Protein AF-0000000083946631 (afdb_homodimer)

Solvent-accessible surface area (backbone atoms only — not comparable to full-atom values): 31390 Å² total; per-residue (Å²): 134,79,77,70,83,70,77,76,68,61,69,58,82,63,66,44,40,55,42,69,50,75,39,78,57,66,77,50,50,40,78,45,69,37,89,35,31,34,39,34,38,30,69,30,27,36,37,35,40,52,47,92,87,45,79,44,77,44,41,53,52,20,34,38,38,36,48,55,34,79,42,36,36,25,55,33,39,38,96,89,43,44,19,30,34,43,39,40,35,36,47,42,66,45,48,40,52,14,52,44,46,42,31,73,75,64,64,46,85,83,69,78,71,78,68,87,66,60,63,82,80,51,56,56,46,71,44,73,56,46,74,63,58,48,40,49,56,55,26,44,53,67,47,47,88,43,63,55,53,46,75,31,60,70,54,40,23,43,54,47,26,50,51,51,49,52,33,56,75,68,62,40,57,60,60,43,46,55,57,52,43,30,41,52,43,67,76,46,45,52,64,57,53,51,63,71,40,57,84,49,96,64,52,72,63,53,48,15,52,74,59,73,35,52,64,67,57,33,53,52,49,41,32,72,72,69,69,42,54,70,64,60,47,39,50,51,52,30,45,42,49,34,51,49,46,41,69,44,45,86,68,52,68,63,54,42,30,49,75,44,70,32,92,42,56,70,57,40,43,51,54,39,22,70,75,69,73,42,39,61,67,58,51,31,54,57,68,76,95,134,79,77,70,84,67,78,76,68,62,68,56,81,63,68,44,41,56,43,70,50,74,40,79,57,65,77,50,48,39,76,46,71,36,89,36,31,35,38,34,38,29,69,30,26,34,37,35,40,53,47,91,89,43,77,44,78,43,42,52,52,20,32,37,38,36,48,56,34,80,44,36,37,25,55,33,39,37,97,90,41,45,18,29,32,43,39,41,36,36,45,42,66,45,49,40,53,14,50,43,47,42,32,75,73,63,64,46,84,80,69,77,71,80,67,86,64,60,64,83,80,50,56,57,48,72,44,73,56,46,75,64,59,49,42,51,56,56,26,44,53,65,46,47,88,41,65,58,53,47,75,30,59,70,55,39,23,42,54,47,26,50,52,51,50,51,33,56,76,68,60,40,56,60,59,44,44,54,58,52,43,30,41,52,43,66,78,44,45,52,63,56,53,52,64,72,40,57,84,50,97,62,52,73,64,54,49,14,53,72,58,73,36,50,63,66,58,33,52,53,49,39,32,71,73,69,69,42,53,70,66,61,48,39,50,51,52,30,45,42,52,36,50,48,47,41,69,41,44,86,67,53,68,62,56,42,30,48,74,43,69,33,94,41,56,68,59,40,44,51,53,39,20,69,74,69,73,42,39,60,66,57,51,32,55,55,68,76,96

Organism: NCBI:txid28139

Sequence (578 aa):
MSELPKMIENDTGQSASLWQYVTHADHGAEWVELSDNLIGLVENGAKTIQYAHARYTVRSGEVFFLAPGKHYIENIPAADGPYKETCLAFDNRMMADALSTLVSLYGMEIRHPQGGRPDPTLAHVSTRVWPETQLFFDSLAPYLNTDYLSLHPQLMRLKLAEFAYMVIVHKEYGLQHKLLQCIDRLSDPFESIIRNSVFENLTIEELALKTNKSLTSFKNDFQRVFGDTPHRWIVKQRLLHARLLVVSTNKAISQIGYECRFDNISHFIKLFKREFGKTPLSLRQEQRRMSELPKMIENDTGQSASLWQYVTHADHGAEWVELSDNLIGLVENGAKTIQYAHARYTVRSGEVFFLAPGKHYIENIPAADGPYKETCLAFDNRMMADALSTLVSLYGMEIRHPQGGRPDPTLAHVSTRVWPETQLFFDSLAPYLNTDYLSLHPQLMRLKLAEFAYMVIVHKEYGLQHKLLQCIDRLSDPFESIIRNSVFENLTIEELALKTNKSLTSFKNDFQRVFGDTPHRWIVKQRLLHARLLVVSTNKAISQIGYECRFDNISHFIKLFKREFGKTPLSLRQEQRR

pLDDT: mean 82.72, std 16.24, range [18.27, 97.75]

Radius of gyration: 31.7 Å; Cα contacts (8 Å, |Δi|>4): 927; chains: 2; bounding box: 42×98×80 Å

Secondary structure (DSSP, 8-state):
---------------SEEEEEEESS----EEEEESSEEEEEEEESEEEEEETTEEEEEETTEEEEE-SEEEEEEEE-BTTB-EEEEEEEE-HHHHHHHHHIIIIIT-------SS----TT-SEEEEE--HHHHHHHHHHGGGTTSSHHHH-HHHHHHHHHHHHHHHHHHT-HHHHHHHHHHHHHHH-THHHHHHTTTTS---HHHHHHHTT--HHHHHHHHHHHHSS-HHHHHHHHHHHHHHHHHHH----HHHHHHHTT-S-HHHHHHHHHHHHSS-HHHHHHHHH-/---------------SEEEEEEESS----EEEEESSEEEEEEEESEEEEEETTEEEEEETTEEEEE-SEEEEEEEE-BTTB-EEEEEEEE-HHHHHHHHHIIIIIT-------SS----TT-SEEEEE--HHHHHHHHHHGGGTTSSHHHH-HHHHHHHHHHHHHHHHHHT-HHHHHHHHHHHHHHH-THHHHHHHTTTS---HHHHHHHTT--HHHHHHHHHHHHSS-HHHHHHHHHHHHHHHHHHH----HHHHHHHTT-S-HHHHHHHHHHHHSS-HHHHHHHHH-

Foldseek 3Di:
DPDDPDDCCCCVCQAKFKAKDKDFDWLFKDKDFFPFKKKKAWQFFWKWWDDLPDIDIDHHQKIKIAGGFMIIMIGGGDPVGITMMIMITHALVLLVLLVCCCCVVVVDDQDQDPDDPPPPPDRMDMDGHDPQVVVLVVVCVVPNPDCVCSVPSVVSSPSSNSVLVVCVVVVVNVVSNNSVVSVVCVVQVLVVLLRVCLQPPDDLCRSCVVSPHHSVVNQVVCCVPVVDGSVVVSLSVLLSQLLSCLQGHPDDSVVSCVSSPNPDSVVSQVVNCVNPVHGSVVSNVVNVD/DPPDPDDCCCCVPQAKFKAKDKDFDWLFKDKDFFPFKKKKAWQFFWKWKDDLPDIDIDHHQKIKIAGGFMIIMIGGGDPVGITMMIMITHALVLLVLLVCCCCVVVVDDQDQDPPDPPPPPGRMDMDGHDPQVVVLVVVCVVPNPDCVCSVPSVVSSPSSNSVLVVCVVVVVNVVSNNSVVSVVCVVQVLVVLLRVCLQPPDDLCRSCVVRPHHSVVNQVVCCVPVVDGSVVVSLSVLLSQLLSCLQGHPDDSVVSCVSSPNPDSVVSQVVNCVSPVHGSVVSNVVNVD

InterPro domains:
  IPR009057 Homedomain-like superfamily [SSF46689] (238-287)
  IPR018060 AraC-like, DNA binding HTH domain [PF12833] (207-285)
  IPR018060 AraC-like, DNA binding HTH domain [PS01124] (188-286)
  IPR018060 AraC-like, DNA binding HTH domain [SM00342] (201-284)
  IPR018062 HTH domain AraC-type, conserved site [PS00041] (238-280)
  IPR037923 Transcription regulator HTH-like [SSF51215] (34-114)
  IPR054015 ExsA-like, N-terminal regulatory domain [PF22200] (38-163)

Nearest PDB structures (foldseek):
  3oio-assembly1_A  TM=8.243E-01 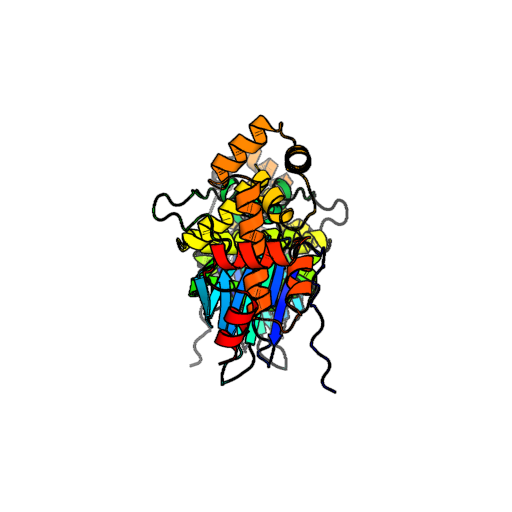 e=5.357E-06  Chromobacterium violaceum
  3lsg-assembly1_A  TM=8.780E-01  e=1.114E-05  Fusobacterium nucleatum subsp. nucleatum
  1xja-assembly3_E-2  TM=6.148E-01  e=9.891E-07  Escherichia coli
  2arc-assembly1_A  TM=6.309E-01  e=1.944E-06  Escherichia coli
  1y3t-assembly1_B  TM=4.806E-01  e=8.044E-04  Bacillus subtilis

Structure (mmCIF, N/CA/C/O backbone):
data_AF-0000000083946631-model_v1
#
loop_
_entity.id
_entity.type
_entity.pdbx_description
1 polymer 'L-rhamnose operon regulatory protein rhaS'
#
loop_
_atom_site.group_PDB
_atom_site.id
_atom_site.type_symbol
_atom_site.label_atom_id
_atom_site.label_alt_id
_atom_site.label_comp_id
_atom_site.label_asym_id
_atom_site.label_entity_id
_atom_site.label_seq_id
_atom_site.pdbx_PDB_ins_code
_atom_site.Cartn_x
_atom_site.Cartn_y
_atom_site.Cartn_z
_atom_site.occupancy
_atom_site.B_iso_or_equiv
_atom_site.auth_seq_id
_atom_site.auth_comp_id
_atom_site.auth_asym_id
_atom_site.auth_atom_id
_atom_site.pdbx_PDB_model_num
ATOM 1 N N . MET A 1 1 ? 12.812 -16.047 -42.156 1 18.58 1 MET A N 1
ATOM 2 C CA . MET A 1 1 ? 13.406 -16.906 -41.156 1 18.58 1 MET A CA 1
ATOM 3 C C . MET A 1 1 ? 12.961 -16.484 -39.75 1 18.58 1 MET A C 1
ATOM 5 O O . MET A 1 1 ? 13.523 -15.547 -39.156 1 18.58 1 MET A O 1
ATOM 9 N N . SER A 1 2 ? 11.797 -16.375 -39.438 1 19.36 2 SER A N 1
ATOM 10 C CA . SER A 1 2 ? 10.984 -15.711 -38.406 1 19.36 2 SER A CA 1
ATOM 11 C C . SER A 1 2 ? 11.242 -16.297 -37.031 1 19.36 2 SER A C 1
ATOM 13 O O . SER A 1 2 ? 11.156 -17.516 -36.844 1 19.36 2 SER A O 1
ATOM 15 N N . GLU A 1 3 ? 12.242 -15.758 -36.281 1 22.83 3 GLU A N 1
ATOM 16 C CA . GLU A 1 3 ? 12.891 -16.312 -35.094 1 22.83 3 GLU A CA 1
ATOM 17 C C . GLU A 1 3 ? 11.859 -16.781 -34.062 1 22.83 3 GLU A C 1
ATOM 19 O O . GLU A 1 3 ? 10.789 -16.172 -33.938 1 22.83 3 GLU A O 1
ATOM 24 N N . LEU A 1 4 ? 11.75 -17.953 -33.781 1 22.27 4 LEU A N 1
ATOM 25 C CA . LEU A 1 4 ? 10.945 -18.75 -32.875 1 22.27 4 LEU A CA 1
ATOM 26 C C . LEU A 1 4 ? 10.797 -18.047 -31.516 1 22.27 4 LEU A C 1
ATOM 28 O O . LEU A 1 4 ? 11.781 -17.531 -30.969 1 22.27 4 LEU A O 1
ATOM 32 N N . PRO A 1 5 ? 9.719 -17.531 -31.172 1 26.56 5 PRO A N 1
ATOM 33 C CA . PRO A 1 5 ? 9.688 -16.766 -29.922 1 26.56 5 PRO A CA 1
ATOM 34 C C . PRO A 1 5 ? 10.281 -17.531 -28.75 1 26.56 5 PRO A C 1
ATOM 36 O O . PRO A 1 5 ? 10.109 -18.75 -28.641 1 26.56 5 PRO A O 1
ATOM 39 N N . LYS A 1 6 ? 11.461 -17.328 -28.25 1 28.53 6 LYS A N 1
ATOM 40 C CA . LYS A 1 6 ? 12.336 -17.844 -27.188 1 28.53 6 LYS A CA 1
ATOM 41 C C . LYS A 1 6 ? 11.523 -18.266 -25.969 1 28.53 6 LYS A C 1
ATOM 43 O O . LYS A 1 6 ? 10.461 -17.703 -25.703 1 28.53 6 LYS A O 1
ATOM 48 N N . MET A 1 7 ? 11.742 -19.469 -25.516 1 25.48 7 MET A N 1
ATOM 49 C CA . MET A 1 7 ? 11.43 -20.031 -24.203 1 25.48 7 MET A CA 1
ATOM 50 C C . MET A 1 7 ? 11.414 -18.938 -23.141 1 25.48 7 MET A C 1
ATOM 52 O O . MET A 1 7 ? 12.406 -18.234 -22.953 1 25.48 7 MET A O 1
ATOM 56 N N . ILE A 1 8 ? 10.492 -18.188 -23.078 1 31.05 8 ILE A N 1
ATOM 57 C CA . ILE A 1 8 ? 10.57 -17.375 -21.859 1 31.05 8 ILE A CA 1
ATOM 58 C C . ILE A 1 8 ? 10.969 -18.234 -20.672 1 31.05 8 ILE A C 1
ATOM 60 O O . ILE A 1 8 ? 10.172 -19.047 -20.188 1 31.05 8 ILE A O 1
ATOM 64 N N . GLU A 1 9 ? 11.992 -19.047 -20.797 1 30.22 9 GLU A N 1
ATOM 65 C CA . GLU A 1 9 ? 12.633 -19.5 -19.578 1 30.22 9 GLU A CA 1
ATOM 66 C C . GLU A 1 9 ? 12.57 -18.438 -18.484 1 30.22 9 GLU A C 1
ATOM 68 O O . GLU A 1 9 ? 13.391 -17.516 -18.469 1 30.22 9 GLU A O 1
ATOM 73 N N . ASN A 1 10 ? 11.539 -17.922 -18.266 1 31.44 10 ASN A N 1
ATOM 74 C CA . ASN A 1 10 ? 11.508 -17.156 -17.016 1 31.44 10 ASN A CA 1
ATOM 75 C C . ASN A 1 10 ? 12.062 -17.953 -15.852 1 31.44 10 ASN A C 1
ATOM 77 O O . ASN A 1 10 ? 11.32 -18.672 -15.18 1 31.44 10 ASN A O 1
ATOM 81 N N . ASP A 1 11 ? 12.93 -18.875 -16.016 1 32.03 11 ASP A N 1
ATOM 82 C CA . ASP A 1 11 ? 13.797 -19.297 -14.922 1 32.03 11 ASP A CA 1
ATOM 83 C C . ASP A 1 11 ? 14.039 -18.156 -13.93 1 32.03 11 ASP A C 1
ATOM 85 O O . ASP A 1 11 ? 15.125 -18.031 -13.359 1 32.03 11 ASP A O 1
ATOM 89 N N . THR A 1 12 ? 13.43 -17.109 -14.195 1 33.5 12 THR A N 1
ATOM 90 C CA . THR A 1 12 ? 13.812 -16.062 -13.25 1 33.5 12 THR A CA 1
ATOM 91 C C . THR A 1 12 ? 13.672 -16.562 -11.812 1 33.5 12 THR A C 1
ATOM 93 O O . THR A 1 12 ? 12.562 -16.844 -11.352 1 33.5 12 THR A O 1
ATOM 96 N N . GLY A 1 13 ? 14.281 -17.484 -11.422 1 37.41 13 GLY A N 1
ATOM 97 C CA . GLY A 1 13 ? 14.586 -17.484 -10 1 37.41 13 GLY A CA 1
ATOM 98 C C . GLY A 1 13 ? 14.102 -16.234 -9.289 1 37.41 13 GLY A C 1
ATOM 99 O O . GLY A 1 13 ? 14.633 -15.859 -8.242 1 37.41 13 GLY A O 1
ATOM 100 N N . GLN A 1 14 ? 13.672 -15.398 -10.133 1 43.03 14 GLN A N 1
ATOM 101 C CA . GLN A 1 14 ? 13.461 -14.055 -9.609 1 43.03 14 GLN A CA 1
ATOM 102 C C . GLN A 1 14 ? 12.289 -14.016 -8.641 1 43.03 14 GLN A C 1
ATOM 104 O O . GLN A 1 14 ? 11.203 -14.508 -8.945 1 43.03 14 GLN A O 1
ATOM 109 N N . SER A 1 15 ? 12.438 -13.836 -7.391 1 61 15 SER A N 1
ATOM 110 C CA . SER A 1 15 ? 11.75 -13.359 -6.191 1 61 15 SER A CA 1
ATOM 111 C C . SER A 1 15 ? 10.594 -12.43 -6.547 1 61 15 SER A C 1
ATOM 113 O O . SER A 1 15 ? 10.281 -12.242 -7.723 1 61 15 SER A O 1
ATOM 115 N N . ALA A 1 16 ? 9.945 -11.836 -5.938 1 76.44 16 ALA A N 1
ATOM 116 C CA . ALA A 1 16 ? 8.867 -10.852 -5.996 1 76.44 16 ALA A CA 1
ATOM 117 C C . ALA A 1 16 ? 9.086 -9.867 -7.145 1 76.44 16 ALA A C 1
ATOM 119 O O . ALA A 1 16 ? 10.156 -9.281 -7.273 1 76.44 16 ALA A O 1
ATOM 120 N N . SER A 1 17 ? 8.109 -10 -8.289 1 89.38 17 SER A N 1
ATOM 121 C CA . SER A 1 17 ? 8.273 -9.117 -9.438 1 89.38 17 SER A CA 1
ATOM 122 C C . SER A 1 17 ? 6.926 -8.641 -9.961 1 89.38 17 SER A C 1
ATOM 124 O O . SER A 1 17 ? 5.898 -9.281 -9.734 1 89.38 17 SER A O 1
ATOM 126 N N . LEU A 1 18 ? 6.953 -7.473 -10.617 1 94 18 LEU A N 1
ATOM 127 C CA . LEU A 1 18 ? 5.828 -6.863 -11.32 1 94 18 LEU A CA 1
ATOM 128 C C . LEU A 1 18 ? 6.172 -6.621 -12.781 1 94 18 LEU A C 1
ATOM 130 O O . LEU A 1 18 ? 7.227 -6.066 -13.094 1 94 18 LEU A O 1
ATOM 134 N N . TRP A 1 19 ? 5.273 -7.148 -13.742 1 92.94 19 TRP A N 1
ATOM 135 C CA . TRP A 1 19 ? 5.539 -6.895 -15.156 1 92.94 19 TRP A CA 1
ATOM 136 C C . TRP A 1 19 ? 4.238 -6.879 -15.953 1 92.94 19 TRP A C 1
ATOM 138 O O . TRP A 1 19 ? 3.189 -7.289 -15.453 1 92.94 19 TRP A O 1
ATOM 148 N N . GLN A 1 20 ? 4.324 -6.301 -17.062 1 94.31 20 GLN A N 1
ATOM 149 C CA . GLN A 1 20 ? 3.258 -6.359 -18.047 1 94.31 20 GLN A CA 1
ATOM 150 C C . GLN A 1 20 ? 3.658 -7.227 -19.234 1 94.31 20 GLN A C 1
ATOM 152 O O . GLN A 1 20 ? 4.766 -7.094 -19.766 1 94.31 20 GLN A O 1
ATOM 157 N N . TYR A 1 21 ? 2.834 -8.164 -19.578 1 93.81 21 TYR A N 1
ATOM 158 C CA . TYR A 1 21 ? 3.076 -9.047 -20.703 1 93.81 21 TYR A CA 1
ATOM 159 C C . TYR A 1 21 ? 2.17 -8.695 -21.875 1 93.81 21 TYR A C 1
ATOM 161 O O . TYR A 1 21 ? 0.956 -8.555 -21.719 1 93.81 21 TYR A O 1
ATOM 169 N N . VAL A 1 22 ? 2.75 -8.477 -23.047 1 94.62 22 VAL A N 1
ATOM 170 C CA . VAL A 1 22 ? 2.004 -8.125 -24.25 1 94.62 22 VAL A CA 1
ATOM 171 C C . VAL A 1 22 ? 2.455 -9 -25.406 1 94.62 22 VAL A C 1
ATOM 173 O O . VAL A 1 22 ? 3.654 -9.18 -25.641 1 94.62 22 VAL A O 1
ATOM 176 N N . THR A 1 23 ? 1.494 -9.578 -26.109 1 94.06 23 THR A N 1
ATOM 177 C CA . THR A 1 23 ? 1.826 -10.328 -27.312 1 94.06 23 THR A CA 1
ATOM 178 C C . THR A 1 23 ? 0.794 -10.078 -28.406 1 94.06 23 THR A C 1
ATOM 180 O O . THR A 1 23 ? -0.399 -9.945 -28.125 1 94.06 23 THR A O 1
ATOM 183 N N . HIS A 1 24 ? 1.207 -9.953 -29.609 1 93.81 24 HIS A N 1
ATOM 184 C CA . HIS A 1 24 ? 0.339 -9.688 -30.75 1 93.81 24 HIS A CA 1
ATOM 185 C C . HIS A 1 24 ? -0.057 -10.977 -31.453 1 93.81 24 HIS A C 1
ATOM 187 O O . HIS A 1 24 ? -0.933 -10.977 -32.312 1 93.81 24 HIS A O 1
ATOM 193 N N . ALA A 1 25 ? 0.538 -12.094 -31.031 1 90.12 25 ALA A N 1
ATOM 194 C CA . ALA A 1 25 ? 0.309 -13.367 -31.719 1 90.12 25 ALA A CA 1
ATOM 195 C C . ALA A 1 25 ? -0.149 -14.445 -30.734 1 90.12 25 ALA A C 1
ATOM 197 O O . ALA A 1 25 ? 0.197 -14.398 -29.547 1 90.12 25 ALA A O 1
ATOM 198 N N . ASP A 1 26 ? -0.97 -15.32 -31.281 1 88.44 26 ASP A N 1
ATOM 199 C CA . ASP A 1 26 ? -1.312 -16.531 -30.562 1 88.44 26 ASP A CA 1
ATOM 200 C C . ASP A 1 26 ? -0.241 -17.609 -30.75 1 88.44 26 ASP A C 1
ATOM 202 O O . ASP A 1 26 ? -0.109 -18.188 -31.828 1 88.44 26 ASP A O 1
ATOM 206 N N . HIS A 1 27 ? 0.494 -17.844 -29.766 1 81.5 27 HIS A N 1
ATOM 207 C CA . HIS A 1 27 ? 1.586 -18.812 -29.859 1 81.5 27 HIS A CA 1
ATOM 208 C C . HIS A 1 27 ? 1.121 -20.219 -29.469 1 81.5 27 HIS A C 1
ATOM 210 O O . HIS A 1 27 ? 1.938 -21.125 -29.328 1 81.5 27 HIS A O 1
ATOM 216 N N . GLY A 1 28 ? -0.162 -20.344 -29.266 1 80.19 28 GLY A N 1
ATOM 217 C CA . GLY A 1 28 ? -0.696 -21.625 -28.828 1 80.19 28 GLY A CA 1
ATOM 218 C C . GLY A 1 28 ? -0.427 -21.906 -27.375 1 80.19 28 GLY A C 1
ATOM 219 O O . GLY A 1 28 ? 0.123 -21.078 -26.656 1 80.19 28 GLY A O 1
ATOM 220 N N . ALA A 1 29 ? -0.861 -23.109 -26.922 1 78.38 29 ALA A N 1
ATOM 221 C CA . ALA A 1 29 ? -0.682 -23.5 -25.516 1 78.38 29 ALA A CA 1
ATOM 222 C C . ALA A 1 29 ? 0.785 -23.797 -25.219 1 78.38 29 ALA A C 1
ATOM 224 O O . ALA A 1 29 ? 1.477 -24.438 -26.016 1 78.38 29 ALA A O 1
ATOM 225 N N . GLU A 1 30 ? 1.218 -23.109 -24.172 1 74.69 30 GLU A N 1
ATOM 226 C CA . GLU A 1 30 ? 2.572 -23.328 -23.688 1 74.69 30 GLU A CA 1
ATOM 227 C C . GLU A 1 30 ? 2.568 -23.688 -22.203 1 74.69 30 GLU A C 1
ATOM 229 O O . GLU A 1 30 ? 1.631 -23.344 -21.484 1 74.69 30 GLU A O 1
ATOM 234 N N . TRP A 1 31 ? 3.592 -24.438 -21.812 1 73.81 31 TRP A N 1
ATOM 235 C CA . TRP A 1 31 ? 3.689 -24.719 -20.375 1 73.81 31 TRP A CA 1
ATOM 236 C C . TRP A 1 31 ? 4.645 -23.75 -19.703 1 73.81 31 TRP A C 1
ATOM 238 O O . TRP A 1 31 ? 5.637 -23.312 -20.297 1 73.81 31 TRP A O 1
ATOM 248 N N . VAL A 1 32 ? 4.27 -23.359 -18.531 1 76.5 32 VAL A N 1
ATOM 249 C CA . VAL A 1 32 ? 5.117 -22.516 -17.688 1 76.5 32 VAL A CA 1
ATOM 250 C C . VAL A 1 32 ? 5.23 -23.109 -16.297 1 76.5 32 VAL A C 1
ATOM 252 O O . VAL A 1 32 ? 4.258 -23.656 -15.766 1 76.5 32 VAL A O 1
ATOM 255 N N . GLU A 1 33 ? 6.402 -23.156 -15.812 1 78.75 33 GLU A N 1
ATOM 256 C CA . GLU A 1 33 ? 6.617 -23.547 -14.422 1 78.75 33 GLU A CA 1
ATOM 257 C C . GLU A 1 33 ? 6.828 -22.328 -13.531 1 78.75 33 GLU A C 1
ATOM 259 O O . GLU A 1 33 ? 7.812 -21.609 -13.688 1 78.75 33 GLU A O 1
ATOM 264 N N . LEU A 1 34 ? 5.898 -22.188 -12.625 1 84.31 34 LEU A N 1
ATOM 265 C CA . LEU A 1 34 ? 5.984 -21.062 -11.703 1 84.31 34 LEU A CA 1
ATOM 266 C C . LEU A 1 34 ? 6.609 -21.484 -10.383 1 84.31 34 LEU A C 1
ATOM 268 O O . LEU A 1 34 ? 6.207 -22.5 -9.797 1 84.31 34 LEU A O 1
ATOM 272 N N . SER A 1 35 ? 7.613 -20.797 -9.938 1 81.81 35 SER A N 1
ATOM 273 C CA . SER A 1 35 ? 8.203 -21.031 -8.625 1 81.81 35 SER A CA 1
ATOM 274 C C . SER A 1 35 ? 7.449 -20.266 -7.543 1 81.81 35 SER A C 1
ATOM 276 O O . SER A 1 35 ? 7.516 -20.625 -6.363 1 81.81 35 SER A O 1
ATOM 278 N N . ASP A 1 36 ? 6.766 -19.25 -7.934 1 90.5 36 ASP A N 1
ATOM 279 C CA . ASP A 1 36 ? 6.047 -18.359 -7.031 1 90.5 36 ASP A CA 1
ATOM 280 C C . ASP A 1 36 ? 4.566 -18.281 -7.395 1 90.5 36 ASP A C 1
ATOM 282 O O . ASP A 1 36 ? 4.145 -18.844 -8.414 1 90.5 36 ASP A O 1
ATOM 286 N N . ASN A 1 37 ? 3.793 -17.688 -6.516 1 92.69 37 ASN A N 1
ATOM 287 C CA . ASN A 1 37 ? 2.402 -17.375 -6.824 1 92.69 37 ASN A CA 1
ATOM 288 C C . ASN A 1 37 ? 2.297 -16.219 -7.816 1 92.69 37 ASN A C 1
ATOM 290 O O . ASN A 1 37 ? 3.199 -15.383 -7.898 1 92.69 37 ASN A O 1
ATOM 294 N N . LEU A 1 38 ? 1.249 -16.266 -8.562 1 94.88 38 LEU A N 1
ATOM 295 C CA . LEU A 1 38 ? 1.035 -15.219 -9.555 1 94.88 38 LEU A CA 1
ATOM 296 C C . LEU A 1 38 ? -0.389 -14.68 -9.477 1 94.88 38 LEU A C 1
ATOM 298 O O . LEU A 1 38 ? -1.351 -15.453 -9.484 1 94.88 38 LEU A O 1
ATOM 302 N N . ILE A 1 39 ? -0.525 -13.391 -9.297 1 96.5 39 ILE A N 1
ATOM 303 C CA . ILE A 1 39 ? -1.799 -12.711 -9.508 1 96.5 39 ILE A CA 1
ATOM 304 C C . ILE A 1 39 ? -1.714 -11.828 -10.75 1 96.5 39 ILE A C 1
ATOM 306 O O . ILE A 1 39 ? -0.672 -11.227 -11.023 1 96.5 39 ILE A O 1
ATOM 310 N N . GLY A 1 40 ? -2.789 -11.797 -11.484 1 96.56 40 GLY A N 1
ATOM 311 C CA . GLY A 1 40 ? -2.74 -10.992 -12.695 1 96.56 40 GLY A CA 1
ATOM 312 C C . GLY A 1 40 ? -4.105 -10.492 -13.133 1 96.56 40 GLY A C 1
ATOM 313 O O . GLY A 1 40 ? -5.133 -10.945 -12.625 1 96.56 40 GLY A O 1
ATOM 314 N N . LEU A 1 41 ? -4.125 -9.508 -13.93 1 97.5 41 LEU A N 1
ATOM 315 C CA . LEU A 1 41 ? -5.301 -8.969 -14.602 1 97.5 41 LEU A CA 1
ATOM 316 C C . LEU A 1 41 ? -5.152 -9.055 -16.109 1 97.5 41 LEU A C 1
ATOM 318 O O . LEU A 1 41 ? -4.188 -8.539 -16.688 1 97.5 41 LEU A O 1
ATOM 322 N N . VAL A 1 42 ? -6.07 -9.734 -16.734 1 97.75 42 VAL A N 1
ATOM 323 C CA . VAL A 1 42 ? -6.121 -9.727 -18.188 1 97.75 42 VAL A CA 1
ATOM 324 C C . VAL A 1 42 ? -6.781 -8.438 -18.672 1 97.75 42 VAL A C 1
ATOM 326 O O . VAL A 1 42 ? -7.977 -8.227 -18.453 1 97.75 42 VAL A O 1
ATOM 329 N N . GLU A 1 43 ? -6.023 -7.629 -19.297 1 96.44 43 GLU A N 1
ATOM 330 C CA . GLU A 1 43 ? -6.508 -6.324 -19.734 1 96.44 43 GLU A CA 1
ATOM 331 C C . GLU A 1 43 ? -7.129 -6.402 -21.125 1 96.44 43 GLU A C 1
ATOM 333 O O . GLU A 1 43 ? -8.047 -5.637 -21.453 1 96.44 43 GLU A O 1
ATOM 338 N N . ASN A 1 44 ? -6.594 -7.219 -21.953 1 97.12 44 ASN A N 1
ATOM 339 C CA . ASN A 1 44 ? -7.094 -7.449 -23.312 1 97.12 44 ASN A CA 1
ATOM 340 C C . ASN A 1 44 ? -6.84 -8.883 -23.766 1 97.12 44 ASN A C 1
ATOM 342 O O . ASN A 1 44 ? -5.816 -9.477 -23.422 1 97.12 44 ASN A O 1
ATOM 346 N N . GLY A 1 45 ? -7.828 -9.453 -24.531 1 97.25 45 GLY A N 1
ATOM 347 C CA . GLY A 1 45 ? -7.691 -10.828 -24.984 1 97.25 45 GLY A CA 1
ATOM 348 C C . GLY A 1 45 ? -8.18 -11.844 -23.969 1 97.25 45 GLY A C 1
ATOM 349 O O . GLY A 1 45 ? -9.086 -11.555 -23.188 1 97.25 45 GLY A O 1
ATOM 350 N N . ALA A 1 46 ? -7.672 -13.07 -24.188 1 97.31 46 ALA A N 1
ATOM 351 C CA . ALA A 1 46 ? -8.086 -14.148 -23.297 1 97.31 46 ALA A CA 1
ATOM 352 C C . ALA A 1 46 ? -6.922 -15.078 -22.984 1 97.31 46 ALA A C 1
ATOM 354 O O . ALA A 1 46 ? -6.043 -15.289 -23.828 1 97.31 46 ALA A O 1
ATOM 355 N N . LYS A 1 47 ? -6.906 -15.492 -21.75 1 95.38 47 LYS A N 1
ATOM 356 C CA . LYS A 1 47 ? -5.949 -16.484 -21.281 1 95.38 47 LYS A CA 1
ATOM 357 C C . LYS A 1 47 ? -6.629 -17.812 -21 1 95.38 47 LYS A C 1
ATOM 359 O O . LYS A 1 47 ? -7.648 -17.875 -20.312 1 95.38 47 LYS A O 1
ATOM 364 N N . THR A 1 48 ? -6.16 -18.906 -21.562 1 91.88 48 THR A N 1
ATOM 365 C CA . THR A 1 48 ? -6.707 -20.219 -21.234 1 91.88 48 THR A CA 1
ATOM 366 C C . THR A 1 48 ? -5.715 -21.016 -20.391 1 91.88 48 THR A C 1
ATOM 368 O O . THR A 1 48 ? -4.508 -20.969 -20.641 1 91.88 48 THR A O 1
ATOM 371 N N . ILE A 1 49 ? -6.227 -21.609 -19.422 1 87.62 49 ILE A N 1
ATOM 372 C CA . ILE A 1 49 ? -5.461 -22.484 -18.531 1 87.62 49 ILE A CA 1
ATOM 373 C C . ILE A 1 49 ? -5.996 -23.906 -18.625 1 87.62 49 ILE A C 1
ATOM 375 O O . ILE A 1 49 ? -7.168 -24.156 -18.344 1 87.62 49 ILE A O 1
ATOM 379 N N . GLN A 1 50 ? -5.184 -24.766 -19 1 79.31 50 GLN A N 1
ATOM 380 C CA . GLN A 1 50 ? -5.598 -26.141 -19.219 1 79.31 50 GLN A CA 1
ATOM 381 C C . GLN A 1 50 ? -5.078 -27.047 -18.094 1 79.31 50 GLN A C 1
ATOM 383 O O . GLN A 1 50 ? -3.902 -26.984 -17.75 1 79.31 50 GLN A O 1
ATOM 388 N N . TYR A 1 51 ? -6.09 -27.625 -17.406 1 67.81 51 TYR A N 1
ATOM 389 C CA . TYR A 1 51 ? -5.754 -28.672 -16.438 1 67.81 51 TYR A CA 1
ATOM 390 C C . TYR A 1 51 ? -6.316 -30.016 -16.875 1 67.81 51 TYR A C 1
ATOM 392 O O . TYR A 1 51 ? -7.52 -30.156 -17.094 1 67.81 51 TYR A O 1
ATOM 400 N N . ALA A 1 52 ? -5.492 -31.094 -16.875 1 60.94 52 ALA A N 1
ATOM 401 C CA . ALA A 1 52 ? -5.758 -32.469 -17.266 1 60.94 52 ALA A CA 1
ATOM 402 C C . ALA A 1 52 ? -7.062 -32.594 -18.031 1 60.94 52 ALA A C 1
ATOM 404 O O . ALA A 1 52 ? -7.074 -33.031 -19.188 1 60.94 52 ALA A O 1
ATOM 405 N N . HIS A 1 53 ? -8.219 -32.25 -17.422 1 61.59 53 HIS A N 1
ATOM 406 C CA . HIS A 1 53 ? -9.453 -32.531 -18.156 1 61.59 53 HIS A CA 1
ATOM 407 C C . HIS A 1 53 ? -10.305 -31.281 -18.312 1 61.59 53 HIS A C 1
ATOM 409 O O . HIS A 1 53 ? -11.477 -31.375 -18.703 1 61.59 53 HIS A O 1
ATOM 415 N N . ALA A 1 54 ? -9.75 -30.219 -17.984 1 71.19 54 ALA A N 1
ATOM 416 C CA . ALA A 1 54 ? -10.602 -29.031 -18.031 1 71.19 54 ALA A CA 1
ATOM 417 C C . ALA A 1 54 ? -9.82 -27.812 -18.531 1 71.19 54 ALA A C 1
ATOM 419 O O . ALA A 1 54 ? -8.602 -27.734 -18.328 1 71.19 54 ALA A O 1
ATOM 420 N N . ARG A 1 55 ? -10.586 -27.062 -19.344 1 81.69 55 ARG A N 1
ATOM 421 C CA . ARG A 1 55 ? -10.039 -25.812 -19.844 1 81.69 55 ARG A CA 1
ATOM 422 C C . ARG A 1 55 ? -10.773 -24.609 -19.234 1 81.69 55 ARG A C 1
ATOM 424 O O . ARG A 1 55 ? -12.008 -24.562 -19.266 1 81.69 55 ARG A O 1
ATOM 431 N N . TYR A 1 56 ? -9.992 -23.781 -18.656 1 87.62 56 TYR A N 1
ATOM 432 C CA . TYR A 1 56 ? -10.547 -22.578 -18.062 1 87.62 56 TYR A CA 1
ATOM 433 C C . TYR A 1 56 ? -10.109 -21.328 -18.812 1 87.62 56 TYR A C 1
ATOM 435 O O . TYR A 1 56 ? -8.945 -21.219 -19.219 1 87.62 56 TYR A O 1
ATOM 443 N N . THR A 1 57 ? -11.047 -20.484 -19.047 1 93.62 57 THR A N 1
ATOM 444 C CA . THR A 1 57 ? -10.727 -19.266 -19.781 1 93.62 57 THR A CA 1
ATOM 445 C C . THR A 1 57 ? -10.836 -18.047 -18.859 1 93.62 57 THR A C 1
ATOM 447 O O . THR A 1 57 ? -11.844 -17.875 -18.172 1 93.62 57 THR A O 1
ATOM 450 N N . VAL A 1 58 ? -9.781 -17.25 -18.844 1 95.62 58 VAL A N 1
ATOM 451 C CA . VAL A 1 58 ? -9.766 -15.953 -18.188 1 95.62 58 VAL A CA 1
ATOM 452 C C . VAL A 1 58 ? -9.898 -14.844 -19.219 1 95.62 58 VAL A C 1
ATOM 454 O O . VAL A 1 58 ? -9.023 -14.68 -20.078 1 95.62 58 VAL A O 1
ATOM 457 N N . ARG A 1 59 ? -10.922 -14.07 -19.125 1 96 59 ARG A N 1
ATOM 458 C CA . ARG A 1 59 ? -11.219 -13.078 -20.156 1 96 59 ARG A CA 1
ATOM 459 C C . ARG A 1 59 ? -10.773 -11.688 -19.703 1 96 59 ARG A C 1
ATOM 461 O O . ARG A 1 59 ? -10.383 -11.492 -18.562 1 96 59 ARG A O 1
ATOM 468 N N . SER A 1 60 ? -10.859 -10.766 -20.734 1 96.31 60 SER A N 1
ATOM 469 C CA . SER A 1 60 ? -10.555 -9.367 -20.422 1 96.31 60 SER A CA 1
ATOM 470 C C . SER A 1 60 ? -11.398 -8.859 -19.266 1 96.31 60 SER A C 1
ATOM 472 O O . SER A 1 60 ? -12.609 -9.086 -19.219 1 96.31 60 SER A O 1
ATOM 474 N N . GLY A 1 61 ? -10.695 -8.234 -18.328 1 95.56 61 GLY A N 1
ATOM 475 C CA . GLY A 1 61 ? -11.391 -7.715 -17.172 1 95.56 61 GLY A CA 1
ATOM 476 C C . GLY A 1 61 ? -11.484 -8.711 -16.031 1 95.56 61 GLY A C 1
ATOM 477 O O . GLY A 1 61 ? -12.242 -8.516 -15.078 1 95.56 61 GLY A O 1
ATOM 478 N N . GLU A 1 62 ? -10.781 -9.812 -16.141 1 96.25 62 GLU A N 1
ATOM 479 C CA . GLU A 1 62 ? -10.781 -10.781 -15.055 1 96.25 62 GLU A CA 1
ATOM 480 C C . GLU A 1 62 ? -9.422 -10.836 -14.359 1 96.25 62 GLU A C 1
ATOM 482 O O . GLU A 1 62 ? -8.383 -10.695 -15.008 1 96.25 62 GLU A O 1
ATOM 487 N N . VAL A 1 63 ? -9.508 -11 -13.047 1 96.5 63 VAL A N 1
ATOM 488 C CA . VAL A 1 63 ? -8.328 -11.219 -12.219 1 96.5 63 VAL A CA 1
ATOM 489 C C . VAL A 1 63 ? -8.109 -12.719 -12.016 1 96.5 63 VAL A C 1
ATOM 491 O O . VAL A 1 63 ? -9.062 -13.477 -11.844 1 96.5 63 VAL A O 1
ATOM 494 N N . PHE A 1 64 ? -6.844 -13.125 -12.086 1 95.69 64 PHE A N 1
ATOM 495 C CA . PHE A 1 64 ? -6.574 -14.547 -11.898 1 95.69 64 PHE A CA 1
ATOM 496 C C . PHE A 1 64 ? -5.445 -14.758 -10.898 1 95.69 64 PHE A C 1
ATOM 498 O O . PHE A 1 64 ? -4.676 -13.836 -10.617 1 95.69 64 PHE A O 1
ATOM 505 N N . PHE A 1 65 ? -5.43 -15.898 -10.297 1 95.62 65 PHE A N 1
ATOM 506 C CA . PHE A 1 65 ? -4.391 -16.391 -9.398 1 95.62 65 PHE A CA 1
ATOM 507 C C . PHE A 1 65 ? -3.869 -17.75 -9.867 1 95.62 65 PHE A C 1
ATOM 509 O O . PHE A 1 65 ? -4.648 -18.625 -10.234 1 95.62 65 PHE A O 1
ATOM 516 N N . LEU A 1 66 ? -2.584 -17.891 -9.914 1 92.94 66 LEU A N 1
ATOM 517 C CA . LEU A 1 66 ? -1.927 -19.156 -10.18 1 92.94 66 LEU A CA 1
ATOM 518 C C . LEU A 1 66 ? -0.969 -19.531 -9.047 1 92.94 66 LEU A C 1
ATOM 520 O O . LEU A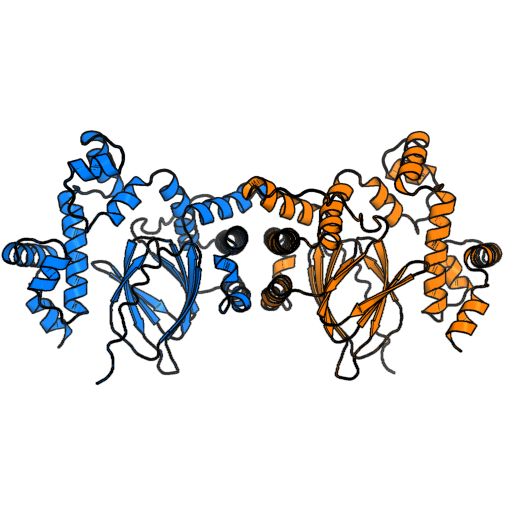 1 66 ? -0.101 -18.734 -8.688 1 92.94 66 LEU A O 1
ATOM 524 N N . ALA A 1 67 ? -1.115 -20.688 -8.523 1 89 67 ALA A N 1
ATOM 525 C CA . ALA A 1 67 ? -0.192 -21.188 -7.512 1 89 67 ALA A CA 1
ATOM 526 C C . ALA A 1 67 ? 1.106 -21.688 -8.148 1 89 67 ALA A C 1
ATOM 528 O O . ALA A 1 67 ? 1.182 -21.859 -9.367 1 89 67 ALA A O 1
ATOM 529 N N . PRO A 1 68 ? 2.156 -21.797 -7.309 1 84.5 68 PRO A N 1
ATOM 530 C CA . PRO A 1 68 ? 3.377 -22.391 -7.859 1 84.5 68 PRO A CA 1
ATOM 531 C C . PRO A 1 68 ? 3.139 -23.781 -8.461 1 84.5 68 PRO A C 1
ATOM 533 O O . PRO A 1 68 ? 2.307 -24.531 -7.965 1 84.5 68 PRO A O 1
ATOM 536 N N . GLY A 1 69 ? 3.893 -24.031 -9.531 1 78.5 69 GLY A N 1
ATOM 537 C CA . GLY A 1 69 ? 3.75 -25.312 -10.211 1 78.5 69 GLY A CA 1
ATOM 538 C C . GLY A 1 69 ? 3.711 -25.188 -11.727 1 78.5 69 GLY A C 1
ATOM 539 O O . GLY A 1 69 ? 4.02 -24.125 -12.266 1 78.5 69 GLY A O 1
ATOM 540 N N . LYS A 1 70 ? 3.396 -26.219 -12.352 1 75.69 70 LYS A N 1
ATOM 541 C CA . LYS A 1 70 ? 3.338 -26.25 -13.812 1 75.69 70 LYS A CA 1
ATOM 542 C C . LYS A 1 70 ? 1.936 -25.906 -14.312 1 75.69 70 LYS A C 1
ATOM 544 O O . LYS A 1 70 ? 0.944 -26.422 -13.797 1 75.69 70 LYS A O 1
ATOM 549 N N . HIS A 1 71 ? 1.879 -24.969 -15.203 1 82 71 HIS A N 1
ATOM 550 C CA . HIS A 1 71 ? 0.624 -24.531 -15.812 1 82 71 HIS A CA 1
ATOM 551 C C . HIS A 1 71 ? 0.709 -24.562 -17.328 1 82 71 HIS A C 1
ATOM 553 O O . HIS A 1 71 ? 1.751 -24.234 -17.906 1 82 71 HIS A O 1
ATOM 559 N N . TYR A 1 72 ? -0.33 -25 -17.906 1 79.94 72 TYR A N 1
ATOM 560 C CA . TYR A 1 72 ? -0.457 -24.938 -19.359 1 79.94 72 TYR A CA 1
ATOM 561 C C . TYR A 1 72 ? -1.343 -23.781 -19.781 1 79.94 72 TYR A C 1
ATOM 563 O O . TYR A 1 72 ? -2.549 -23.781 -19.516 1 79.94 72 TYR A O 1
ATOM 571 N N . ILE A 1 73 ? -0.69 -22.875 -20.438 1 87.25 73 ILE A N 1
ATOM 572 C CA . ILE A 1 73 ? -1.347 -21.594 -20.641 1 87.25 73 ILE A CA 1
ATOM 573 C C . ILE A 1 73 ? -1.319 -21.234 -22.125 1 87.25 73 ILE A C 1
ATOM 575 O O . ILE A 1 73 ? -0.352 -21.531 -22.828 1 87.25 73 ILE A O 1
ATOM 579 N N . GLU A 1 74 ? -2.402 -20.688 -22.578 1 88.88 74 GLU A N 1
ATOM 580 C CA . GLU A 1 74 ? -2.506 -20.062 -23.906 1 88.88 74 GLU A CA 1
ATOM 581 C C . GLU A 1 74 ? -2.998 -18.625 -23.797 1 88.88 74 GLU A C 1
ATOM 583 O O . GLU A 1 74 ? -4.02 -18.359 -23.156 1 88.88 74 GLU A O 1
ATOM 588 N N . ASN A 1 75 ? -2.207 -17.688 -24.344 1 92.75 75 ASN A N 1
ATOM 589 C CA . ASN A 1 75 ? -2.596 -16.281 -24.391 1 92.75 75 ASN A CA 1
ATOM 590 C C . ASN A 1 75 ? -3.094 -15.906 -25.781 1 92.75 75 ASN A C 1
ATOM 592 O O . ASN A 1 75 ? -2.342 -15.961 -26.766 1 92.75 75 ASN A O 1
ATOM 596 N N . ILE A 1 76 ? -4.312 -15.469 -25.875 1 94.56 76 ILE A N 1
ATOM 597 C CA . ILE A 1 76 ? -4.988 -15.258 -27.156 1 94.56 76 ILE A CA 1
ATOM 598 C C . ILE A 1 76 ? -5.305 -13.773 -27.344 1 94.56 76 ILE A C 1
ATOM 600 O O . ILE A 1 76 ? -6.145 -13.227 -26.625 1 94.56 76 ILE A O 1
ATOM 604 N N . PRO A 1 77 ? -4.688 -13.086 -28.312 1 96 77 PRO A N 1
ATOM 605 C CA . PRO A 1 77 ? -5.039 -11.688 -28.594 1 96 77 PRO A CA 1
ATOM 606 C C . PRO A 1 77 ? -6.488 -11.523 -29.031 1 96 77 PRO A C 1
ATOM 608 O O . PRO A 1 77 ? -7.098 -12.477 -29.531 1 96 77 PRO A O 1
ATOM 611 N N . ALA A 1 78 ? -7 -10.383 -28.797 1 95.5 78 ALA A N 1
ATOM 612 C CA . ALA A 1 78 ? -8.344 -10.055 -29.266 1 95.5 78 ALA A CA 1
ATOM 613 C C . ALA A 1 78 ? -8.312 -9.531 -30.688 1 95.5 78 ALA A C 1
ATOM 615 O O . ALA A 1 78 ? -7.238 -9.273 -31.234 1 95.5 78 ALA A O 1
ATOM 616 N N . ALA A 1 79 ? -9.492 -9.492 -31.234 1 92.94 79 ALA A N 1
ATOM 617 C CA . ALA A 1 79 ? -9.609 -8.969 -32.594 1 92.94 79 ALA A CA 1
ATOM 618 C C . ALA A 1 79 ? -9.172 -7.508 -32.656 1 92.94 79 ALA A C 1
ATOM 620 O O . ALA A 1 79 ? -8.633 -7.059 -33.688 1 92.94 79 ALA A O 1
ATOM 621 N N . ASP A 1 80 ? -9.25 -6.84 -31.562 1 92.94 80 ASP A N 1
ATOM 622 C CA . ASP A 1 80 ? -9.047 -5.395 -31.562 1 92.94 80 ASP A CA 1
ATOM 623 C C . ASP A 1 80 ? -7.66 -5.039 -31.031 1 92.94 80 ASP A C 1
ATOM 625 O O . ASP A 1 80 ? -7.348 -3.861 -30.828 1 92.94 80 ASP A O 1
ATOM 629 N N . GLY A 1 81 ? -6.844 -6.012 -30.75 1 94.69 81 GLY A N 1
ATOM 630 C CA . GLY A 1 81 ? -5.531 -5.664 -30.234 1 94.69 81 GLY A CA 1
ATOM 631 C C . GLY A 1 81 ? -4.793 -6.844 -29.641 1 94.69 81 GLY A C 1
ATOM 632 O O . GLY A 1 81 ? -5.297 -7.969 -29.656 1 94.69 81 GLY A O 1
ATOM 633 N N . PRO A 1 82 ? -3.596 -6.57 -29.141 1 96.69 82 PRO A N 1
ATOM 634 C CA . PRO A 1 82 ? -2.762 -7.637 -28.578 1 96.69 82 PRO A CA 1
ATOM 635 C C . PRO A 1 82 ? -3.285 -8.156 -27.25 1 96.69 82 PRO A C 1
ATOM 637 O O . PRO A 1 82 ? -4.094 -7.484 -26.594 1 96.69 82 PRO A O 1
ATOM 640 N N . TYR A 1 83 ? -2.91 -9.375 -26.906 1 96.25 83 TYR A N 1
ATOM 641 C CA . TYR A 1 83 ? -3.092 -9.852 -25.547 1 96.25 83 TYR A CA 1
ATOM 642 C C . TYR A 1 83 ? -2.258 -9.023 -24.562 1 96.25 83 TYR A C 1
ATOM 644 O O . TYR A 1 83 ? -1.092 -8.727 -24.844 1 96.25 83 TYR A O 1
ATOM 652 N N . LYS A 1 84 ? -2.869 -8.578 -23.531 1 97.19 84 LYS A N 1
ATOM 653 C CA . LYS A 1 84 ? -2.191 -7.762 -22.531 1 97.19 84 LYS A CA 1
ATOM 654 C C . LYS A 1 84 ? -2.602 -8.156 -21.125 1 97.19 84 LYS A C 1
ATOM 656 O O . LYS A 1 84 ? -3.793 -8.289 -20.828 1 97.19 84 LYS A O 1
ATOM 661 N N . GLU A 1 85 ? -1.62 -8.422 -20.297 1 96.44 85 GLU A N 1
ATOM 662 C CA . GLU A 1 85 ? -1.906 -8.703 -18.891 1 96.44 85 GLU A CA 1
ATOM 663 C C . GLU A 1 85 ? -0.898 -8.016 -17.984 1 96.44 85 GLU A C 1
ATOM 665 O O . GLU A 1 85 ? 0.222 -7.711 -18.391 1 96.44 85 GLU A O 1
ATOM 670 N N . THR A 1 86 ? -1.258 -7.605 -16.828 1 96.38 86 THR A N 1
ATOM 671 C CA . THR A 1 86 ? -0.378 -7.176 -15.75 1 96.38 86 THR A CA 1
ATOM 672 C C . THR A 1 86 ? -0.248 -8.266 -14.695 1 96.38 86 THR A C 1
ATOM 674 O O . THR A 1 86 ? -1.251 -8.82 -14.242 1 96.38 86 THR A O 1
ATOM 677 N N . CYS A 1 87 ? 0.976 -8.625 -14.312 1 95.56 87 CYS A N 1
ATOM 678 C CA . CYS A 1 87 ? 1.221 -9.75 -13.414 1 95.56 87 CYS A CA 1
ATOM 679 C C . CYS A 1 87 ? 2.041 -9.312 -12.211 1 95.56 87 CYS A C 1
ATOM 681 O O . CYS A 1 87 ? 2.949 -8.484 -12.336 1 95.56 87 CYS A O 1
ATOM 683 N N . LEU A 1 88 ? 1.725 -9.805 -11.125 1 95.44 88 LEU A N 1
ATOM 684 C CA . LEU A 1 88 ? 2.463 -9.656 -9.875 1 95.44 88 LEU A CA 1
ATOM 685 C C . LEU A 1 88 ? 2.83 -11.016 -9.297 1 95.44 88 LEU A C 1
ATOM 687 O O . LEU A 1 88 ? 1.949 -11.789 -8.906 1 95.44 88 LEU A O 1
ATOM 691 N N . ALA A 1 89 ? 4.105 -11.344 -9.234 1 95 89 ALA A N 1
ATOM 692 C CA . ALA A 1 89 ? 4.594 -12.602 -8.672 1 95 89 ALA A CA 1
ATOM 693 C C . ALA A 1 89 ? 5.125 -12.406 -7.258 1 95 89 ALA A C 1
ATOM 695 O O . ALA A 1 89 ? 5.766 -11.391 -6.961 1 95 89 ALA A O 1
ATOM 696 N N . PHE A 1 90 ? 4.895 -13.336 -6.355 1 93.81 90 PHE A N 1
ATOM 697 C CA . PHE A 1 90 ? 5.316 -13.242 -4.965 1 93.81 90 PHE A CA 1
ATOM 698 C C . PHE A 1 90 ? 5.449 -14.633 -4.344 1 93.81 90 PHE A C 1
ATOM 700 O O . PHE A 1 90 ? 4.824 -15.586 -4.805 1 93.81 90 PHE A O 1
ATOM 707 N N . ASP A 1 91 ? 6.211 -14.766 -3.33 1 89.75 91 ASP A N 1
ATOM 708 C CA . ASP A 1 91 ? 6.352 -16.062 -2.666 1 89.75 91 ASP A CA 1
ATOM 709 C C . ASP A 1 91 ? 5.355 -16.203 -1.518 1 89.75 91 ASP A C 1
ATOM 711 O O . ASP A 1 91 ? 4.629 -15.258 -1.198 1 89.75 91 ASP A O 1
ATOM 715 N N . ASN A 1 92 ? 5.289 -17.375 -0.974 1 87.19 92 ASN A N 1
ATOM 716 C CA . ASN A 1 92 ? 4.324 -17.672 0.079 1 87.19 92 ASN A CA 1
ATOM 717 C C . ASN A 1 92 ? 4.582 -16.844 1.332 1 87.19 92 ASN A C 1
ATOM 719 O O . ASN A 1 92 ? 3.643 -16.438 2.018 1 87.19 92 ASN A O 1
ATOM 723 N N . ARG A 1 93 ? 5.824 -16.625 1.638 1 83.06 93 ARG A N 1
ATOM 724 C CA . ARG A 1 93 ? 6.176 -15.867 2.834 1 83.06 93 ARG A CA 1
ATOM 725 C C . ARG A 1 93 ? 5.691 -14.43 2.734 1 83.06 93 ARG A C 1
ATOM 727 O O . ARG A 1 93 ? 5.199 -13.859 3.715 1 83.06 93 ARG A O 1
ATOM 734 N N . MET A 1 94 ? 5.82 -13.844 1.607 1 89.81 94 MET A N 1
ATOM 735 C CA . MET A 1 94 ? 5.371 -12.469 1.398 1 89.81 94 MET A CA 1
ATOM 736 C C . MET A 1 94 ? 3.875 -12.344 1.662 1 89.81 94 MET A C 1
ATOM 738 O O . MET A 1 94 ? 3.434 -11.383 2.301 1 89.81 94 MET A O 1
ATOM 742 N N . MET A 1 95 ? 3.137 -13.289 1.152 1 91.44 95 MET A N 1
ATOM 743 C CA . MET A 1 95 ? 1.693 -13.242 1.372 1 91.44 95 MET A CA 1
ATOM 744 C C . MET A 1 95 ? 1.36 -13.484 2.842 1 91.44 95 MET A C 1
ATOM 746 O O . MET A 1 95 ? 0.462 -12.844 3.391 1 91.44 95 MET A O 1
ATOM 750 N N . ALA A 1 96 ? 2.057 -14.398 3.42 1 82.56 96 ALA A N 1
ATOM 751 C CA . ALA A 1 96 ? 1.854 -14.641 4.848 1 82.56 96 ALA A CA 1
ATOM 752 C C . ALA A 1 96 ? 2.082 -13.359 5.652 1 82.56 96 ALA A C 1
ATOM 754 O O . ALA A 1 96 ? 1.303 -13.047 6.555 1 82.56 96 ALA A O 1
ATOM 755 N N . ASP A 1 97 ? 3.129 -12.648 5.355 1 81.69 97 ASP A N 1
ATOM 756 C CA . ASP A 1 97 ? 3.436 -11.391 6.023 1 81.69 97 ASP A CA 1
ATOM 757 C C . ASP A 1 97 ? 2.35 -10.352 5.754 1 81.69 97 ASP A C 1
ATOM 759 O O . ASP A 1 97 ? 1.967 -9.602 6.656 1 81.69 97 ASP A O 1
ATOM 763 N N . ALA A 1 98 ? 1.921 -10.297 4.496 1 89.19 98 ALA A N 1
ATOM 764 C CA . ALA A 1 98 ? 0.857 -9.367 4.117 1 89.19 98 ALA A CA 1
ATOM 765 C C . ALA A 1 98 ? -0.41 -9.625 4.926 1 89.19 98 ALA A C 1
ATOM 767 O O . ALA A 1 98 ? -1.008 -8.695 5.473 1 89.19 98 ALA A O 1
ATOM 768 N N . LEU A 1 99 ? -0.784 -10.891 5.031 1 84.88 99 LEU A N 1
ATOM 769 C CA . LEU A 1 99 ? -1.996 -11.258 5.754 1 84.88 99 LEU A CA 1
ATOM 770 C C . LEU A 1 99 ? -1.831 -11.016 7.25 1 84.88 99 LEU A C 1
ATOM 772 O O . LEU A 1 99 ? -2.781 -10.617 7.926 1 84.88 99 LEU A O 1
ATOM 776 N N . SER A 1 100 ? -0.693 -11.273 7.727 1 77.19 100 SER A N 1
ATOM 777 C CA . SER A 1 100 ? -0.408 -11.023 9.133 1 77.19 100 SER A CA 1
ATOM 778 C C . SER A 1 100 ? -0.568 -9.547 9.477 1 77.19 100 SER A C 1
ATOM 780 O O . SER A 1 100 ? -0.998 -9.203 10.586 1 77.19 100 SER A O 1
ATOM 782 N N . THR A 1 101 ? -0.108 -8.68 8.594 1 76.88 101 THR A N 1
ATOM 783 C CA . THR A 1 101 ? -0.293 -7.25 8.781 1 76.88 101 THR A CA 1
ATOM 784 C C . THR A 1 101 ? -1.767 -6.918 9 1 76.88 101 THR A C 1
ATOM 786 O O . THR A 1 101 ? -2.113 -6.164 9.914 1 76.88 101 THR A O 1
ATOM 789 N N . LEU A 1 102 ? -2.625 -7.469 8.195 1 79.38 102 LEU A N 1
ATOM 790 C CA . LEU A 1 102 ? -4.055 -7.191 8.258 1 79.38 102 LEU A CA 1
ATOM 791 C C . LEU A 1 102 ? -4.664 -7.75 9.539 1 79.38 102 LEU A C 1
ATOM 793 O O . LEU A 1 102 ? -5.496 -7.098 10.172 1 79.38 102 LEU A O 1
ATOM 797 N N . VAL A 1 103 ? -4.211 -8.891 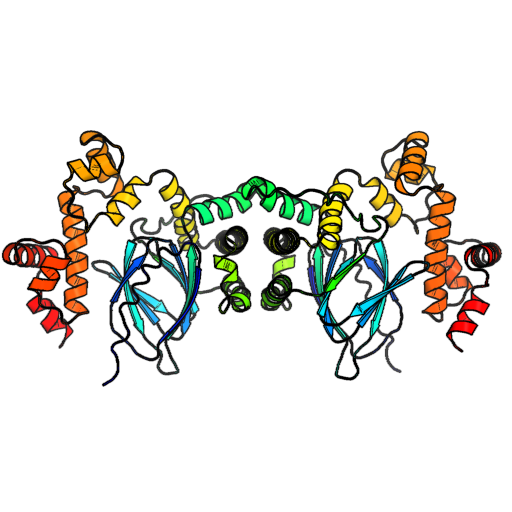9.914 1 69.69 103 VAL A N 1
ATOM 798 C CA . VAL A 1 103 ? -4.793 -9.562 11.07 1 69.69 103 VAL A CA 1
ATOM 799 C C . VAL A 1 103 ? -4.25 -8.953 12.352 1 69.69 103 VAL A C 1
ATOM 801 O O . VAL A 1 103 ? -5.016 -8.531 13.227 1 69.69 103 VAL A O 1
ATOM 804 N N . SER A 1 104 ? -2.996 -8.875 12.516 1 63.66 104 SER A N 1
ATOM 805 C CA . SER A 1 104 ? -2.344 -8.5 13.766 1 63.66 104 SER A CA 1
ATOM 806 C C . SER A 1 104 ? -2.459 -6.996 14.016 1 63.66 104 SER A C 1
ATOM 808 O O . SER A 1 104 ? -2.674 -6.57 15.148 1 63.66 104 SER A O 1
ATOM 810 N N . LEU A 1 105 ? -2.297 -6.27 13.008 1 57.28 105 LEU A N 1
ATOM 811 C CA . LEU A 1 105 ? -2.223 -4.832 13.234 1 57.28 105 LEU A CA 1
ATOM 812 C C . LEU A 1 105 ? -3.58 -4.172 13.008 1 57.28 105 LEU A C 1
ATOM 814 O O . LEU A 1 105 ? -3.918 -3.188 13.664 1 57.28 105 LEU A O 1
ATOM 818 N N . TYR A 1 106 ? -4.297 -4.855 12.062 1 64.88 106 TYR A N 1
ATOM 819 C CA . TYR A 1 106 ? -5.547 -4.176 11.734 1 64.88 106 TYR A CA 1
ATOM 820 C C . TYR A 1 106 ? -6.738 -4.922 12.328 1 64.88 106 TYR A C 1
ATOM 822 O O . TYR A 1 106 ? -7.883 -4.473 12.195 1 64.88 106 TYR A O 1
ATOM 830 N N . GLY A 1 107 ? -6.473 -6 12.945 1 63.94 107 GLY A N 1
ATOM 831 C CA . GLY A 1 107 ? -7.488 -6.723 13.695 1 63.94 107 GLY A CA 1
ATOM 832 C C . GLY A 1 107 ? -8.508 -7.41 12.805 1 63.94 107 GLY A C 1
ATOM 833 O O . GLY A 1 107 ? -9.633 -7.676 13.227 1 63.94 107 GLY A O 1
ATOM 834 N N . MET A 1 108 ? -8.164 -7.625 11.625 1 70.44 108 MET A N 1
ATOM 835 C CA . MET A 1 108 ? -9.094 -8.289 10.719 1 70.44 108 MET A CA 1
ATOM 836 C C . MET A 1 108 ? -9.164 -9.781 11 1 70.44 108 MET A C 1
ATOM 838 O O . MET A 1 108 ? -8.156 -10.414 11.305 1 70.44 108 MET A O 1
ATOM 842 N N . GLU A 1 109 ? -10.367 -10.328 10.953 1 66.94 109 GLU A N 1
ATOM 843 C CA . GLU A 1 109 ? -10.57 -11.766 11.062 1 66.94 109 GLU A CA 1
ATOM 844 C C . GLU A 1 109 ? -10.641 -12.414 9.68 1 66.94 109 GLU A C 1
ATOM 846 O O . GLU A 1 109 ? -11.562 -12.141 8.906 1 66.94 109 GLU A O 1
ATOM 851 N N . ILE A 1 110 ? -9.648 -13.094 9.422 1 70.19 110 ILE A N 1
ATOM 852 C CA . ILE A 1 110 ? -9.578 -13.766 8.133 1 70.19 110 ILE A CA 1
ATOM 853 C C . ILE A 1 110 ? -9.664 -15.281 8.328 1 70.19 110 ILE A C 1
ATOM 855 O O . ILE A 1 110 ? -8.828 -15.867 9.023 1 70.19 110 ILE A O 1
ATOM 859 N N . ARG A 1 111 ? -10.727 -15.844 7.934 1 64.25 111 ARG A N 1
ATOM 860 C CA . ARG A 1 111 ? -10.938 -17.281 8.055 1 64.25 111 ARG A CA 1
ATOM 861 C C . ARG A 1 111 ? -11.164 -17.922 6.691 1 64.25 111 ARG A C 1
ATOM 863 O O . ARG A 1 111 ? -11.508 -17.234 5.727 1 64.25 111 ARG A O 1
ATOM 870 N N . HIS A 1 112 ? -10.758 -19.219 6.652 1 67.94 112 HIS A N 1
ATOM 871 C CA . HIS A 1 112 ? -11.148 -19.969 5.457 1 67.94 112 HIS A CA 1
ATOM 872 C C . HIS A 1 112 ? -12.664 -19.953 5.273 1 67.94 112 HIS A C 1
ATOM 874 O O . HIS A 1 112 ? -13.406 -20.125 6.242 1 67.94 112 HIS A O 1
ATOM 880 N N . PRO A 1 113 ? -13.125 -19.516 4.141 1 57.38 113 PRO A N 1
ATOM 881 C CA . PRO A 1 113 ? -14.578 -19.531 3.941 1 57.38 113 PRO A CA 1
ATOM 882 C C . PRO A 1 113 ? -15.18 -20.922 4.145 1 57.38 113 PRO A C 1
ATOM 884 O O . PRO A 1 113 ? -14.562 -21.922 3.803 1 57.38 113 PRO A O 1
ATOM 887 N N . GLN A 1 114 ? -16.094 -21.094 5.098 1 51.94 114 GLN A N 1
ATOM 888 C CA . GLN A 1 114 ? -16.734 -22.375 5.406 1 51.94 114 GLN A CA 1
ATOM 889 C C . GLN A 1 114 ? -17.406 -22.969 4.168 1 51.94 114 GLN A C 1
ATOM 891 O O . GLN A 1 114 ? -17.5 -24.188 4.035 1 51.94 114 GLN A O 1
ATOM 896 N N . GLY A 1 115 ? -18.109 -22.234 3.439 1 51.44 115 GLY A N 1
ATOM 897 C CA . GLY A 1 115 ? -18.953 -22.906 2.465 1 51.44 115 GLY A CA 1
ATOM 898 C C . GLY A 1 115 ? -18.172 -23.562 1.343 1 51.44 115 GLY A C 1
ATOM 899 O O . GLY A 1 115 ? -17.156 -24.203 1.589 1 51.44 115 GLY A O 1
ATOM 900 N N . GLY A 1 116 ? -18.266 -23.141 -0.029 1 49.88 116 GLY A N 1
ATOM 901 C CA . GLY A 1 116 ? -17.875 -23.719 -1.301 1 49.88 116 GLY A CA 1
ATOM 902 C C . GLY A 1 116 ? -16.375 -23.812 -1.484 1 49.88 116 GLY A C 1
ATOM 903 O O . GLY A 1 116 ? -15.711 -22.797 -1.691 1 49.88 116 GLY A O 1
ATOM 904 N N . ARG A 1 117 ? -15.867 -24.688 -0.802 1 47.81 117 ARG A N 1
ATOM 905 C CA . ARG A 1 117 ? -14.43 -24.891 -0.955 1 47.81 117 ARG A CA 1
ATOM 906 C C . ARG A 1 117 ? -14.039 -24.922 -2.428 1 47.81 117 ARG A C 1
ATOM 908 O O . ARG A 1 117 ? -14.492 -25.797 -3.18 1 47.81 117 ARG A O 1
ATOM 915 N N . PRO A 1 118 ? -13.609 -23.766 -2.984 1 52.12 118 PRO A N 1
ATOM 916 C CA . PRO A 1 118 ? -13.07 -24.062 -4.312 1 52.12 118 PRO A CA 1
ATOM 917 C C . PRO A 1 118 ? -12.188 -25.312 -4.332 1 52.12 118 PRO A C 1
ATOM 919 O O . PRO A 1 118 ? -11.695 -25.734 -3.287 1 52.12 118 PRO A O 1
ATOM 922 N N . ASP A 1 119 ? -12.289 -26 -5.328 1 53.19 119 ASP A N 1
ATOM 923 C CA . ASP A 1 119 ? -11.469 -27.188 -5.523 1 53.19 119 ASP A CA 1
ATOM 924 C C . ASP A 1 119 ? -10.023 -26.938 -5.105 1 53.19 119 ASP A C 1
ATOM 926 O O . ASP A 1 119 ? -9.305 -26.172 -5.758 1 53.19 119 ASP A O 1
ATOM 930 N N . PRO A 1 120 ? -9.742 -27.219 -3.809 1 50.5 120 PRO A N 1
ATOM 931 C CA . PRO A 1 120 ? -8.375 -27 -3.314 1 50.5 120 PRO A CA 1
ATOM 932 C C . PRO A 1 120 ? -7.312 -27.484 -4.301 1 50.5 120 PRO A C 1
ATOM 934 O O . PRO A 1 120 ? -6.156 -27.062 -4.215 1 50.5 120 PRO A O 1
ATOM 937 N N . THR A 1 121 ? -7.836 -28.328 -5.176 1 52.31 121 THR A N 1
ATOM 938 C CA . THR A 1 121 ? -6.855 -28.953 -6.055 1 52.31 121 THR A CA 1
ATOM 939 C C . THR A 1 121 ? -6.496 -28.031 -7.215 1 52.31 121 THR A C 1
ATOM 941 O O . THR A 1 121 ? -5.473 -28.219 -7.875 1 52.31 121 THR A O 1
ATOM 944 N N . LEU A 1 122 ? -7.363 -27.031 -7.305 1 59.5 122 LEU A N 1
ATOM 945 C CA . LEU A 1 122 ? -7.059 -26.172 -8.445 1 59.5 122 LEU A CA 1
ATOM 946 C C . LEU A 1 122 ? -5.996 -25.141 -8.078 1 59.5 122 LEU A C 1
ATOM 948 O O . LEU A 1 122 ? -6.113 -24.453 -7.07 1 59.5 122 LEU A O 1
ATOM 952 N N . ALA A 1 123 ? -5.023 -25.172 -8.82 1 76.06 123 ALA A N 1
ATOM 953 C CA . ALA A 1 123 ? -3.887 -24.281 -8.617 1 76.06 123 ALA A CA 1
ATOM 954 C C . ALA A 1 123 ? -4.172 -22.891 -9.203 1 76.06 123 ALA A C 1
ATOM 956 O O . ALA A 1 123 ? -3.256 -22.078 -9.375 1 76.06 123 ALA A O 1
ATOM 957 N N . HIS A 1 124 ? -5.555 -22.672 -9.555 1 84.12 124 HIS A N 1
ATOM 958 C CA . HIS A 1 124 ? -5.895 -21.391 -10.164 1 84.12 124 HIS A CA 1
ATOM 959 C C . HIS A 1 124 ? -7.285 -20.922 -9.75 1 84.12 124 HIS A C 1
ATOM 961 O O . HIS A 1 124 ? -8.102 -21.734 -9.297 1 84.12 124 HIS A O 1
ATOM 967 N N . VAL A 1 125 ? -7.586 -19.703 -9.789 1 88.88 125 VAL A N 1
ATOM 968 C CA . VAL A 1 125 ? -8.914 -19.109 -9.656 1 88.88 125 VAL A CA 1
ATOM 969 C C . VAL A 1 125 ? -8.977 -17.797 -10.445 1 88.88 125 VAL A C 1
ATOM 971 O O . VAL A 1 125 ? -7.953 -17.141 -10.648 1 88.88 125 VAL A O 1
ATOM 974 N N . SER A 1 126 ? -10.078 -17.562 -11.047 1 91.88 126 SER A N 1
ATOM 975 C CA . SER A 1 126 ? -10.297 -16.281 -11.711 1 91.88 126 SER A CA 1
ATOM 976 C C . SER A 1 126 ? -11.664 -15.711 -11.375 1 91.88 126 SER A C 1
ATOM 978 O O . SER A 1 126 ? -12.586 -16.453 -11.016 1 91.88 126 SER A O 1
ATOM 980 N N . THR A 1 127 ? -11.766 -14.484 -11.391 1 92.94 127 THR A N 1
ATOM 981 C CA . THR A 1 127 ? -13.016 -13.773 -11.133 1 92.94 127 THR A CA 1
ATOM 982 C C . THR A 1 127 ? -13.031 -12.438 -11.859 1 92.94 127 THR A C 1
ATOM 984 O O . THR A 1 127 ? -11.984 -11.945 -12.289 1 92.94 127 THR A O 1
ATOM 987 N N . ARG A 1 128 ? -14.195 -11.953 -12.031 1 92.25 128 ARG A N 1
ATOM 988 C CA . ARG A 1 128 ? -14.32 -10.633 -12.641 1 92.25 128 ARG A CA 1
ATOM 989 C C . ARG A 1 128 ? -13.68 -9.562 -11.758 1 92.25 128 ARG A C 1
ATOM 991 O O . ARG A 1 128 ? -13.812 -9.602 -10.531 1 92.25 128 ARG A O 1
ATOM 998 N N . VAL A 1 129 ? -13.078 -8.68 -12.453 1 90.75 129 VAL A N 1
ATOM 999 C CA . VAL A 1 129 ? -12.516 -7.547 -11.734 1 90.75 129 VAL A CA 1
ATOM 1000 C C . VAL A 1 129 ? -13.641 -6.707 -11.125 1 90.75 129 VAL A C 1
ATOM 1002 O O . VAL A 1 129 ? -14.719 -6.598 -11.711 1 90.75 129 VAL A O 1
ATOM 1005 N N . TRP A 1 130 ? -13.461 -6.258 -10.031 1 90.38 130 TRP A N 1
ATOM 1006 C CA . TRP A 1 130 ? -14.367 -5.309 -9.391 1 90.38 130 TRP A CA 1
ATOM 1007 C C . TRP A 1 130 ? -13.656 -3.994 -9.086 1 90.38 130 TRP A C 1
ATOM 1009 O O . TRP A 1 130 ? -12.438 -3.893 -9.234 1 90.38 130 TRP A O 1
ATOM 1019 N N . PRO A 1 131 ? -14.305 -2.971 -8.859 1 88.38 131 PRO A N 1
ATOM 1020 C CA . PRO A 1 131 ? -13.719 -1.629 -8.828 1 88.38 131 PRO A CA 1
ATOM 1021 C C . PRO A 1 131 ? -12.469 -1.549 -7.957 1 88.38 131 PRO A C 1
ATOM 1023 O O . PRO A 1 131 ? -11.469 -0.957 -8.359 1 88.38 131 PRO A O 1
ATOM 1026 N N . GLU A 1 132 ? -12.391 -2.217 -6.875 1 89.69 132 GLU A N 1
ATOM 1027 C CA . GLU A 1 132 ? -11.273 -2.137 -5.945 1 89.69 132 GLU A CA 1
ATOM 1028 C C . GLU A 1 132 ? -10.023 -2.783 -6.535 1 89.69 132 GLU A C 1
ATOM 1030 O O . GLU A 1 132 ? -8.922 -2.232 -6.43 1 89.69 132 GLU A O 1
ATOM 1035 N N . THR A 1 133 ? -10.219 -3.922 -7.121 1 92.12 133 THR A N 1
ATOM 1036 C CA . THR A 1 133 ? -9.055 -4.574 -7.695 1 92.12 133 THR A CA 1
ATOM 1037 C C . THR A 1 133 ? -8.57 -3.824 -8.938 1 92.12 133 THR A C 1
ATOM 1039 O O . THR A 1 133 ? -7.371 -3.793 -9.219 1 92.12 133 THR A O 1
ATOM 1042 N N . GLN A 1 134 ? -9.547 -3.209 -9.641 1 93 134 GLN A N 1
ATOM 1043 C CA . GLN A 1 134 ? -9.125 -2.346 -10.742 1 93 134 GLN A CA 1
ATOM 1044 C C . GLN A 1 134 ? -8.258 -1.199 -10.234 1 93 134 GLN A C 1
ATOM 1046 O O . GLN A 1 134 ? -7.219 -0.893 -10.82 1 93 134 GLN A O 1
ATOM 1051 N N . LEU A 1 135 ? -8.719 -0.605 -9.172 1 92.19 135 LEU A N 1
ATOM 1052 C CA . LEU A 1 135 ? -7.941 0.462 -8.547 1 92.19 135 LEU A CA 1
ATOM 1053 C C . LEU A 1 135 ? -6.555 -0.033 -8.148 1 92.19 135 LEU A C 1
ATOM 1055 O O . LEU A 1 135 ? -5.562 0.672 -8.336 1 92.19 135 LEU A O 1
ATOM 1059 N N . PHE A 1 136 ? -6.5 -1.211 -7.629 1 94.94 136 PHE A N 1
ATOM 1060 C CA . PHE A 1 136 ? -5.23 -1.798 -7.223 1 94.94 136 PHE A CA 1
ATOM 1061 C C . PHE A 1 136 ? -4.277 -1.908 -8.406 1 94.94 136 PHE A C 1
ATOM 1063 O O . PHE A 1 136 ? -3.139 -1.442 -8.344 1 94.94 136 PHE A O 1
ATOM 1070 N N . PHE A 1 137 ? -4.73 -2.459 -9.445 1 95.38 137 PHE A N 1
ATOM 1071 C CA . PHE A 1 137 ? -3.863 -2.67 -10.594 1 95.38 137 PHE A CA 1
ATOM 1072 C C . PHE A 1 137 ? -3.486 -1.342 -11.242 1 95.38 137 PHE A C 1
ATOM 1074 O O . PHE A 1 137 ? -2.363 -1.176 -11.727 1 95.38 137 PHE A O 1
ATOM 1081 N N . ASP A 1 138 ? -4.426 -0.435 -11.266 1 94.31 138 ASP A N 1
ATOM 1082 C CA . ASP A 1 138 ? -4.109 0.901 -11.766 1 94.31 138 ASP A CA 1
ATOM 1083 C C . ASP A 1 138 ? -3.02 1.556 -10.922 1 94.31 138 ASP A C 1
ATOM 1085 O O . ASP A 1 138 ? -2.184 2.299 -11.438 1 94.31 138 ASP A O 1
ATOM 1089 N N . SER A 1 139 ? -3.07 1.278 -9.648 1 93.81 139 SER A N 1
ATOM 1090 C CA . SER A 1 139 ? -2.102 1.867 -8.734 1 93.81 139 SER A CA 1
ATOM 1091 C C . SER A 1 139 ? -0.716 1.257 -8.922 1 93.81 139 SER A C 1
ATOM 1093 O O . SER A 1 139 ? 0.283 1.814 -8.461 1 93.81 139 SER A O 1
ATOM 1095 N N . LEU A 1 140 ? -0.623 0.104 -9.547 1 94.88 140 LEU A N 1
ATOM 1096 C CA . LEU A 1 140 ? 0.658 -0.545 -9.805 1 94.88 140 LEU A CA 1
ATOM 1097 C C . LEU A 1 140 ? 1.316 0.026 -11.055 1 94.88 140 LEU A C 1
ATOM 1099 O O . LEU A 1 140 ? 2.51 -0.184 -11.281 1 94.88 140 LEU A O 1
ATOM 1103 N N . ALA A 1 141 ? 0.548 0.767 -11.859 1 92.94 141 ALA A N 1
ATOM 1104 C CA . ALA A 1 141 ? 0.976 1.201 -13.188 1 92.94 141 ALA A CA 1
ATOM 1105 C C . ALA A 1 141 ? 2.281 1.987 -13.117 1 92.94 141 ALA A C 1
ATOM 1107 O O . ALA A 1 141 ? 3.199 1.754 -13.906 1 92.94 141 ALA A O 1
ATOM 1108 N N . PRO A 1 142 ? 2.445 2.857 -12.172 1 92.19 142 PRO A N 1
ATOM 1109 C CA . PRO A 1 142 ? 3.682 3.643 -12.117 1 92.19 142 PRO A CA 1
ATOM 1110 C C . PRO A 1 142 ? 4.918 2.779 -11.867 1 92.19 142 PRO A C 1
ATOM 1112 O O . PRO A 1 142 ? 6.031 3.178 -12.211 1 92.19 142 PRO A O 1
ATOM 1115 N N . TYR A 1 143 ? 4.707 1.607 -11.359 1 92.69 143 TYR A N 1
ATOM 1116 C CA . TYR A 1 143 ? 5.828 0.752 -10.984 1 92.69 143 TYR A CA 1
ATOM 1117 C C . TYR A 1 143 ? 6.199 -0.189 -12.125 1 92.69 143 TYR A C 1
ATOM 1119 O O . TYR A 1 143 ? 7.254 -0.832 -12.094 1 92.69 143 TYR A O 1
ATOM 1127 N N . LEU A 1 144 ? 5.371 -0.514 -13.117 1 90 144 LEU A N 1
ATOM 1128 C CA . LEU A 1 144 ? 5.531 -1.517 -14.164 1 90 144 LEU A CA 1
ATOM 1129 C C . LEU A 1 144 ? 6.828 -1.296 -14.93 1 90 144 LEU A C 1
ATOM 1131 O O . LEU A 1 144 ? 7.469 -2.256 -15.367 1 90 144 LEU A O 1
ATOM 1135 N N . ASN A 1 145 ? 7.324 -0.128 -15.062 1 84 145 ASN A N 1
ATOM 1136 C CA . ASN A 1 145 ? 8.539 0.107 -15.844 1 84 145 ASN A CA 1
ATOM 1137 C C . ASN A 1 145 ? 9.727 0.421 -14.945 1 84 145 ASN A C 1
ATOM 1139 O O . ASN A 1 145 ? 10.664 1.11 -15.359 1 84 145 ASN A O 1
ATOM 1143 N N . THR A 1 146 ? 9.562 -0.095 -13.781 1 85.94 146 THR A N 1
ATOM 1144 C CA . THR A 1 146 ? 10.656 0.028 -12.82 1 85.94 146 THR A CA 1
ATOM 1145 C C . THR A 1 146 ? 10.891 -1.296 -12.102 1 85.94 146 THR A C 1
ATOM 1147 O O . THR A 1 146 ? 10.062 -2.203 -12.164 1 85.94 146 THR A O 1
ATOM 1150 N N . ASP A 1 147 ? 12.055 -1.475 -11.555 1 85.69 147 ASP A N 1
ATOM 1151 C CA . ASP A 1 147 ? 12.344 -2.645 -10.734 1 85.69 147 ASP A CA 1
ATOM 1152 C C . ASP A 1 147 ? 12.172 -2.33 -9.25 1 85.69 147 ASP A C 1
ATOM 1154 O O . ASP A 1 147 ? 12.695 -3.045 -8.391 1 85.69 147 ASP A O 1
ATOM 1158 N N . TYR A 1 148 ? 11.445 -1.368 -9.023 1 86.69 148 TYR A N 1
ATOM 1159 C CA . TYR A 1 148 ? 11.406 -0.849 -7.664 1 86.69 148 TYR A CA 1
ATOM 1160 C C . TYR A 1 148 ? 10.766 -1.852 -6.715 1 86.69 148 TYR A C 1
ATOM 1162 O O . TYR A 1 148 ? 11.281 -2.105 -5.625 1 86.69 148 TYR A O 1
ATOM 1170 N N . LEU A 1 149 ? 9.633 -2.379 -7.102 1 87.62 149 LEU A N 1
ATOM 1171 C CA . LEU A 1 149 ? 8.938 -3.32 -6.23 1 87.62 149 LEU A CA 1
ATOM 1172 C C . LEU A 1 149 ? 9.789 -4.562 -5.988 1 87.62 149 LEU A C 1
ATOM 1174 O O . LEU A 1 149 ? 9.781 -5.117 -4.887 1 87.62 149 LEU A O 1
ATOM 1178 N N . SER A 1 150 ? 10.453 -4.996 -7.016 1 86.06 150 SER A N 1
ATOM 1179 C CA . SER A 1 150 ? 11.289 -6.184 -6.875 1 86.06 150 SER A CA 1
ATOM 1180 C C . SER A 1 150 ? 12.477 -5.914 -5.953 1 86.06 150 SER A C 1
ATOM 1182 O O . SER A 1 150 ? 12.945 -6.816 -5.258 1 86.06 150 SER A O 1
ATOM 1184 N N . LEU A 1 151 ? 12.945 -4.676 -5.934 1 88.06 151 LEU A N 1
ATOM 1185 C CA . LEU A 1 151 ? 14.117 -4.305 -5.148 1 88.06 151 LEU A CA 1
ATOM 1186 C C . LEU A 1 151 ? 13.719 -3.967 -3.713 1 88.06 151 LEU A C 1
ATOM 1188 O O . LEU A 1 151 ? 14.578 -3.881 -2.832 1 88.06 151 LEU A O 1
ATOM 1192 N N . HIS A 1 152 ? 12.469 -3.85 -3.469 1 88.19 152 HIS A N 1
ATOM 1193 C CA . HIS A 1 152 ? 11.977 -3.498 -2.145 1 88.19 152 HIS A CA 1
ATOM 1194 C C . HIS A 1 152 ? 10.898 -4.477 -1.68 1 88.19 152 HIS A C 1
ATOM 1196 O O . HIS A 1 152 ? 9.711 -4.168 -1.729 1 88.19 152 HIS A O 1
ATOM 1202 N N . PRO A 1 153 ? 11.328 -5.559 -1.145 1 87.31 153 PRO A N 1
ATOM 1203 C CA . PRO A 1 153 ? 10.383 -6.617 -0.766 1 87.31 153 PRO A CA 1
ATOM 1204 C C . PRO A 1 153 ? 9.367 -6.152 0.271 1 87.31 153 PRO A C 1
ATOM 1206 O O . PRO A 1 153 ? 8.227 -6.637 0.285 1 87.31 153 PRO A O 1
ATOM 1209 N N . GLN A 1 154 ? 9.75 -5.246 1.144 1 87.25 154 GLN A N 1
ATOM 1210 C CA . GLN A 1 154 ? 8.805 -4.734 2.131 1 87.25 154 GLN A CA 1
ATOM 1211 C C . GLN A 1 154 ? 7.656 -3.986 1.459 1 87.25 154 GLN A C 1
ATOM 1213 O O . GLN A 1 154 ? 6.512 -4.07 1.901 1 87.25 154 GLN A O 1
ATOM 1218 N N . LEU A 1 155 ? 8.008 -3.232 0.427 1 90.75 155 LEU A N 1
ATOM 1219 C CA . LEU A 1 155 ? 6.973 -2.543 -0.335 1 90.75 155 LEU A CA 1
ATOM 1220 C C . LEU A 1 155 ? 6.062 -3.543 -1.041 1 90.75 155 LEU A C 1
ATOM 1222 O O . LEU A 1 155 ? 4.852 -3.326 -1.139 1 90.75 155 LEU A O 1
ATOM 1226 N N . MET A 1 156 ? 6.66 -4.59 -1.541 1 91.94 156 MET A N 1
ATOM 1227 C CA . MET A 1 156 ? 5.879 -5.652 -2.166 1 91.94 156 MET A CA 1
ATOM 1228 C C . MET A 1 156 ? 4.883 -6.25 -1.177 1 91.94 156 MET A C 1
ATOM 1230 O O . MET A 1 156 ? 3.723 -6.484 -1.525 1 91.94 156 MET A O 1
ATOM 1234 N N . ARG A 1 157 ? 5.32 -6.48 0.007 1 90.81 157 ARG A N 1
ATOM 1235 C CA . ARG A 1 157 ? 4.445 -7.012 1.049 1 90.81 157 ARG A CA 1
ATOM 1236 C C . ARG A 1 157 ? 3.277 -6.07 1.315 1 90.81 157 ARG A C 1
ATOM 1238 O O . ARG A 1 157 ? 2.146 -6.52 1.522 1 90.81 157 ARG A O 1
ATOM 1245 N N . LEU A 1 158 ? 3.574 -4.82 1.354 1 92.69 158 LEU A N 1
ATOM 1246 C CA . LEU A 1 158 ? 2.527 -3.834 1.589 1 92.69 158 LEU A CA 1
ATOM 1247 C C . LEU A 1 158 ? 1.513 -3.834 0.45 1 92.69 158 LEU A C 1
ATOM 1249 O O . LEU A 1 158 ? 0.307 -3.73 0.688 1 92.69 158 LEU A O 1
ATOM 1253 N N . LYS A 1 159 ? 1.979 -3.891 -0.833 1 95.12 159 LYS A N 1
ATOM 1254 C CA . LYS A 1 159 ? 1.075 -3.961 -1.979 1 95.12 159 LYS A CA 1
ATOM 1255 C C . LYS A 1 159 ? 0.224 -5.227 -1.932 1 95.12 159 LYS A C 1
ATOM 1257 O O . LYS A 1 159 ? -0.965 -5.191 -2.254 1 95.12 159 LYS A O 1
ATOM 1262 N N . LEU A 1 160 ? 0.859 -6.324 -1.525 1 94.69 160 LEU A N 1
ATOM 1263 C CA . LEU A 1 160 ? 0.116 -7.57 -1.402 1 94.69 160 LEU A CA 1
ATOM 1264 C C . LEU A 1 160 ? -0.943 -7.469 -0.309 1 94.69 160 LEU A C 1
ATOM 1266 O O . LEU A 1 160 ? -2.031 -8.031 -0.437 1 94.69 160 LEU A O 1
ATOM 1270 N N . ALA A 1 161 ? -0.6 -6.801 0.782 1 92.56 161 ALA A N 1
ATOM 1271 C CA . ALA A 1 161 ? -1.572 -6.586 1.851 1 92.56 161 ALA A CA 1
ATOM 1272 C C . ALA A 1 161 ? -2.773 -5.789 1.348 1 92.56 161 ALA A C 1
ATOM 1274 O O . ALA A 1 161 ? -3.912 -6.055 1.742 1 92.56 161 ALA A O 1
ATOM 1275 N N . GLU A 1 162 ? -2.508 -4.777 0.501 1 94.94 162 GLU A N 1
ATOM 1276 C CA . GLU A 1 162 ? -3.592 -4.016 -0.114 1 94.94 162 GLU A CA 1
ATOM 1277 C C . GLU A 1 162 ? -4.52 -4.926 -0.915 1 94.94 162 GLU A C 1
ATOM 1279 O O . GLU A 1 162 ? -5.742 -4.832 -0.795 1 94.94 162 GLU A O 1
ATOM 1284 N N . PHE A 1 163 ? -3.912 -5.758 -1.721 1 96.5 163 PHE A N 1
ATOM 1285 C CA . PHE A 1 163 ? -4.688 -6.68 -2.541 1 96.5 163 PHE A CA 1
ATOM 1286 C C . PHE A 1 163 ? -5.508 -7.625 -1.668 1 96.5 163 PHE A C 1
ATOM 1288 O O . PHE A 1 163 ? -6.707 -7.809 -1.899 1 96.5 163 PHE A O 1
ATOM 1295 N N . ALA A 1 164 ? -4.84 -8.258 -0.699 1 92.75 164 ALA A N 1
ATOM 1296 C CA . ALA A 1 164 ? -5.516 -9.18 0.209 1 92.75 164 ALA A CA 1
ATOM 1297 C C . ALA A 1 164 ? -6.68 -8.5 0.919 1 92.75 164 ALA A C 1
ATOM 1299 O O . ALA A 1 164 ? -7.758 -9.078 1.06 1 92.75 164 ALA A O 1
ATOM 1300 N N . TYR A 1 165 ? -6.465 -7.258 1.393 1 92.75 165 TYR A N 1
ATOM 1301 C CA . TYR A 1 165 ? -7.512 -6.484 2.047 1 92.75 165 TYR A CA 1
ATOM 1302 C C . TYR A 1 165 ? -8.734 -6.352 1.147 1 92.75 165 TYR A C 1
ATOM 1304 O O . TYR A 1 165 ? -9.867 -6.57 1.589 1 92.75 165 TYR A O 1
ATOM 1312 N N . MET A 1 166 ? -8.492 -6.008 -0.149 1 93.38 166 MET A N 1
ATOM 1313 C CA . MET A 1 166 ? -9.586 -5.777 -1.094 1 93.38 166 MET A CA 1
ATOM 1314 C C . MET A 1 166 ? -10.344 -7.074 -1.371 1 93.38 166 MET A C 1
ATOM 1316 O O . MET A 1 166 ? -11.562 -7.062 -1.511 1 93.38 166 MET A O 1
ATOM 1320 N N . VAL A 1 167 ? -9.648 -8.18 -1.431 1 92.81 167 VAL A N 1
ATOM 1321 C CA . VAL A 1 167 ? -10.25 -9.492 -1.663 1 92.81 167 VAL A CA 1
ATOM 1322 C C . VAL A 1 167 ? -11.141 -9.867 -0.481 1 92.81 167 VAL A C 1
ATOM 1324 O O . VAL A 1 167 ? -12.273 -10.32 -0.667 1 92.81 167 VAL A O 1
ATOM 1327 N N . ILE A 1 168 ? -10.641 -9.648 0.702 1 86.25 168 ILE A N 1
ATOM 1328 C CA . ILE A 1 168 ? -11.312 -10.062 1.926 1 86.25 168 ILE A CA 1
ATOM 1329 C C . ILE A 1 168 ? -12.555 -9.195 2.145 1 86.25 168 ILE A C 1
ATOM 1331 O O . ILE A 1 168 ? -13.633 -9.719 2.445 1 86.25 168 ILE A O 1
ATOM 1335 N N . VAL A 1 169 ? -12.398 -7.906 1.991 1 86.81 169 VAL A N 1
ATOM 1336 C CA . VAL A 1 169 ? -13.508 -6.98 2.211 1 86.81 169 VAL A CA 1
ATOM 1337 C C . VAL A 1 169 ? -14.602 -7.238 1.182 1 86.81 169 VAL A C 1
ATOM 1339 O O . VAL A 1 169 ? -15.789 -7.109 1.486 1 86.81 169 VAL A O 1
ATOM 1342 N N . HIS A 1 170 ? -14.227 -7.594 -0.069 1 90.25 170 HIS A N 1
ATOM 1343 C CA . HIS A 1 170 ? -15.18 -7.867 -1.145 1 90.25 170 HIS A CA 1
ATOM 1344 C C . HIS A 1 170 ? -15.797 -9.25 -0.998 1 90.25 170 HIS A C 1
ATOM 1346 O O . HIS A 1 170 ? -16.75 -9.586 -1.702 1 90.25 170 HIS A O 1
ATOM 1352 N N . LYS A 1 171 ? -15.242 -10.047 -0.118 1 86.88 171 LYS A N 1
ATOM 1353 C CA . LYS A 1 171 ? -15.695 -11.406 0.145 1 86.88 171 LYS A CA 1
ATOM 1354 C C . LYS A 1 171 ? -15.602 -12.273 -1.108 1 86.88 171 LYS A C 1
ATOM 1356 O O . LYS A 1 171 ? -16.562 -12.945 -1.479 1 86.88 171 LYS A O 1
ATOM 1361 N N . GLU A 1 172 ? -14.523 -12.086 -1.815 1 88.44 172 GLU A N 1
ATOM 1362 C CA . GLU A 1 172 ? -14.242 -12.992 -2.918 1 88.44 172 GLU A CA 1
ATOM 1363 C C . GLU A 1 172 ? -13.625 -14.297 -2.41 1 88.44 172 GLU A C 1
ATOM 1365 O O . GLU A 1 172 ? -12.398 -14.438 -2.375 1 88.44 172 GLU A O 1
ATOM 1370 N N . TYR A 1 173 ? -14.336 -15.258 -2.221 1 83.81 173 TYR A N 1
ATOM 1371 C CA . TYR A 1 173 ? -13.953 -16.438 -1.454 1 83.81 173 TYR A CA 1
ATOM 1372 C C . TYR A 1 173 ? -12.953 -17.297 -2.229 1 83.81 173 TYR A C 1
ATOM 1374 O O . TYR A 1 173 ? -12.078 -17.922 -1.637 1 83.81 173 TYR A O 1
ATOM 1382 N N . GLY A 1 174 ? -13.086 -17.344 -3.504 1 87.06 174 GLY A N 1
ATOM 1383 C CA . GLY A 1 174 ? -12.125 -18.094 -4.293 1 87.06 174 GLY A CA 1
ATOM 1384 C C . GLY A 1 174 ? -10.703 -17.594 -4.148 1 87.06 174 GLY A C 1
ATOM 1385 O O . GLY A 1 174 ? -9.789 -18.359 -3.854 1 87.06 174 GLY A O 1
ATOM 1386 N N . LEU A 1 175 ? -10.57 -16.344 -4.324 1 91.31 175 LEU A N 1
ATOM 1387 C CA . LEU A 1 175 ? -9.258 -15.727 -4.195 1 91.31 175 LEU A CA 1
ATOM 1388 C C . LEU A 1 175 ? -8.781 -15.773 -2.75 1 91.31 175 LEU A C 1
ATOM 1390 O O . LEU A 1 175 ? -7.598 -16.016 -2.494 1 91.31 175 LEU A O 1
ATOM 1394 N N . GLN A 1 176 ? -9.68 -15.484 -1.813 1 88 176 GLN A N 1
ATOM 1395 C CA . GLN A 1 176 ? -9.32 -15.523 -0.401 1 88 176 GLN A CA 1
ATOM 1396 C C . GLN A 1 176 ? -8.75 -16.891 -0.018 1 88 176 GLN A C 1
ATOM 1398 O O . GLN A 1 176 ? -7.758 -16.969 0.707 1 88 176 GLN A O 1
ATOM 1403 N N . HIS A 1 177 ? -9.359 -17.891 -0.502 1 85.88 177 HIS A N 1
ATOM 1404 C CA . HIS A 1 177 ? -8.898 -19.25 -0.226 1 85.88 177 HIS A CA 1
ATOM 1405 C C . HIS A 1 177 ? -7.48 -19.469 -0.746 1 85.88 177 HIS A C 1
ATOM 1407 O O . HIS A 1 177 ? -6.648 -20.062 -0.06 1 85.88 177 HIS A O 1
ATOM 1413 N N . LYS A 1 178 ? -7.25 -19.047 -1.907 1 89.62 178 LYS A N 1
ATOM 1414 C CA . LYS A 1 178 ? -5.934 -19.219 -2.514 1 89.62 178 LYS A CA 1
ATOM 1415 C C . LYS A 1 178 ? -4.867 -18.438 -1.746 1 89.62 178 LYS A C 1
ATOM 1417 O O . LYS A 1 178 ? -3.748 -18.938 -1.562 1 89.62 178 LYS A O 1
ATOM 1422 N N . LEU A 1 179 ? -5.219 -17.234 -1.296 1 89 179 LEU A N 1
ATOM 1423 C CA . LEU A 1 179 ? -4.277 -16.422 -0.524 1 89 179 LEU A CA 1
ATOM 1424 C C . LEU A 1 179 ? -3.949 -17.094 0.805 1 89 179 LEU A C 1
ATOM 1426 O O . LEU A 1 179 ? -2.791 -17.109 1.232 1 89 179 LEU A O 1
ATOM 1430 N N . LEU A 1 180 ? -4.922 -17.656 1.392 1 82.44 180 LEU A N 1
ATOM 1431 C CA . LEU A 1 180 ? -4.719 -18.344 2.666 1 82.44 180 LEU A CA 1
ATOM 1432 C C . LEU A 1 180 ? -3.92 -19.625 2.475 1 82.44 180 LEU A C 1
ATOM 1434 O O . LEU A 1 180 ? -3.16 -20.031 3.359 1 82.44 180 LEU A O 1
ATOM 1438 N N . GLN A 1 181 ? -4.07 -20.203 1.341 1 84.06 181 GLN A N 1
ATOM 1439 C CA . GLN A 1 181 ? -3.316 -21.422 1.043 1 84.06 181 GLN A CA 1
ATOM 1440 C C . GLN A 1 181 ? -1.818 -21.141 0.98 1 84.06 181 GLN A C 1
ATOM 1442 O O . GLN A 1 181 ? -1.003 -22.047 1.177 1 84.06 181 GLN A O 1
ATOM 1447 N N . CYS A 1 182 ? -1.452 -19.953 0.649 1 83.75 182 CYS A N 1
ATOM 1448 C CA . CYS A 1 182 ? -0.041 -19.578 0.695 1 83.75 182 CYS A CA 1
ATOM 1449 C C . CYS A 1 182 ? 0.542 -19.828 2.08 1 83.75 182 CYS A C 1
ATOM 1451 O O . CYS A 1 182 ? 1.691 -20.25 2.207 1 83.75 182 CYS A O 1
ATOM 1453 N N . ILE A 1 183 ? -0.27 -19.578 3.088 1 74.69 183 ILE A N 1
ATOM 1454 C CA . ILE A 1 183 ? 0.157 -19.797 4.469 1 74.69 183 ILE A CA 1
ATOM 1455 C C . ILE A 1 183 ? 0.273 -21.297 4.746 1 74.69 183 ILE A C 1
ATOM 1457 O O . ILE A 1 183 ? 1.225 -21.734 5.395 1 74.69 183 ILE A O 1
ATOM 1461 N N . ASP A 1 184 ? -0.744 -22 4.258 1 74.56 184 ASP A N 1
ATOM 1462 C CA . ASP A 1 184 ? -0.745 -23.438 4.441 1 74.56 184 ASP A CA 1
ATOM 1463 C C . ASP A 1 184 ? 0.514 -24.078 3.846 1 74.56 184 ASP A C 1
ATOM 1465 O O . ASP A 1 184 ? 1.079 -25 4.422 1 74.56 184 ASP A O 1
ATOM 1469 N N . ARG A 1 185 ? 0.922 -23.578 2.783 1 77.62 185 ARG A N 1
ATOM 1470 C CA . ARG A 1 185 ? 2.076 -24.125 2.068 1 77.62 185 ARG A CA 1
ATOM 1471 C C . ARG A 1 185 ? 3.371 -23.828 2.82 1 77.62 185 ARG A C 1
ATOM 1473 O O . ARG A 1 185 ? 4.355 -24.547 2.676 1 77.62 185 ARG A O 1
ATOM 1480 N N . LEU A 1 186 ? 3.375 -22.781 3.576 1 70.75 186 LEU A N 1
ATOM 1481 C CA . LEU A 1 186 ? 4.535 -22.469 4.402 1 70.75 186 LEU A CA 1
ATOM 1482 C C . LEU A 1 186 ? 4.648 -23.422 5.578 1 70.75 186 LEU A C 1
ATOM 1484 O O . LEU A 1 186 ? 5.754 -23.75 6.012 1 70.75 186 LEU A O 1
ATOM 1488 N N . SER A 1 187 ? 3.545 -23.734 6.168 1 67.38 187 SER A N 1
ATOM 1489 C CA . SER A 1 187 ? 3.525 -24.609 7.34 1 67.38 187 SER A CA 1
ATOM 1490 C C . SER A 1 187 ? 3.852 -26.047 6.965 1 67.38 187 SER A C 1
ATOM 1492 O O . SER A 1 187 ? 4.461 -26.766 7.75 1 67.38 187 SER A O 1
ATOM 1494 N N . ASP A 1 188 ? 3.404 -26.5 5.871 1 71.06 188 ASP A N 1
ATOM 1495 C CA . ASP A 1 188 ? 3.703 -27.844 5.379 1 71.06 188 ASP A CA 1
ATOM 1496 C C . ASP A 1 188 ? 4.059 -27.812 3.893 1 71.06 188 ASP A C 1
ATOM 1498 O O . ASP A 1 188 ? 3.176 -27.922 3.039 1 71.06 188 ASP A O 1
ATOM 1502 N N . PRO A 1 189 ? 5.332 -27.766 3.748 1 74.62 189 PRO A N 1
ATOM 1503 C CA . PRO A 1 189 ? 5.746 -27.641 2.348 1 74.62 189 PRO A CA 1
ATOM 1504 C C . PRO A 1 189 ? 5.629 -28.953 1.577 1 74.62 189 PRO A C 1
ATOM 1506 O O . PRO A 1 189 ? 6.066 -29.047 0.427 1 74.62 189 PRO A O 1
ATOM 1509 N N . PHE A 1 190 ? 5.016 -29.922 2.246 1 83.25 190 PHE A N 1
ATOM 1510 C CA . PHE A 1 190 ? 4.961 -31.266 1.671 1 83.25 190 PHE A CA 1
ATOM 1511 C C . PHE A 1 190 ? 4.406 -31.219 0.252 1 83.25 190 PHE A C 1
ATOM 1513 O O . PHE A 1 190 ? 5.062 -31.672 -0.69 1 83.25 190 PHE A O 1
ATOM 1520 N N . GLU A 1 191 ? 3.252 -30.672 0.072 1 75.12 191 GLU A N 1
ATOM 1521 C CA . GLU A 1 191 ? 2.594 -30.625 -1.23 1 75.12 191 GLU A CA 1
ATOM 1522 C C . GLU A 1 191 ? 3.445 -29.875 -2.256 1 75.12 191 GLU A C 1
ATOM 1524 O O . GLU A 1 191 ? 3.58 -30.328 -3.398 1 75.12 191 GLU A O 1
ATOM 1529 N N . SER A 1 192 ? 3.982 -28.812 -1.763 1 74.44 192 SER A N 1
ATOM 1530 C CA . SER A 1 192 ? 4.801 -28 -2.662 1 74.44 192 SER A CA 1
ATOM 1531 C C . SER A 1 192 ? 6.043 -28.766 -3.113 1 74.44 192 SER A C 1
ATOM 1533 O O . SER A 1 192 ? 6.418 -28.719 -4.285 1 74.44 192 SER A O 1
ATOM 1535 N N . ILE A 1 193 ? 6.621 -29.391 -2.211 1 79.75 193 ILE A N 1
ATOM 1536 C CA . ILE A 1 193 ? 7.82 -30.156 -2.531 1 79.75 193 ILE A CA 1
ATOM 1537 C C . ILE A 1 193 ? 7.48 -31.234 -3.557 1 79.75 193 ILE A C 1
ATOM 1539 O O . ILE A 1 193 ? 8.203 -31.422 -4.539 1 79.75 193 ILE A O 1
ATOM 1543 N N . ILE A 1 194 ? 6.363 -31.906 -3.344 1 82.25 194 ILE A N 1
ATOM 1544 C CA . ILE A 1 194 ? 5.973 -33 -4.227 1 82.25 194 ILE A CA 1
ATOM 1545 C C . ILE A 1 194 ? 5.668 -32.438 -5.621 1 82.25 194 ILE A C 1
ATOM 1547 O O . ILE A 1 194 ? 6.168 -32.969 -6.621 1 82.25 194 ILE A O 1
ATOM 1551 N N . ARG A 1 195 ? 4.891 -31.438 -5.688 1 75.25 195 ARG A N 1
ATOM 1552 C CA . ARG A 1 195 ? 4.5 -30.859 -6.965 1 75.25 195 ARG A CA 1
ATOM 1553 C C . ARG A 1 195 ? 5.715 -30.359 -7.738 1 75.25 195 ARG A C 1
ATOM 1555 O O . ARG A 1 195 ? 5.766 -30.469 -8.969 1 75.25 195 ARG A O 1
ATOM 1562 N N . ASN A 1 196 ? 6.707 -29.875 -6.992 1 72.56 196 ASN A N 1
ATOM 1563 C CA . ASN A 1 196 ? 7.906 -29.344 -7.629 1 72.56 196 ASN A CA 1
ATOM 1564 C C . ASN A 1 196 ? 8.883 -30.469 -7.992 1 72.56 196 ASN A C 1
ATOM 1566 O O . ASN A 1 196 ? 9.883 -30.219 -8.672 1 72.56 196 ASN A O 1
ATOM 1570 N N . SER A 1 197 ? 8.516 -31.688 -7.617 1 80.81 197 SER A N 1
ATOM 1571 C CA . SER A 1 197 ? 9.461 -32.781 -7.816 1 80.81 197 SER A CA 1
ATOM 1572 C C . SER A 1 197 ? 8.93 -33.781 -8.836 1 80.81 197 SER A C 1
ATOM 1574 O O . SER A 1 197 ? 9.539 -34.844 -9.047 1 80.81 197 SER A O 1
ATOM 1576 N N . VAL A 1 198 ? 7.875 -33.5 -9.484 1 85.06 198 VAL A N 1
ATOM 1577 C CA . VAL A 1 198 ? 7.188 -34.406 -10.383 1 85.06 198 VAL A CA 1
ATOM 1578 C C . VAL A 1 198 ? 8.125 -34.844 -11.516 1 85.06 198 VAL A C 1
ATOM 1580 O O . VAL A 1 198 ? 8.109 -36 -11.945 1 85.06 198 VAL A O 1
ATOM 1583 N N . PHE A 1 199 ? 8.953 -33.938 -11.969 1 82.5 199 PHE A N 1
ATOM 1584 C CA . PHE A 1 199 ? 9.766 -34.219 -13.148 1 82.5 199 PHE A CA 1
ATOM 1585 C C . PHE A 1 199 ? 11.219 -34.5 -12.75 1 82.5 199 PHE A C 1
ATOM 1587 O O . PHE A 1 199 ? 12.102 -34.531 -13.602 1 82.5 199 PHE A O 1
ATOM 1594 N N . GLU A 1 200 ? 11.352 -34.594 -11.484 1 81.19 200 GLU A N 1
ATOM 1595 C CA . GLU A 1 200 ? 12.656 -35.031 -11 1 81.19 200 GLU A CA 1
ATOM 1596 C C . GLU A 1 200 ? 12.742 -36.562 -10.984 1 81.19 200 GLU A C 1
ATOM 1598 O O . GLU A 1 200 ? 11.719 -37.25 -10.953 1 81.19 200 GLU A O 1
ATOM 1603 N N . ASN A 1 201 ? 13.945 -37.031 -11.266 1 86 201 ASN A N 1
ATOM 1604 C CA . ASN A 1 201 ? 14.164 -38.5 -11.219 1 86 201 ASN A CA 1
ATOM 1605 C C . ASN A 1 201 ? 14.477 -38.969 -9.805 1 86 201 ASN A C 1
ATOM 1607 O O . ASN A 1 201 ? 15.625 -39.312 -9.5 1 86 201 ASN A O 1
ATOM 1611 N N . LEU A 1 202 ? 13.422 -39.031 -8.961 1 90.44 202 LEU A N 1
ATOM 1612 C CA . LEU A 1 202 ? 13.602 -39.406 -7.566 1 90.44 202 LEU A CA 1
ATOM 1613 C C . LEU A 1 202 ? 12.789 -40.656 -7.238 1 90.44 202 LEU A C 1
ATOM 1615 O O . LEU A 1 202 ? 11.664 -40.844 -7.73 1 90.44 202 LEU A O 1
ATOM 1619 N N . THR A 1 203 ? 13.398 -41.5 -6.512 1 92.38 203 THR A N 1
ATOM 1620 C CA . THR A 1 203 ? 12.641 -42.625 -5.957 1 92.38 203 THR A CA 1
ATOM 1621 C C . THR A 1 203 ? 11.695 -42.125 -4.859 1 92.38 203 THR A C 1
ATOM 1623 O O . THR A 1 203 ? 11.812 -41 -4.387 1 92.38 203 THR A O 1
ATOM 1626 N N . ILE A 1 204 ? 10.75 -42.969 -4.539 1 92.88 204 ILE A N 1
ATOM 1627 C CA . ILE A 1 204 ? 9.805 -42.625 -3.484 1 92.88 204 ILE A CA 1
ATOM 1628 C C . ILE A 1 204 ? 10.555 -42.406 -2.172 1 92.88 204 ILE A C 1
ATOM 1630 O O . ILE A 1 204 ? 10.18 -41.562 -1.375 1 92.88 204 ILE A O 1
ATOM 1634 N N . GLU A 1 205 ? 11.594 -43.156 -1.996 1 93.62 205 GLU A N 1
ATOM 1635 C CA . GLU A 1 205 ? 12.43 -43 -0.805 1 93.62 205 GLU A CA 1
ATOM 1636 C C . GLU A 1 205 ? 13.117 -41.656 -0.777 1 93.62 205 GLU A C 1
ATOM 1638 O O . GLU A 1 205 ? 13.164 -41 0.265 1 93.62 205 GLU A O 1
ATOM 1643 N N . GLU A 1 206 ? 13.648 -41.312 -1.879 1 93.81 206 GLU A N 1
ATOM 1644 C CA . GLU A 1 206 ? 14.312 -40 -1.99 1 93.81 206 GLU A CA 1
ATOM 1645 C C . GLU A 1 206 ? 13.32 -38.844 -1.801 1 93.81 206 GLU A C 1
ATOM 1647 O O . GLU A 1 206 ? 13.664 -37.844 -1.212 1 93.81 206 GLU A O 1
ATOM 1652 N N . LEU A 1 207 ? 12.156 -39.062 -2.293 1 93 207 LEU A N 1
ATOM 1653 C CA . LEU A 1 207 ? 11.109 -38.031 -2.139 1 93 207 LEU A CA 1
ATOM 1654 C C . LEU A 1 207 ? 10.703 -37.906 -0.676 1 93 207 LEU A C 1
ATOM 1656 O O . LEU A 1 207 ? 10.438 -36.781 -0.206 1 93 207 LEU A O 1
ATOM 1660 N N . ALA A 1 208 ? 10.609 -38.969 -0.004 1 93.44 208 ALA A N 1
ATOM 1661 C CA . ALA A 1 208 ? 10.312 -38.969 1.426 1 93.44 208 ALA A CA 1
ATOM 1662 C C . ALA A 1 208 ? 11.367 -38.188 2.195 1 93.44 208 ALA A C 1
ATOM 1664 O O . ALA A 1 208 ? 11.039 -37.344 3.061 1 93.44 208 ALA A O 1
ATOM 1665 N N . LEU A 1 209 ? 12.609 -38.406 1.835 1 91.88 209 LEU A N 1
ATOM 1666 C CA . LEU A 1 209 ? 13.711 -37.688 2.461 1 91.88 209 LEU A CA 1
ATOM 1667 C C . LEU A 1 209 ? 13.625 -36.188 2.176 1 91.88 209 LEU A C 1
ATOM 1669 O O . LEU A 1 209 ? 13.898 -35.344 3.053 1 91.88 209 LEU A O 1
ATOM 1673 N N . LYS A 1 210 ? 13.242 -35.875 0.958 1 90.06 210 LYS A N 1
ATOM 1674 C CA . LYS A 1 210 ? 13.133 -34.5 0.543 1 90.06 210 LYS A CA 1
ATOM 1675 C C . LYS A 1 210 ? 12.078 -33.75 1.359 1 90.06 210 LYS A C 1
ATOM 1677 O O . LYS A 1 210 ? 12.164 -32.531 1.546 1 90.06 210 LYS A O 1
ATOM 1682 N N . THR A 1 211 ? 11.125 -34.469 1.854 1 89.25 211 THR A N 1
ATOM 1683 C CA . THR A 1 211 ? 10.062 -33.875 2.654 1 89.25 211 THR A CA 1
ATOM 1684 C C . THR A 1 211 ? 10.328 -34.094 4.145 1 89.25 211 THR A C 1
ATOM 1686 O O . THR A 1 211 ? 9.461 -33.812 4.977 1 89.25 211 THR A O 1
ATOM 1689 N N . ASN A 1 212 ? 11.492 -34.594 4.441 1 89.44 212 ASN A N 1
ATOM 1690 C CA . ASN A 1 212 ? 11.938 -34.844 5.809 1 89.44 212 ASN A CA 1
ATOM 1691 C C . ASN A 1 212 ? 10.961 -35.719 6.566 1 89.44 212 ASN A C 1
ATOM 1693 O O . ASN A 1 212 ? 10.586 -35.438 7.699 1 89.44 212 ASN A O 1
ATOM 1697 N N . LYS A 1 213 ? 10.562 -36.719 5.879 1 90.88 213 LYS A N 1
ATOM 1698 C CA . LYS A 1 213 ? 9.625 -37.656 6.477 1 90.88 213 LYS A CA 1
ATOM 1699 C C . LYS A 1 213 ? 10.102 -39.094 6.309 1 90.88 213 LYS A C 1
ATOM 1701 O O . LYS A 1 213 ? 10.883 -39.406 5.402 1 90.88 213 LYS A O 1
ATOM 1706 N N . SER A 1 214 ? 9.664 -39.969 7.234 1 93.81 214 SER A N 1
ATOM 1707 C CA . SER A 1 214 ? 9.836 -41.406 7.008 1 93.81 214 SER A CA 1
ATOM 1708 C C . SER A 1 214 ? 8.992 -41.875 5.828 1 93.81 214 SER A C 1
ATOM 1710 O O . SER A 1 214 ? 8.047 -41.188 5.418 1 93.81 214 SER A O 1
ATOM 1712 N N . LEU A 1 215 ? 9.406 -43.031 5.254 1 93.94 215 LEU A N 1
ATOM 1713 C CA . LEU A 1 215 ? 8.672 -43.594 4.117 1 93.94 215 LEU A CA 1
ATOM 1714 C C . LEU A 1 215 ? 7.207 -43.812 4.484 1 93.94 215 LEU A C 1
ATOM 1716 O O . LEU A 1 215 ? 6.312 -43.562 3.678 1 93.94 215 LEU A O 1
ATOM 1720 N N . THR A 1 216 ? 6.996 -44.281 5.707 1 93.62 216 THR A N 1
ATOM 1721 C CA . THR A 1 216 ? 5.641 -44.562 6.164 1 93.62 216 THR A CA 1
ATOM 1722 C C . THR A 1 216 ? 4.84 -43.281 6.293 1 93.62 216 THR A C 1
ATOM 1724 O O . THR A 1 216 ? 3.729 -43.156 5.77 1 93.62 216 THR A O 1
ATOM 1727 N N . SER A 1 217 ? 5.418 -42.312 7.008 1 93.69 217 SER A N 1
ATOM 1728 C CA . SER A 1 217 ? 4.762 -41 7.176 1 93.69 217 SER A CA 1
ATOM 1729 C C . SER A 1 217 ? 4.52 -40.344 5.832 1 93.69 217 SER A C 1
ATOM 1731 O O . SER A 1 217 ? 3.48 -39.688 5.625 1 93.69 217 SER A O 1
ATOM 1733 N N . PHE A 1 218 ? 5.469 -40.438 4.961 1 94.56 218 PHE A N 1
ATOM 1734 C CA . PHE A 1 218 ? 5.355 -39.875 3.621 1 94.56 218 PHE A CA 1
ATOM 1735 C C . PHE A 1 218 ? 4.16 -40.469 2.881 1 94.56 218 PHE A C 1
ATOM 1737 O O . PHE A 1 218 ? 3.346 -39.75 2.322 1 94.56 218 PHE A O 1
ATOM 1744 N N . LYS A 1 219 ? 4.07 -41.75 2.846 1 93.75 219 LYS A N 1
ATOM 1745 C CA . LYS A 1 219 ? 2.986 -42.406 2.131 1 93.75 219 LYS A CA 1
ATOM 1746 C C . LYS A 1 219 ? 1.628 -42.031 2.721 1 93.75 219 LYS A C 1
ATOM 1748 O O . LYS A 1 219 ? 0.665 -41.844 1.983 1 93.75 219 LYS A O 1
ATOM 1753 N N . ASN A 1 220 ? 1.602 -41.969 4.039 1 92.38 220 ASN A N 1
ATOM 1754 C CA . ASN A 1 220 ? 0.363 -41.562 4.703 1 92.38 220 ASN A CA 1
ATOM 1755 C C . ASN A 1 220 ? -0.04 -40.156 4.336 1 92.38 220 ASN A C 1
ATOM 1757 O O . ASN A 1 220 ? -1.198 -39.906 4.004 1 92.38 220 ASN A O 1
ATOM 1761 N N . ASP A 1 221 ? 0.94 -39.25 4.406 1 89.31 221 ASP A N 1
ATOM 1762 C CA . ASP A 1 221 ? 0.682 -37.875 4.07 1 89.31 221 ASP A CA 1
ATOM 1763 C C . ASP A 1 221 ? 0.308 -37.719 2.596 1 89.31 221 ASP A C 1
ATOM 1765 O O . ASP A 1 221 ? -0.555 -36.906 2.246 1 89.31 221 ASP A O 1
ATOM 1769 N N . PHE A 1 222 ? 0.974 -38.438 1.772 1 90.75 222 PHE A N 1
ATOM 1770 C CA . PHE A 1 222 ? 0.695 -38.375 0.343 1 90.75 222 PHE A CA 1
ATOM 1771 C C . PHE A 1 222 ? -0.748 -38.781 0.057 1 90.75 222 PHE A C 1
ATOM 1773 O O . PHE A 1 222 ? -1.448 -38.094 -0.693 1 90.75 222 PHE A O 1
ATOM 1780 N N . GLN A 1 223 ? -1.17 -39.844 0.69 1 89.88 223 GLN A N 1
ATOM 1781 C CA . GLN A 1 223 ? -2.543 -40.312 0.524 1 89.88 223 GLN A CA 1
ATOM 1782 C C . GLN A 1 223 ? -3.539 -39.281 1.022 1 89.88 223 GLN A C 1
ATOM 1784 O O . GLN A 1 223 ? -4.566 -39.031 0.385 1 89.88 223 GLN A O 1
ATOM 1789 N N . ARG A 1 224 ? -3.225 -38.75 2.088 1 80.94 224 ARG A N 1
ATOM 1790 C CA . ARG A 1 224 ? -4.098 -37.75 2.688 1 80.94 224 ARG A CA 1
ATOM 1791 C C . ARG A 1 224 ? -4.207 -36.531 1.794 1 80.94 224 ARG A C 1
ATOM 1793 O O . ARG A 1 224 ? -5.301 -35.969 1.604 1 80.94 224 ARG A O 1
ATOM 1800 N N . VAL A 1 225 ? -3.086 -36.156 1.246 1 77.44 225 VAL A N 1
ATOM 1801 C CA . VAL A 1 225 ? -2.998 -34.906 0.531 1 77.44 225 VAL A CA 1
ATOM 1802 C C . VAL A 1 225 ? -3.461 -35.094 -0.913 1 77.44 225 VAL A C 1
ATOM 1804 O O . VAL A 1 225 ? -4.172 -34.25 -1.457 1 77.44 225 VAL A O 1
ATOM 1807 N N . PHE A 1 226 ? -3.094 -36.156 -1.577 1 79.06 226 PHE A N 1
ATOM 1808 C CA . PHE A 1 226 ? -3.305 -36.281 -3.014 1 79.06 226 PHE A CA 1
ATOM 1809 C C . PHE A 1 226 ? -4.348 -37.375 -3.305 1 79.06 226 PHE A C 1
ATOM 1811 O O . PHE A 1 226 ? -4.867 -37.438 -4.422 1 79.06 226 PHE A O 1
ATOM 1818 N N . GLY A 1 227 ? -4.652 -38.156 -2.305 1 82 227 GLY A N 1
ATOM 1819 C CA . GLY A 1 227 ? -5.672 -39.188 -2.463 1 82 227 GLY A CA 1
ATOM 1820 C C . GLY A 1 227 ? -5.254 -40.312 -3.389 1 82 227 GLY A C 1
ATOM 1821 O O . GLY A 1 227 ? -6.102 -40.969 -3.994 1 82 227 GLY A O 1
ATOM 1822 N N . ASP A 1 228 ? -3.986 -40.531 -3.73 1 84.56 228 ASP A N 1
ATOM 1823 C CA . ASP A 1 228 ? -3.418 -41.531 -4.633 1 84.56 228 ASP A CA 1
ATOM 1824 C C . ASP A 1 228 ? -2.041 -41.969 -4.156 1 84.56 228 ASP A C 1
ATOM 1826 O O . ASP A 1 228 ? -1.496 -41.438 -3.199 1 84.56 228 ASP A O 1
ATOM 1830 N N . THR A 1 229 ? -1.55 -43.062 -4.73 1 92.5 229 THR A N 1
ATOM 1831 C CA . THR A 1 229 ? -0.181 -43.469 -4.426 1 92.5 229 THR A CA 1
ATOM 1832 C C . THR A 1 229 ? 0.82 -42.562 -5.113 1 92.5 229 THR A C 1
ATOM 1834 O O . THR A 1 229 ? 0.526 -41.969 -6.168 1 92.5 229 THR A O 1
ATOM 1837 N N . PRO A 1 230 ? 1.961 -42.438 -4.508 1 92.81 230 PRO A N 1
ATOM 1838 C CA . PRO A 1 230 ? 2.957 -41.531 -5.09 1 92.81 230 PRO A CA 1
ATOM 1839 C C . PRO A 1 230 ? 3.27 -41.844 -6.547 1 92.81 230 PRO A C 1
ATOM 1841 O O . PRO A 1 230 ? 3.258 -40.969 -7.398 1 92.81 230 PRO A O 1
ATOM 1844 N N . HIS A 1 231 ? 3.434 -43.062 -6.812 1 90.88 231 HIS A N 1
ATOM 1845 C CA . HIS A 1 231 ? 3.801 -43.469 -8.164 1 90.88 231 HIS A CA 1
ATOM 1846 C C . HIS A 1 231 ? 2.68 -43.156 -9.156 1 90.88 231 HIS A C 1
ATOM 1848 O O . HIS A 1 231 ? 2.92 -42.562 -10.211 1 90.88 231 HIS A O 1
ATOM 1854 N N . ARG A 1 232 ? 1.548 -43.562 -8.82 1 90.69 232 ARG A N 1
ATOM 1855 C CA . ARG A 1 232 ? 0.411 -43.344 -9.711 1 90.69 232 ARG A CA 1
ATOM 1856 C C . ARG A 1 232 ? 0.166 -41.875 -9.953 1 90.69 232 ARG A C 1
ATOM 1858 O O . ARG A 1 232 ? -0.065 -41.438 -11.094 1 90.69 232 ARG A O 1
ATOM 1865 N N . TRP A 1 233 ? 0.2 -41.156 -8.844 1 90.12 233 TRP A N 1
ATOM 1866 C CA . TRP A 1 233 ? -0.049 -39.719 -8.945 1 90.12 233 TRP A CA 1
ATOM 1867 C C . TRP A 1 233 ? 1.012 -39.031 -9.805 1 90.12 233 TRP A C 1
ATOM 1869 O O . TRP A 1 233 ? 0.688 -38.25 -10.688 1 90.12 233 TRP A O 1
ATOM 1879 N N . ILE A 1 234 ? 2.248 -39.344 -9.602 1 89.31 234 ILE A N 1
ATOM 1880 C CA . ILE A 1 234 ? 3.365 -38.75 -10.32 1 89.31 234 ILE A CA 1
ATOM 1881 C C . ILE A 1 234 ? 3.27 -39.094 -11.805 1 89.31 234 ILE A C 1
ATOM 1883 O O . ILE A 1 234 ? 3.422 -38.219 -12.656 1 89.31 234 ILE A O 1
ATOM 1887 N N . VAL A 1 235 ? 3.006 -40.312 -12.078 1 90.81 235 VAL A N 1
ATOM 1888 C CA . VAL A 1 235 ? 2.875 -40.781 -13.461 1 90.81 235 VAL A CA 1
ATOM 1889 C C . VAL A 1 235 ? 1.725 -40.031 -14.141 1 90.81 235 VAL A C 1
ATOM 1891 O O . VAL A 1 235 ? 1.852 -39.562 -15.281 1 90.81 235 VAL A O 1
ATOM 1894 N N . LYS A 1 236 ? 0.625 -39.938 -13.414 1 86.12 236 LYS A N 1
ATOM 1895 C CA . LYS A 1 236 ? -0.528 -39.219 -13.945 1 86.12 236 LYS A CA 1
ATOM 1896 C C . LYS A 1 236 ? -0.175 -37.75 -14.273 1 86.12 236 LYS A C 1
ATOM 1898 O O . LYS A 1 236 ? -0.581 -37.25 -15.312 1 86.12 236 LYS A O 1
ATOM 1903 N N . GLN A 1 237 ? 0.568 -37.156 -13.375 1 84.62 237 GLN A N 1
ATOM 1904 C CA . GLN A 1 237 ? 0.993 -35.781 -13.609 1 84.62 237 GLN A CA 1
ATOM 1905 C C . GLN A 1 237 ? 1.886 -35.688 -14.844 1 84.62 237 GLN A C 1
ATOM 1907 O O . GLN A 1 237 ? 1.755 -34.75 -15.641 1 84.62 237 GLN A O 1
ATOM 1912 N N . ARG A 1 238 ? 2.73 -36.594 -14.992 1 86.44 238 ARG A N 1
ATOM 1913 C CA . ARG A 1 238 ? 3.643 -36.625 -16.125 1 86.44 238 ARG A CA 1
ATOM 1914 C C . ARG A 1 238 ? 2.887 -36.844 -17.438 1 86.44 238 ARG A C 1
ATOM 1916 O O . ARG A 1 238 ? 3.203 -36.25 -18.469 1 86.44 238 ARG A O 1
ATOM 1923 N N . LEU A 1 239 ? 1.914 -37.719 -17.359 1 87.44 239 LEU A N 1
ATOM 1924 C CA . LEU A 1 239 ? 1.095 -38 -18.547 1 87.44 239 LEU A CA 1
ATOM 1925 C C . LEU A 1 239 ? 0.297 -36.75 -18.938 1 87.44 239 LEU A C 1
ATOM 1927 O O . LEU A 1 239 ? 0.135 -36.469 -20.141 1 87.44 239 LEU A O 1
ATOM 1931 N N . LEU A 1 240 ? -0.203 -36.094 -17.953 1 81.12 240 LEU A N 1
ATOM 1932 C CA . LEU A 1 240 ? -0.94 -34.875 -18.219 1 81.12 240 LEU A CA 1
ATOM 1933 C C . LEU A 1 240 ? -0.054 -33.844 -18.922 1 81.12 240 LEU A C 1
ATOM 1935 O O . LEU A 1 240 ? -0.493 -33.188 -19.859 1 81.12 240 LEU A O 1
ATOM 1939 N N . HIS A 1 241 ? 1.143 -33.781 -18.438 1 80.19 241 HIS A N 1
ATOM 1940 C CA . HIS A 1 241 ? 2.109 -32.906 -19.078 1 80.19 241 HIS A CA 1
ATOM 1941 C C . HIS A 1 241 ? 2.396 -33.344 -20.516 1 80.19 241 HIS A C 1
ATOM 1943 O O . HIS A 1 241 ? 2.482 -32.531 -21.422 1 80.19 241 HIS A O 1
ATOM 1949 N N . ALA A 1 242 ? 2.52 -34.562 -20.672 1 85.06 242 ALA A N 1
ATOM 1950 C CA . ALA A 1 242 ? 2.773 -35.125 -22 1 85.06 242 ALA A CA 1
ATOM 1951 C C . ALA A 1 242 ? 1.624 -34.812 -22.953 1 85.06 242 ALA A C 1
ATOM 1953 O O . ALA A 1 242 ? 1.849 -34.469 -24.109 1 85.06 242 ALA A O 1
ATOM 1954 N N . ARG A 1 243 ? 0.446 -34.969 -22.422 1 81.38 243 ARG A N 1
ATOM 1955 C CA . ARG A 1 243 ? -0.727 -34.656 -23.25 1 81.38 243 ARG A CA 1
ATOM 1956 C C . ARG A 1 243 ? -0.684 -33.25 -23.766 1 81.38 243 ARG A C 1
ATOM 1958 O O . ARG A 1 243 ? -0.975 -33 -24.938 1 81.38 243 ARG A O 1
ATOM 1965 N N . LEU A 1 244 ? -0.357 -32.438 -22.969 1 72.56 244 LEU A N 1
ATOM 1966 C CA . LEU A 1 244 ? -0.283 -31.031 -23.328 1 72.56 244 LEU A CA 1
ATOM 1967 C C . LEU A 1 244 ? 0.766 -30.797 -24.406 1 72.56 244 LEU A C 1
ATOM 1969 O O . LEU A 1 244 ? 0.532 -30.047 -25.344 1 72.56 244 LEU A O 1
ATOM 1973 N N . LEU A 1 245 ? 1.918 -31.375 -24.188 1 77.38 245 LEU A N 1
ATOM 1974 C CA . LEU A 1 245 ? 2.984 -31.234 -25.172 1 77.38 245 LEU A CA 1
ATOM 1975 C C . LEU A 1 245 ? 2.564 -31.812 -26.516 1 77.38 245 LEU A C 1
ATOM 1977 O O . LEU A 1 245 ? 2.887 -31.25 -27.578 1 77.38 245 LEU A O 1
ATOM 1981 N N . VAL A 1 246 ? 1.801 -32.844 -26.453 1 83 246 VAL A N 1
ATOM 1982 C CA . VAL A 1 246 ? 1.337 -33.531 -27.656 1 83 246 VAL A CA 1
ATOM 1983 C C . VAL A 1 246 ? 0.412 -32.625 -28.453 1 83 246 VAL A C 1
ATOM 1985 O O . VAL A 1 246 ? 0.507 -32.531 -29.672 1 83 246 VAL A O 1
ATOM 1988 N N . VAL A 1 247 ? -0.406 -31.906 -27.719 1 73.25 247 VAL A N 1
ATOM 1989 C CA . VAL A 1 247 ? -1.441 -31.109 -28.375 1 73.25 247 VAL A CA 1
ATOM 1990 C C . VAL A 1 247 ? -0.884 -29.734 -28.734 1 73.25 247 VAL A C 1
ATOM 1992 O O . VAL A 1 247 ? -1.335 -29.109 -29.703 1 73.25 247 VAL A O 1
ATOM 1995 N N . SER A 1 248 ? 0.074 -29.312 -28.078 1 65.81 248 SER A N 1
ATOM 1996 C CA . SER A 1 248 ? 0.449 -27.906 -28.203 1 65.81 248 SER A CA 1
ATOM 1997 C C . SER A 1 248 ? 1.777 -27.75 -28.938 1 65.81 248 SER A C 1
ATOM 1999 O O . SER A 1 248 ? 2.152 -26.641 -29.328 1 65.81 248 SER A O 1
ATOM 2001 N N . THR A 1 249 ? 2.557 -28.797 -29.047 1 69.25 249 THR A N 1
ATOM 2002 C CA . THR A 1 249 ? 3.867 -28.703 -29.688 1 69.25 249 THR A CA 1
ATOM 2003 C C . THR A 1 249 ? 3.98 -29.672 -30.859 1 69.25 249 THR A C 1
ATOM 2005 O O . THR A 1 249 ? 3.104 -30.516 -31.047 1 69.25 249 THR A O 1
ATOM 2008 N N . ASN A 1 250 ? 5.059 -29.469 -31.641 1 77.19 250 ASN A N 1
ATOM 2009 C CA . ASN A 1 250 ? 5.348 -30.391 -32.719 1 77.19 250 ASN A CA 1
ATOM 2010 C C . ASN A 1 250 ? 6.523 -31.297 -32.406 1 77.19 250 ASN A C 1
ATOM 2012 O O . ASN A 1 250 ? 7.148 -31.859 -33.312 1 77.19 250 ASN A O 1
ATOM 2016 N N . LYS A 1 251 ? 6.785 -31.391 -31.125 1 83.25 251 LYS A N 1
ATOM 2017 C CA . LYS A 1 251 ? 7.887 -32.25 -30.703 1 83.25 251 LYS A CA 1
ATOM 2018 C C . LYS A 1 251 ? 7.594 -33.719 -31.047 1 83.25 251 LYS A C 1
ATOM 2020 O O . LYS A 1 251 ? 6.438 -34.156 -31.016 1 83.25 251 LYS A O 1
ATOM 2025 N N . ALA A 1 252 ? 8.695 -34.438 -31.375 1 92.81 252 ALA A N 1
ATOM 2026 C CA . ALA A 1 252 ? 8.531 -35.875 -31.594 1 92.81 252 ALA A CA 1
ATOM 2027 C C . ALA A 1 252 ? 7.965 -36.562 -30.344 1 92.81 252 ALA A C 1
ATOM 2029 O O . ALA A 1 252 ? 8.297 -36.188 -29.219 1 92.81 252 ALA A O 1
ATOM 2030 N N . ILE A 1 253 ? 7.137 -37.531 -30.562 1 93.62 253 ILE A N 1
ATOM 2031 C CA . ILE A 1 253 ? 6.484 -38.25 -29.469 1 93.62 253 ILE A CA 1
ATOM 2032 C C . ILE A 1 253 ? 7.535 -38.812 -28.516 1 93.62 253 ILE A C 1
ATOM 2034 O O . ILE A 1 253 ? 7.359 -38.812 -27.297 1 93.62 253 ILE A O 1
ATOM 2038 N N . SER A 1 254 ? 8.609 -39.312 -29.141 1 93.62 254 SER A N 1
ATOM 2039 C CA . SER A 1 254 ? 9.688 -39.844 -28.328 1 93.62 254 SER A CA 1
ATOM 2040 C C . SER A 1 254 ? 10.32 -38.781 -27.438 1 93.62 254 SER A C 1
ATOM 2042 O O . SER A 1 254 ? 10.641 -39.062 -26.281 1 93.62 254 SER A O 1
ATOM 2044 N N . GLN A 1 255 ? 10.508 -37.594 -27.938 1 91.5 255 GLN A N 1
ATOM 2045 C CA . GLN A 1 255 ? 11.07 -36.5 -27.172 1 91.5 255 GLN A CA 1
ATOM 2046 C C . GLN A 1 255 ? 10.156 -36.094 -26.016 1 91.5 255 GLN A C 1
ATOM 2048 O O . GLN A 1 255 ? 10.625 -35.781 -24.922 1 91.5 255 GLN A O 1
ATOM 2053 N N . ILE A 1 256 ? 8.875 -36.125 -26.328 1 90.31 256 ILE A N 1
ATOM 2054 C CA . ILE A 1 256 ? 7.887 -35.781 -25.312 1 90.31 256 ILE A CA 1
ATOM 2055 C C . ILE A 1 256 ? 7.945 -36.812 -24.188 1 90.31 256 ILE A C 1
ATOM 2057 O O . ILE A 1 256 ? 7.949 -36.438 -23 1 90.31 256 ILE A O 1
ATOM 2061 N N . GLY A 1 257 ? 8.016 -38.031 -24.578 1 93.12 257 GLY A N 1
ATOM 2062 C CA . GLY A 1 257 ? 8.141 -39.094 -23.562 1 93.12 257 GLY A CA 1
ATOM 2063 C C . GLY A 1 257 ? 9.344 -38.906 -22.656 1 93.12 257 GLY A C 1
ATOM 2064 O O . GLY A 1 257 ? 9.227 -38.969 -21.438 1 93.12 257 GLY A O 1
ATOM 2065 N N . TYR A 1 258 ? 10.445 -38.594 -23.266 1 90.12 258 TYR A N 1
ATOM 2066 C CA . TYR A 1 258 ? 11.688 -38.406 -22.516 1 90.12 258 TYR A CA 1
ATOM 2067 C C . TYR A 1 258 ? 11.602 -37.188 -21.594 1 90.12 258 TYR A C 1
ATOM 2069 O O . TYR A 1 258 ? 12.008 -37.25 -20.438 1 90.12 258 TYR A O 1
ATOM 2077 N N . GLU A 1 259 ? 11.055 -36.156 -22.078 1 84.5 259 GLU A N 1
ATOM 2078 C CA . GLU A 1 259 ? 10.93 -34.906 -21.297 1 84.5 259 GLU A CA 1
ATOM 2079 C C . GLU A 1 259 ? 10 -35.094 -20.109 1 84.5 259 GLU A C 1
ATOM 2081 O O . GLU A 1 259 ? 10.156 -34.438 -19.078 1 84.5 259 GLU A O 1
ATOM 2086 N N . CYS A 1 260 ? 9.086 -36.031 -20.312 1 89.25 260 CYS A N 1
ATOM 2087 C CA . CYS A 1 260 ? 8.125 -36.312 -19.25 1 89.25 260 CYS A CA 1
ATOM 2088 C C . CYS A 1 260 ? 8.594 -37.438 -18.359 1 89.25 260 CYS A C 1
ATOM 2090 O O . CYS A 1 260 ? 7.82 -37.969 -17.547 1 89.25 260 CYS A O 1
ATOM 2092 N N . ARG A 1 261 ? 9.781 -37.875 -18.531 1 90.12 261 ARG A N 1
ATOM 2093 C CA . ARG A 1 261 ? 10.492 -38.812 -17.656 1 90.12 261 ARG A CA 1
ATOM 2094 C C . ARG A 1 261 ? 10 -40.25 -17.844 1 90.12 261 ARG A C 1
ATOM 2096 O O . ARG A 1 261 ? 9.93 -41 -16.875 1 90.12 261 ARG A O 1
ATOM 2103 N N . PHE A 1 262 ? 9.648 -40.562 -19.047 1 92.19 262 PHE A N 1
ATOM 2104 C CA . PHE A 1 262 ? 9.414 -41.938 -19.422 1 92.19 262 PHE A CA 1
ATOM 2105 C C . PHE A 1 262 ? 10.625 -42.531 -20.156 1 92.19 262 PHE A C 1
ATOM 2107 O O . PHE A 1 262 ? 10.992 -42.031 -21.234 1 92.19 262 PHE A O 1
ATOM 2114 N N . ASP A 1 263 ? 11.234 -43.5 -19.547 1 87.56 263 ASP A N 1
ATOM 2115 C CA . ASP A 1 263 ? 12.453 -44.062 -20.109 1 87.56 263 ASP A CA 1
ATOM 2116 C C . ASP A 1 263 ? 12.133 -45 -21.266 1 87.56 263 ASP A C 1
ATOM 2118 O O . ASP A 1 263 ? 12.984 -45.281 -22.125 1 87.56 263 ASP A O 1
ATOM 2122 N N . ASN A 1 264 ? 11.008 -45.469 -21.281 1 92.19 264 ASN A N 1
ATOM 2123 C CA . ASN A 1 264 ? 10.547 -46.438 -22.297 1 92.19 264 ASN A CA 1
ATOM 2124 C C . ASN A 1 264 ? 9.367 -45.875 -23.078 1 92.19 264 ASN A C 1
ATOM 2126 O O . ASN A 1 264 ? 8.266 -45.719 -22.531 1 92.19 264 ASN A O 1
ATOM 2130 N N . ILE A 1 265 ? 9.609 -45.688 -24.391 1 92.75 265 ILE A N 1
ATOM 2131 C CA . ILE A 1 265 ? 8.617 -45.031 -25.234 1 92.75 265 ILE A CA 1
ATOM 2132 C C . ILE A 1 265 ? 7.387 -45.938 -25.375 1 92.75 265 ILE A C 1
ATOM 2134 O O . ILE A 1 265 ? 6.254 -45.469 -25.422 1 92.75 265 ILE A O 1
ATOM 2138 N N . SER A 1 266 ? 7.684 -47.188 -25.516 1 94.25 266 SER A N 1
ATOM 2139 C CA . SER A 1 266 ? 6.562 -48.125 -25.625 1 94.25 266 SER A CA 1
ATOM 2140 C C . SER A 1 266 ? 5.68 -48.062 -24.375 1 94.25 266 SER A C 1
ATOM 2142 O O . SER A 1 266 ? 4.453 -48.094 -24.469 1 94.25 266 SER A O 1
ATOM 2144 N N . HIS A 1 267 ? 6.332 -48.031 -23.266 1 94.81 267 HIS A N 1
ATOM 2145 C CA . HIS A 1 267 ? 5.613 -47.938 -22 1 94.81 267 HIS A CA 1
ATOM 2146 C C . HIS A 1 267 ? 4.855 -46.625 -21.906 1 94.81 267 HIS A C 1
ATOM 2148 O O . HIS A 1 267 ? 3.717 -46.594 -21.438 1 94.81 267 HIS A O 1
ATOM 2154 N N . PHE A 1 268 ? 5.449 -45.594 -22.344 1 96.06 268 PHE A N 1
ATOM 2155 C CA . PHE A 1 268 ? 4.828 -44.281 -22.375 1 96.06 268 PHE A CA 1
ATOM 2156 C C . PHE A 1 268 ? 3.545 -44.281 -23.203 1 96.06 268 PHE A C 1
ATOM 2158 O O . PHE A 1 268 ? 2.492 -43.844 -22.734 1 96.06 268 PHE A O 1
ATOM 2165 N N . ILE A 1 269 ? 3.633 -44.781 -24.328 1 95.06 269 ILE A N 1
ATOM 2166 C CA . ILE A 1 269 ? 2.502 -44.812 -25.25 1 95.06 269 ILE A CA 1
ATOM 2167 C C . ILE A 1 269 ? 1.364 -45.625 -24.641 1 95.06 269 ILE A C 1
ATOM 2169 O O . ILE A 1 269 ? 0.197 -45.25 -24.734 1 95.06 269 ILE A O 1
ATOM 2173 N N . LYS A 1 270 ? 1.762 -46.719 -24.031 1 95.69 270 LYS A N 1
ATOM 2174 C CA . LYS A 1 270 ? 0.77 -47.594 -23.406 1 95.69 270 LYS A CA 1
ATOM 2175 C C . LYS A 1 270 ? 0.057 -46.875 -22.266 1 95.69 270 LYS A C 1
ATOM 2177 O O . LYS A 1 270 ? -1.17 -46.938 -22.156 1 95.69 270 LYS A O 1
ATOM 2182 N N . LEU A 1 271 ? 0.791 -46.281 -21.375 1 95.06 271 LEU A N 1
ATOM 2183 C CA . LEU A 1 271 ? 0.228 -45.562 -20.234 1 95.06 271 LEU A CA 1
ATOM 2184 C C . LEU A 1 271 ? -0.639 -44.375 -20.703 1 95.06 271 LEU A C 1
ATOM 2186 O O . LEU A 1 271 ? -1.691 -44.125 -20.109 1 95.06 271 LEU A O 1
ATOM 2190 N N . PHE A 1 272 ? -0.197 -43.688 -21.719 1 95.12 272 PHE A N 1
ATOM 2191 C CA . PHE A 1 272 ? -0.925 -42.562 -22.297 1 95.12 272 PHE A CA 1
ATOM 2192 C C . PHE A 1 272 ? -2.281 -43 -22.828 1 95.12 272 PHE A C 1
ATOM 2194 O O . PHE A 1 272 ? -3.305 -42.375 -22.531 1 95.12 272 PHE A O 1
ATOM 2201 N N . LYS A 1 273 ? -2.248 -44.062 -23.5 1 95 273 LYS A N 1
ATOM 2202 C CA . LYS A 1 273 ? -3.486 -44.594 -24.047 1 95 273 LYS A CA 1
ATOM 2203 C C . LYS A 1 273 ? -4.438 -45.031 -22.938 1 95 273 LYS A C 1
ATOM 2205 O O . LYS A 1 273 ? -5.648 -44.812 -23.031 1 95 273 LYS A O 1
ATOM 2210 N N . ARG A 1 274 ? -3.908 -45.656 -21.984 1 93.69 274 ARG A N 1
ATOM 2211 C CA . ARG A 1 274 ? -4.719 -46.094 -20.859 1 93.69 274 ARG A CA 1
ATOM 2212 C C . ARG A 1 274 ? -5.371 -44.938 -20.156 1 93.69 274 ARG A C 1
ATOM 2214 O O . ARG A 1 274 ? -6.543 -44.969 -19.781 1 93.69 274 ARG A O 1
ATOM 2221 N N . GLU A 1 275 ? -4.594 -43.906 -20 1 89.62 275 GLU A N 1
ATOM 2222 C CA . GLU A 1 275 ? -5.047 -42.75 -19.25 1 89.62 275 GLU A CA 1
ATOM 2223 C C . GLU A 1 275 ? -6.031 -41.906 -20.062 1 89.62 275 GLU A C 1
ATOM 2225 O O . GLU A 1 275 ? -7.016 -41.406 -19.516 1 89.62 275 GLU A O 1
ATOM 2230 N N . PHE A 1 276 ? -5.812 -41.719 -21.438 1 87.06 276 PHE A N 1
ATOM 2231 C CA . PHE A 1 276 ? -6.566 -40.75 -22.203 1 87.06 276 PHE A CA 1
ATOM 2232 C C . PHE A 1 276 ? -7.398 -41.406 -23.281 1 87.06 276 PHE A C 1
ATOM 2234 O O . PHE A 1 276 ? -8.148 -40.75 -24 1 87.06 276 PHE A O 1
ATOM 2241 N N . GLY A 1 277 ? -7.23 -42.688 -23.453 1 90.06 277 GLY A N 1
ATOM 2242 C CA . GLY A 1 277 ? -8.047 -43.469 -24.359 1 90.06 277 GLY A CA 1
ATOM 2243 C C . GLY A 1 277 ? -7.512 -43.469 -25.781 1 90.06 277 GLY A C 1
ATOM 2244 O O . GLY A 1 277 ? -8.023 -44.188 -26.641 1 90.06 277 GLY A O 1
ATOM 2245 N N . LYS A 1 278 ? -6.5 -42.656 -26.047 1 91.75 278 LYS A N 1
ATOM 2246 C CA . LYS A 1 278 ? -5.879 -42.594 -27.359 1 91.75 278 LYS A CA 1
ATOM 2247 C C . LYS A 1 278 ? -4.359 -42.469 -27.25 1 91.75 278 LYS A C 1
ATOM 2249 O O . LYS A 1 278 ? -3.842 -42.031 -26.219 1 91.75 278 LYS A O 1
ATOM 2254 N N . THR A 1 279 ? -3.682 -42.875 -28.312 1 94 279 THR A N 1
ATOM 2255 C CA . THR A 1 279 ? -2.23 -42.719 -28.344 1 94 279 THR A CA 1
ATOM 2256 C C . THR A 1 279 ? -1.851 -41.25 -28.578 1 94 279 THR A C 1
ATOM 2258 O O . THR A 1 279 ? -2.666 -40.469 -29.062 1 94 279 THR A O 1
ATOM 2261 N N . PRO A 1 280 ? -0.646 -40.906 -28.203 1 93.06 280 PRO A N 1
ATOM 2262 C CA . PRO A 1 280 ? -0.207 -39.531 -28.438 1 93.06 280 PRO A CA 1
ATOM 2263 C C . PRO A 1 280 ? -0.343 -39.125 -29.891 1 93.06 280 PRO A C 1
ATOM 2265 O O . PRO A 1 280 ? -0.834 -38.031 -30.188 1 93.06 280 PRO A O 1
ATOM 2268 N N . LEU A 1 281 ? 0.01 -39.906 -30.781 1 91.56 281 LEU A N 1
ATOM 2269 C CA . LEU A 1 281 ? -0.048 -39.594 -32.219 1 91.56 281 LEU A CA 1
ATOM 2270 C C . LEU A 1 281 ? -1.489 -39.406 -32.656 1 91.56 281 LEU A C 1
ATOM 2272 O O . LEU A 1 281 ? -1.781 -38.469 -33.438 1 91.56 281 LEU A O 1
ATOM 2276 N N . SER A 1 282 ? -2.361 -40.25 -32.219 1 91.5 282 SER A N 1
ATOM 2277 C CA . SER A 1 282 ? -3.775 -40.156 -32.594 1 91.5 282 SER A CA 1
ATOM 2278 C C . SER A 1 282 ? -4.383 -38.875 -32.062 1 91.5 282 SER A C 1
ATOM 2280 O O . SER A 1 282 ? -5.148 -38.219 -32.781 1 91.5 282 SER A O 1
ATOM 2282 N N . LEU A 1 283 ? -4.043 -38.594 -30.844 1 87.62 283 LEU A N 1
ATOM 2283 C CA . LEU A 1 283 ? -4.559 -37.375 -30.25 1 87.62 283 LEU A CA 1
ATOM 2284 C C . LEU A 1 283 ? -4.09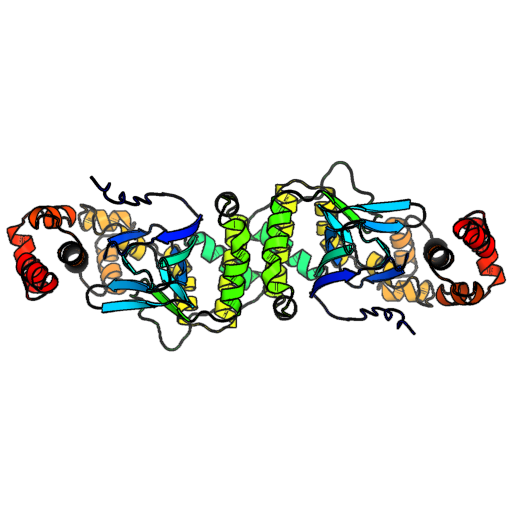 -36.156 -31.031 1 87.62 283 LEU A C 1
ATOM 2286 O O . LEU A 1 283 ? -4.863 -35.219 -31.266 1 87.62 283 LEU A O 1
ATOM 2290 N N . ARG A 1 284 ? -2.826 -36.062 -31.344 1 85.94 284 ARG A N 1
ATOM 2291 C CA . ARG A 1 284 ? -2.252 -34.969 -32.094 1 85.94 284 ARG A CA 1
ATOM 2292 C C . ARG A 1 284 ? -2.928 -34.812 -33.469 1 85.94 284 ARG A C 1
ATOM 2294 O O . ARG A 1 284 ? -3.205 -33.688 -33.906 1 85.94 284 ARG A O 1
ATOM 2301 N N . GLN A 1 285 ? -3.203 -35.875 -34.125 1 84.88 285 GLN A N 1
ATOM 2302 C CA . GLN A 1 285 ? -3.842 -35.844 -35.438 1 84.88 285 GLN A CA 1
ATOM 2303 C C . GLN A 1 285 ? -5.273 -35.312 -35.344 1 84.88 285 GLN A C 1
ATOM 2305 O O . GLN A 1 285 ? -5.746 -34.625 -36.25 1 84.88 285 GLN A O 1
ATOM 2310 N N . GLU A 1 286 ? -5.867 -35.625 -34.312 1 77.5 286 GLU A N 1
ATOM 2311 C CA . GLU A 1 286 ? -7.23 -35.156 -34.094 1 77.5 286 GLU A CA 1
ATOM 2312 C C . GLU A 1 286 ? -7.262 -33.625 -33.875 1 77.5 286 GLU A C 1
ATOM 2314 O O . GLU A 1 286 ? -8.211 -32.969 -34.25 1 77.5 286 GLU A O 1
ATOM 2319 N N . GLN A 1 287 ? -6.316 -33.156 -33.156 1 65.19 287 GLN A N 1
ATOM 2320 C CA . GLN A 1 287 ? -6.262 -31.719 -32.875 1 65.19 287 GLN A CA 1
ATOM 2321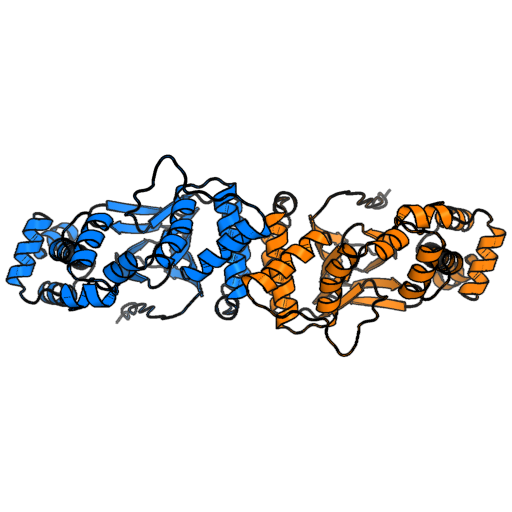 C C . GLN A 1 287 ? -5.887 -30.922 -34.094 1 65.19 287 GLN A C 1
ATOM 2323 O O . GLN A 1 287 ? -6.293 -29.766 -34.25 1 65.19 287 GLN A O 1
ATOM 2328 N N . ARG A 1 288 ? -5.047 -31.438 -35 1 59.5 288 ARG A N 1
ATOM 2329 C CA . ARG A 1 288 ? -4.66 -30.766 -36.25 1 59.5 288 ARG A CA 1
ATOM 2330 C C . ARG A 1 288 ? -5.777 -30.859 -37.281 1 59.5 288 ARG A C 1
ATOM 2332 O O . ARG A 1 288 ? -5.809 -30.078 -38.25 1 59.5 288 ARG A O 1
ATOM 2339 N N . ARG A 1 289 ? -6.805 -31.625 -37.125 1 55.34 289 ARG A N 1
ATOM 2340 C CA . ARG A 1 289 ? -7.949 -31.625 -38.031 1 55.34 289 ARG A CA 1
ATOM 2341 C C . ARG A 1 289 ? -8.984 -30.594 -37.594 1 55.34 289 ARG A C 1
ATOM 2343 O O . ARG A 1 289 ? -9.195 -30.391 -36.406 1 55.34 289 ARG A O 1
ATOM 2350 N N . MET B 1 1 ? -20.094 39.406 -10.727 1 18.27 1 MET B N 1
ATOM 2351 C CA . MET B 1 1 ? -20.297 39.219 -9.297 1 18.27 1 MET B CA 1
ATOM 2352 C C . MET B 1 1 ? -19.625 37.938 -8.805 1 18.27 1 MET B C 1
ATOM 2354 O O . MET B 1 1 ? -20.172 36.844 -8.938 1 18.27 1 MET B O 1
ATOM 2358 N N . SER B 1 2 ? -18.453 37.688 -9 1 19.14 2 SER B N 1
ATOM 2359 C CA . SER B 1 2 ? -17.531 36.562 -9.031 1 19.14 2 SER B CA 1
ATOM 2360 C C . SER B 1 2 ? -17.359 35.969 -7.637 1 19.14 2 SER B C 1
ATOM 2362 O O . SER B 1 2 ? -17.047 36.656 -6.684 1 19.14 2 SER B O 1
ATOM 2364 N N . GLU B 1 3 ? -18.234 35 -7.242 1 22.8 3 GLU B N 1
ATOM 2365 C CA . GLU B 1 3 ? -18.484 34.469 -5.898 1 22.8 3 GLU B CA 1
ATOM 2366 C C . GLU B 1 3 ? -17.172 34.125 -5.207 1 22.8 3 GLU B C 1
ATOM 2368 O O . GLU B 1 3 ? -16.234 33.625 -5.848 1 22.8 3 GLU B O 1
ATOM 2373 N N . LEU B 1 4 ? -16.75 34.75 -4.273 1 22.36 4 LEU B N 1
ATOM 2374 C CA . LEU B 1 4 ? -15.625 34.688 -3.348 1 22.36 4 LEU B CA 1
ATOM 2375 C C . LEU B 1 4 ? -15.352 33.25 -2.939 1 22.36 4 LEU B C 1
ATOM 2377 O O . LEU B 1 4 ? -16.281 32.5 -2.609 1 22.36 4 LEU B O 1
ATOM 2381 N N . PRO B 1 5 ? -14.375 32.594 -3.408 1 26.39 5 PRO B N 1
ATOM 2382 C CA . PRO B 1 5 ? -14.328 31.172 -3.08 1 26.39 5 PRO B CA 1
ATOM 2383 C C . PRO B 1 5 ? -14.469 30.891 -1.584 1 26.39 5 PRO B C 1
ATOM 2385 O O . PRO B 1 5 ? -13.961 31.672 -0.764 1 26.39 5 PRO B O 1
ATOM 2388 N N . LYS B 1 6 ? -15.555 30.438 -0.994 1 28.47 6 LYS B N 1
ATOM 2389 C CA . LYS B 1 6 ? -16.047 30.031 0.317 1 28.47 6 LYS B CA 1
ATOM 2390 C C . LYS B 1 6 ? -14.922 29.438 1.164 1 28.47 6 LYS B C 1
ATOM 2392 O O . LYS B 1 6 ? -13.961 28.891 0.628 1 28.47 6 LYS B O 1
ATOM 2397 N N . MET B 1 7 ? -14.875 29.844 2.428 1 25.98 7 MET B N 1
ATOM 2398 C CA . MET B 1 7 ? -14.18 29.25 3.57 1 25.98 7 MET B CA 1
ATOM 2399 C C . MET B 1 7 ? -14.031 27.75 3.395 1 25.98 7 MET B C 1
ATOM 2401 O O . MET B 1 7 ? -15.023 27.031 3.225 1 25.98 7 MET B O 1
ATOM 2405 N N . ILE B 1 8 ? -13.227 27.312 2.646 1 31.22 8 ILE B N 1
ATOM 2406 C CA . ILE B 1 8 ? -13.109 25.859 2.77 1 31.22 8 ILE B CA 1
ATOM 2407 C C . ILE B 1 8 ? -13.109 25.469 4.246 1 31.22 8 ILE B C 1
ATOM 2409 O O . ILE B 1 8 ? -12.133 25.703 4.957 1 31.22 8 ILE B O 1
ATOM 2413 N N . GLU B 1 9 ? -14.031 25.969 5.023 1 30.5 9 GLU B N 1
ATOM 2414 C CA . GLU B 1 9 ? -14.312 25.25 6.262 1 30.5 9 GLU B CA 1
ATOM 2415 C C . GLU B 1 9 ? -14.133 23.75 6.074 1 30.5 9 GLU B C 1
ATOM 2417 O O . GLU B 1 9 ? -15.023 23.062 5.555 1 30.5 9 GLU B O 1
ATOM 2422 N N . ASN B 1 10 ? -13.156 23.359 5.566 1 31.64 10 ASN B N 1
ATOM 2423 C CA . ASN B 1 10 ? -12.93 21.922 5.719 1 31.64 10 ASN B CA 1
ATOM 2424 C C . ASN B 1 10 ? -13.117 21.484 7.164 1 31.64 10 ASN B C 1
ATOM 2426 O O . ASN B 1 10 ? -12.164 21.484 7.945 1 31.64 10 ASN B O 1
ATOM 2430 N N . ASP B 1 11 ? -13.898 22.078 7.953 1 32.03 11 ASP B N 1
ATOM 2431 C CA . ASP B 1 11 ? -14.445 21.422 9.133 1 32.03 11 ASP B CA 1
ATOM 2432 C C . ASP B 1 11 ? -14.578 19.922 8.914 1 32.03 11 ASP B C 1
ATOM 2434 O O . ASP B 1 11 ? -15.492 19.281 9.445 1 32.03 11 ASP B O 1
ATOM 2438 N N . THR B 1 12 ? -14.227 19.531 7.789 1 33.62 12 THR B N 1
ATOM 2439 C CA . THR B 1 12 ? -14.516 18.109 7.645 1 33.62 12 THR B CA 1
ATOM 2440 C C . THR B 1 12 ? -13.953 17.312 8.82 1 33.62 12 THR B C 1
ATOM 2442 O O . THR B 1 12 ? -12.734 17.25 9.008 1 33.62 12 THR B O 1
ATOM 2445 N N . GLY B 1 13 ? -14.336 17.5 9.898 1 37.34 13 GLY B N 1
ATOM 2446 C CA . GLY B 1 13 ? -14.266 16.359 10.805 1 37.34 13 GLY B CA 1
ATOM 2447 C C . GLY B 1 13 ? -13.75 15.102 10.148 1 37.34 13 GLY B C 1
ATOM 2448 O O . GLY B 1 13 ? -14 14 10.633 1 37.34 13 GLY B O 1
ATOM 2449 N N . GLN B 1 14 ? -13.695 15.281 8.891 1 43.91 14 GLN B N 1
ATOM 2450 C CA . GLN B 1 14 ? -13.469 14.047 8.148 1 43.91 14 GLN B CA 1
ATOM 2451 C C . GLN B 1 14 ? -12.055 13.523 8.367 1 43.91 14 GLN B C 1
ATOM 2453 O O . GLN B 1 14 ? -11.078 14.258 8.219 1 43.91 14 GLN B O 1
ATOM 2458 N N . SER B 1 15 ? -11.766 12.469 9.062 1 61.31 15 SER B N 1
ATOM 2459 C CA . SER B 1 15 ? -10.766 11.422 9.281 1 61.31 15 SER B CA 1
ATOM 2460 C C . SER B 1 15 ? -9.867 11.258 8.062 1 61.31 15 SER B C 1
ATOM 2462 O O . SER B 1 15 ? -9.922 12.062 7.129 1 61.31 15 SER B O 1
ATOM 2464 N N . ALA B 1 16 ? -9.188 10.461 7.742 1 76.38 16 ALA B N 1
ATOM 2465 C CA . ALA B 1 16 ? -8.281 10.016 6.688 1 76.38 16 ALA B CA 1
ATOM 2466 C C . ALA B 1 16 ? -8.891 10.242 5.309 1 76.38 16 ALA B C 1
ATOM 2468 O O . ALA B 1 16 ? -10.023 9.844 5.051 1 76.38 16 ALA B O 1
ATOM 2469 N N . SER B 1 17 ? -8.227 11.312 4.477 1 89.5 17 SER B N 1
ATOM 2470 C CA . SER B 1 17 ? -8.773 11.609 3.154 1 89.5 17 SER B CA 1
ATOM 2471 C C . SER B 1 17 ? -7.656 11.875 2.146 1 89.5 17 SER B C 1
ATOM 2473 O O . SER B 1 17 ? -6.539 12.227 2.527 1 89.5 17 SER B O 1
ATOM 2475 N N . LEU B 1 18 ? -7.988 11.625 0.864 1 94 18 LEU B N 1
ATOM 2476 C CA . LEU B 1 18 ? -7.152 11.914 -0.295 1 94 18 LEU B CA 1
ATOM 2477 C C . LEU B 1 18 ? -7.871 12.844 -1.269 1 94 18 LEU B C 1
ATOM 2479 O O . LEU B 1 18 ? -9.031 12.602 -1.619 1 94 18 LEU B O 1
ATOM 2483 N N . TRP B 1 19 ? -7.184 14.023 -1.642 1 93 19 TRP B N 1
ATOM 2484 C CA . TRP B 1 19 ? -7.812 14.906 -2.613 1 93 19 TRP B CA 1
ATOM 2485 C C . TRP B 1 19 ? -6.766 15.664 -3.42 1 93 19 TRP B C 1
ATOM 2487 O O . TRP B 1 19 ? -5.582 15.672 -3.068 1 93 19 TRP B O 1
ATOM 2497 N N . GLN B 1 20 ? -7.172 16.141 -4.504 1 94.31 20 GLN B N 1
ATOM 2498 C CA . GLN B 1 20 ? -6.383 17.062 -5.309 1 94.31 20 GLN B CA 1
ATOM 2499 C C . GLN B 1 20 ? -6.961 18.469 -5.254 1 94.31 20 GLN B C 1
ATOM 2501 O O . GLN B 1 20 ? -8.172 18.656 -5.398 1 94.31 20 GLN B O 1
ATOM 2506 N N . TYR B 1 21 ? -6.141 19.422 -4.941 1 93.75 21 TYR B N 1
ATOM 2507 C CA . TYR B 1 21 ? -6.547 20.828 -4.879 1 93.75 21 TYR B CA 1
ATOM 2508 C C . TYR B 1 21 ? -6.004 21.609 -6.066 1 93.75 21 TYR B C 1
ATOM 2510 O O . TYR B 1 21 ? -4.812 21.531 -6.375 1 93.75 21 TYR B O 1
ATOM 2518 N N . VAL B 1 22 ? -6.875 22.297 -6.781 1 94.62 22 VAL B N 1
ATOM 2519 C CA . VAL B 1 22 ? -6.492 23.094 -7.953 1 94.62 22 VAL B CA 1
ATOM 2520 C C . VAL B 1 22 ? -7.109 24.484 -7.863 1 94.62 22 VAL B C 1
ATOM 2522 O O . VAL B 1 22 ? -8.297 24.625 -7.57 1 94.62 22 VAL B O 1
ATOM 2525 N N . THR B 1 23 ? -6.281 25.484 -8.062 1 93.94 23 THR B N 1
ATOM 2526 C CA . THR B 1 23 ? -6.809 26.844 -8.117 1 93.94 23 THR B CA 1
ATOM 2527 C C . THR B 1 23 ? -6.113 27.656 -9.211 1 93.94 23 THR B C 1
ATOM 2529 O O . THR B 1 23 ? -4.91 27.484 -9.438 1 93.94 23 THR B O 1
ATOM 2532 N N . HIS B 1 24 ? -6.828 28.438 -9.93 1 93.62 24 HIS B N 1
ATOM 2533 C CA . HIS B 1 24 ? -6.305 29.25 -11.023 1 93.62 24 HIS B CA 1
ATOM 2534 C C . HIS B 1 24 ? -5.941 30.656 -10.539 1 93.62 24 HIS B C 1
ATOM 2536 O O . HIS B 1 24 ? -5.305 31.422 -11.266 1 93.62 24 HIS B O 1
ATOM 2542 N N . ALA B 1 25 ? -6.285 30.969 -9.297 1 89.81 25 ALA B N 1
ATOM 2543 C CA . ALA B 1 25 ? -6.078 32.312 -8.781 1 89.81 25 ALA B CA 1
ATOM 2544 C C . ALA B 1 25 ? -5.27 32.312 -7.484 1 89.81 25 ALA B C 1
ATOM 2546 O O . ALA B 1 25 ? -5.324 31.328 -6.73 1 89.81 25 ALA B O 1
ATOM 2547 N N . ASP B 1 26 ? -4.5 33.344 -7.344 1 88.06 26 ASP B N 1
ATOM 2548 C CA . ASP B 1 26 ? -3.852 33.594 -6.059 1 88.06 26 ASP B CA 1
ATOM 2549 C C . ASP B 1 26 ? -4.801 34.312 -5.086 1 88.06 26 ASP B C 1
ATOM 2551 O O . ASP B 1 26 ? -5.125 35.469 -5.266 1 88.06 26 ASP B O 1
ATOM 2555 N N . HIS B 1 27 ? -5.238 33.625 -4.137 1 81.12 27 HIS B N 1
ATOM 2556 C CA . HIS B 1 27 ? -6.195 34.156 -3.186 1 81.12 27 HIS B CA 1
ATOM 2557 C C . HIS B 1 27 ? -5.488 34.812 -2.002 1 81.12 27 HIS B C 1
ATOM 2559 O O . HIS B 1 27 ? -6.129 35.188 -1.016 1 81.12 27 HIS B O 1
ATOM 2565 N N . GLY B 1 28 ? -4.184 34.906 -2.094 1 79.81 28 GLY B N 1
ATOM 2566 C CA . GLY B 1 28 ? -3.412 35.438 -0.987 1 79.81 28 GLY B CA 1
ATOM 2567 C C . GLY B 1 28 ? -3.275 34.469 0.173 1 79.81 28 GLY B C 1
ATOM 2568 O O . GLY B 1 28 ? -3.723 33.312 0.089 1 79.81 28 GLY B O 1
ATOM 2569 N N . ALA B 1 29 ? -2.611 34.906 1.245 1 78.06 29 ALA B N 1
ATOM 2570 C CA . ALA B 1 29 ? -2.393 34.062 2.42 1 78.06 29 ALA B CA 1
ATOM 2571 C C . ALA B 1 29 ? -3.695 33.844 3.184 1 78.06 29 ALA B C 1
ATOM 2573 O O . ALA B 1 29 ? -4.488 34.781 3.354 1 78.06 29 ALA B O 1
ATOM 2574 N N . GLU B 1 30 ? -3.938 32.562 3.395 1 74.5 30 GLU B N 1
ATOM 2575 C CA . GLU B 1 30 ? -5.094 32.188 4.191 1 74.5 30 GLU B CA 1
ATOM 2576 C C . GLU B 1 30 ? -4.684 31.266 5.344 1 74.5 30 GLU B C 1
ATOM 2578 O O . GLU B 1 30 ? -3.637 30.625 5.285 1 74.5 30 GLU B O 1
ATOM 2583 N N . TRP B 1 31 ? -5.484 31.328 6.398 1 73.5 31 TRP B N 1
ATOM 2584 C CA . TRP B 1 31 ? -5.191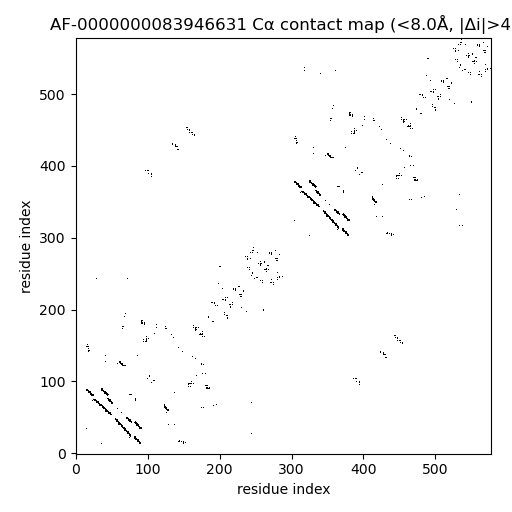 30.391 7.48 1 73.5 31 TRP B CA 1
ATOM 2585 C C . TRP B 1 31 ? -6.062 29.156 7.375 1 73.5 31 TRP B C 1
ATOM 2587 O O . TRP B 1 31 ? -7.215 29.234 6.938 1 73.5 31 TRP B O 1
ATOM 2597 N N . VAL B 1 32 ? -5.457 28.062 7.684 1 76.19 32 VAL B N 1
ATOM 2598 C CA . VAL B 1 32 ? -6.172 26.781 7.746 1 76.19 32 VAL B CA 1
ATOM 2599 C C . VAL B 1 32 ? -5.867 26.094 9.07 1 76.19 32 VAL B C 1
ATOM 2601 O O . VAL B 1 32 ? -4.738 26.125 9.555 1 76.19 32 VAL B O 1
ATOM 2604 N N . GLU B 1 33 ? -6.875 25.609 9.664 1 78.75 33 GLU B N 1
ATOM 2605 C CA . GLU B 1 33 ? -6.691 24.766 10.844 1 78.75 33 GLU B CA 1
ATOM 2606 C C . GLU B 1 33 ? -6.824 23.281 10.492 1 78.75 33 GLU B C 1
ATOM 2608 O O . GLU B 1 33 ? -7.898 22.828 10.086 1 78.75 33 GLU B O 1
ATOM 2613 N N . LEU B 1 34 ? -5.719 22.609 10.695 1 84.19 34 LEU B N 1
ATOM 2614 C CA . LEU B 1 34 ? -5.711 21.172 10.398 1 84.19 34 LEU B CA 1
ATOM 2615 C C . LEU B 1 34 ? -5.938 20.359 11.664 1 84.19 34 LEU B C 1
ATOM 2617 O O . LEU B 1 34 ? -5.289 20.594 12.688 1 84.19 34 LEU B O 1
ATOM 2621 N N . SER B 1 35 ? -6.879 19.484 11.648 1 81.75 35 SER B N 1
ATOM 2622 C CA . SER B 1 35 ? -7.094 18.547 12.75 1 81.75 35 SER B CA 1
ATOM 2623 C C . SER B 1 35 ? -6.195 17.328 12.625 1 81.75 35 SER B C 1
ATOM 2625 O O . SER B 1 35 ? -5.926 16.641 13.609 1 81.75 35 SER B O 1
ATOM 2627 N N . ASP B 1 36 ? -5.758 17.047 11.43 1 90.5 36 ASP B N 1
ATOM 2628 C CA . ASP B 1 36 ? -4.945 15.875 11.109 1 90.5 36 ASP B CA 1
ATOM 2629 C C . ASP B 1 36 ? -3.619 16.281 10.469 1 90.5 36 ASP B C 1
ATOM 2631 O O . ASP B 1 36 ? -3.398 17.469 10.188 1 90.5 36 ASP B O 1
ATOM 2635 N N . ASN B 1 37 ? -2.73 15.32 10.352 1 92.69 37 ASN B N 1
ATOM 2636 C CA . ASN B 1 37 ? -1.506 15.531 9.586 1 92.69 37 ASN B CA 1
ATOM 2637 C C . ASN B 1 37 ? -1.784 15.57 8.086 1 92.69 37 ASN B C 1
ATOM 2639 O O . ASN B 1 37 ? -2.768 14.992 7.617 1 92.69 37 ASN B O 1
ATOM 2643 N N . LEU B 1 38 ? -0.953 16.297 7.422 1 94.81 38 LEU B N 1
ATOM 2644 C CA . LEU B 1 38 ? -1.114 16.406 5.977 1 94.81 38 LEU B CA 1
ATOM 2645 C C . LEU B 1 38 ? 0.212 16.188 5.258 1 94.81 38 LEU B C 1
ATOM 2647 O O . LEU B 1 38 ? 1.226 16.797 5.605 1 94.81 38 LEU B O 1
ATOM 2651 N N . ILE B 1 39 ? 0.231 15.234 4.34 1 96.5 39 ILE B N 1
ATOM 2652 C CA . ILE B 1 39 ? 1.322 15.117 3.379 1 96.5 39 ILE B CA 1
ATOM 2653 C C . ILE B 1 39 ? 0.83 15.508 1.986 1 96.5 39 ILE B C 1
ATOM 2655 O O . ILE B 1 39 ? -0.31 15.211 1.619 1 96.5 39 ILE B O 1
ATOM 2659 N N . GLY B 1 40 ? 1.687 16.188 1.27 1 96.5 40 GLY B N 1
ATOM 2660 C CA . GLY B 1 40 ? 1.246 16.594 -0.054 1 96.5 40 GLY B CA 1
ATOM 2661 C C . GLY B 1 40 ? 2.389 16.781 -1.034 1 96.5 40 GLY B C 1
ATOM 2662 O O . GLY B 1 40 ? 3.557 16.797 -0.638 1 96.5 40 GLY B O 1
ATOM 2663 N N . LEU B 1 41 ? 2.104 16.766 -2.264 1 97.44 41 LEU B N 1
ATOM 2664 C CA . LEU B 1 41 ? 3.006 17.078 -3.369 1 97.44 41 LEU B CA 1
ATOM 2665 C C . LEU B 1 41 ? 2.502 18.281 -4.16 1 97.44 41 LEU B C 1
ATOM 2667 O O . LEU B 1 41 ? 1.373 18.266 -4.656 1 97.44 41 LEU B O 1
ATOM 2671 N N . VAL B 1 42 ? 3.318 19.297 -4.23 1 97.62 42 VAL B N 1
ATOM 2672 C CA . VAL B 1 42 ? 3.008 20.406 -5.113 1 97.62 42 VAL B CA 1
ATOM 2673 C C . VAL B 1 42 ? 3.377 20.047 -6.551 1 97.62 42 VAL B C 1
ATOM 2675 O O . VAL B 1 42 ? 4.555 19.891 -6.875 1 97.62 42 VAL B O 1
ATOM 2678 N N . GLU B 1 43 ? 2.395 19.922 -7.363 1 96.38 43 GLU B N 1
ATOM 2679 C CA . GLU B 1 43 ? 2.604 19.5 -8.742 1 96.38 43 GLU B CA 1
ATOM 2680 C C . GLU B 1 43 ? 2.873 20.688 -9.656 1 96.38 43 GLU B C 1
ATOM 2682 O O . GLU B 1 43 ? 3.586 20.562 -10.656 1 96.38 43 GLU B O 1
ATOM 2687 N N . ASN B 1 44 ? 2.252 21.781 -9.383 1 97.06 44 ASN B N 1
ATOM 2688 C CA . ASN B 1 44 ? 2.428 23.016 -10.125 1 97.06 44 ASN B CA 1
ATOM 2689 C C . ASN B 1 44 ? 2.24 24.25 -9.234 1 97.06 44 ASN B C 1
ATOM 2691 O O . ASN B 1 44 ? 1.405 24.234 -8.328 1 97.06 44 ASN B O 1
ATOM 2695 N N . GLY B 1 45 ? 3.066 25.312 -9.508 1 97.19 45 GLY B N 1
ATOM 2696 C CA . GLY B 1 45 ? 2.986 26.516 -8.68 1 97.19 45 GLY B CA 1
ATOM 2697 C C . GLY B 1 45 ? 3.818 26.422 -7.418 1 97.19 45 GLY B C 1
ATOM 2698 O O . GLY B 1 45 ? 4.84 25.734 -7.387 1 97.19 45 GLY B O 1
ATOM 2699 N N . ALA B 1 46 ? 3.43 27.297 -6.492 1 97.19 46 ALA B N 1
ATOM 2700 C CA . ALA B 1 46 ? 4.176 27.344 -5.234 1 97.19 46 ALA B CA 1
ATOM 2701 C C . ALA B 1 46 ? 3.238 27.562 -4.051 1 97.19 46 ALA B C 1
ATOM 2703 O O . ALA B 1 46 ? 2.215 28.234 -4.176 1 97.19 46 ALA B O 1
ATOM 2704 N N . LYS B 1 47 ? 3.572 26.859 -3 1 95.19 47 LYS B N 1
ATOM 2705 C CA . LYS B 1 47 ? 2.881 27.016 -1.722 1 95.19 47 LYS B CA 1
ATOM 2706 C C . LYS B 1 47 ? 3.766 27.719 -0.702 1 95.19 47 LYS B C 1
ATOM 2708 O O . LYS B 1 47 ? 4.922 27.344 -0.502 1 95.19 47 LYS B O 1
ATOM 2713 N N . THR B 1 48 ? 3.311 28.797 -0.088 1 91.31 48 THR B N 1
ATOM 2714 C CA . THR B 1 48 ? 4.074 29.438 0.978 1 91.31 48 THR B CA 1
ATOM 2715 C C . THR B 1 48 ? 3.418 29.188 2.334 1 91.31 48 THR B C 1
ATOM 2717 O O . THR B 1 48 ? 2.191 29.203 2.447 1 91.31 48 THR B O 1
ATOM 2720 N N . ILE B 1 49 ? 4.219 28.859 3.236 1 87.06 49 ILE B N 1
ATOM 2721 C CA . ILE B 1 49 ? 3.797 28.641 4.617 1 87.06 49 ILE B CA 1
ATOM 2722 C C . ILE B 1 49 ? 4.465 29.672 5.523 1 87.06 49 ILE B C 1
ATOM 2724 O O . ILE B 1 49 ? 5.691 29.75 5.602 1 87.06 49 ILE B O 1
ATOM 2728 N N . GLN B 1 50 ? 3.691 30.406 6.152 1 78.31 50 GLN B N 1
ATOM 2729 C CA . GLN B 1 50 ? 4.207 31.484 6.992 1 78.31 50 GLN B CA 1
ATOM 2730 C C . GLN B 1 50 ? 4.09 31.125 8.477 1 78.31 50 GLN B C 1
ATOM 2732 O O . GLN B 1 50 ? 3.035 30.688 8.93 1 78.31 50 GLN B O 1
ATOM 2737 N N . TYR B 1 51 ? 5.281 31.062 9.078 1 66.31 51 TYR B N 1
ATOM 2738 C CA . TYR B 1 51 ? 5.312 30.906 10.523 1 66.31 51 TYR B CA 1
ATOM 2739 C C . TYR B 1 51 ? 5.926 32.125 11.188 1 66.31 51 TYR B C 1
ATOM 2741 O O . TYR B 1 51 ? 7.094 32.469 10.953 1 66.31 51 TYR B O 1
ATOM 2749 N N . ALA B 1 52 ? 5.234 32.688 12.18 1 61.09 52 ALA B N 1
ATOM 2750 C CA . ALA B 1 52 ? 5.656 33.844 12.969 1 61.09 52 ALA B CA 1
ATOM 2751 C C . ALA B 1 52 ? 6.609 34.719 12.164 1 61.09 52 ALA B C 1
ATOM 2753 O O . ALA B 1 52 ? 6.207 35.781 11.664 1 61.09 52 ALA B O 1
ATOM 2754 N N . HIS B 1 53 ? 7.914 34.312 12.07 1 61.12 53 HIS B N 1
ATOM 2755 C CA . HIS B 1 53 ? 8.867 35.25 11.492 1 61.12 53 HIS B CA 1
ATOM 2756 C C . HIS B 1 53 ? 9.516 34.688 10.242 1 61.12 53 HIS B C 1
ATOM 2758 O O . HIS B 1 53 ? 10.5 35.219 9.734 1 61.12 53 HIS B O 1
ATOM 2764 N N . ALA B 1 54 ? 8.961 33.625 9.82 1 70.25 54 ALA B N 1
ATOM 2765 C CA . ALA B 1 54 ? 9.633 33 8.68 1 70.25 54 ALA B CA 1
ATOM 2766 C C . ALA B 1 54 ? 8.617 32.531 7.641 1 70.25 54 ALA B C 1
ATOM 2768 O O . ALA B 1 54 ? 7.488 32.156 7.984 1 70.25 54 ALA B O 1
ATOM 2769 N N . ARG B 1 55 ? 9.078 32.75 6.387 1 80.81 55 ARG B N 1
ATOM 2770 C CA . ARG B 1 55 ? 8.281 32.281 5.254 1 80.81 55 ARG B CA 1
ATOM 2771 C C . ARG B 1 55 ? 8.992 31.156 4.523 1 80.81 55 ARG B C 1
ATOM 2773 O O . ARG B 1 55 ? 10.164 31.281 4.156 1 80.81 55 ARG B O 1
ATOM 2780 N N . TYR B 1 56 ? 8.273 30.078 4.422 1 87.06 56 TYR B N 1
ATOM 2781 C CA . TYR B 1 56 ? 8.812 28.922 3.721 1 87.06 56 TYR B CA 1
ATOM 2782 C C . TYR B 1 56 ? 8.055 28.672 2.426 1 87.06 56 TYR B C 1
ATOM 2784 O O . TYR B 1 56 ? 6.828 28.766 2.387 1 87.06 56 TYR B O 1
ATOM 2792 N N . THR B 1 57 ? 8.812 28.406 1.423 1 93.25 57 THR B N 1
ATOM 2793 C CA . THR B 1 57 ? 8.18 28.172 0.132 1 93.25 57 THR B CA 1
ATOM 2794 C C . THR B 1 57 ? 8.359 26.719 -0.292 1 93.25 57 THR B C 1
ATOM 2796 O O . THR B 1 57 ? 9.477 26.188 -0.27 1 93.25 57 THR B O 1
ATOM 2799 N N . VAL B 1 58 ? 7.254 26.078 -0.628 1 95.38 58 VAL B N 1
ATOM 2800 C CA . VAL B 1 58 ? 7.246 24.75 -1.235 1 95.38 58 VAL B CA 1
ATOM 2801 C C . VAL B 1 58 ? 6.988 24.859 -2.736 1 95.38 58 VAL B C 1
ATOM 2803 O O . VAL B 1 58 ? 5.918 25.312 -3.156 1 95.38 58 VAL B O 1
ATOM 2806 N N . ARG B 1 59 ? 7.914 24.422 -3.518 1 95.94 59 ARG B N 1
ATOM 2807 C CA . ARG B 1 59 ? 7.832 24.609 -4.961 1 95.94 59 ARG B CA 1
ATOM 2808 C C . ARG B 1 59 ? 7.348 23.344 -5.66 1 95.94 59 ARG B C 1
ATOM 2810 O O . ARG B 1 59 ? 7.227 22.297 -5.031 1 95.94 59 ARG B O 1
ATOM 2817 N N . SER B 1 60 ? 7.066 23.562 -6.996 1 96.12 60 SER B N 1
ATOM 2818 C CA . SER B 1 60 ? 6.68 22.406 -7.809 1 96.12 60 SER B CA 1
ATOM 2819 C C . SER B 1 60 ? 7.711 21.281 -7.707 1 96.12 60 SER B C 1
ATOM 2821 O O . SER B 1 60 ? 8.914 21.531 -7.797 1 96.12 60 SER B O 1
ATOM 2823 N N . GLY B 1 61 ? 7.184 20.094 -7.461 1 95.31 61 GLY B N 1
ATOM 2824 C CA . GLY B 1 61 ? 8.078 18.953 -7.34 1 95.31 61 GLY B CA 1
ATOM 2825 C C . GLY B 1 61 ? 8.562 18.719 -5.922 1 95.31 61 GLY B C 1
ATOM 2826 O O . GLY B 1 61 ? 9.5 17.953 -5.695 1 95.31 61 GLY B O 1
ATOM 2827 N N . GLU B 1 62 ? 7.992 19.438 -4.988 1 96.06 62 GLU B N 1
ATOM 2828 C CA . GLU B 1 62 ? 8.375 19.219 -3.596 1 96.06 62 GLU B CA 1
ATOM 2829 C C . GLU B 1 62 ? 7.242 18.562 -2.811 1 96.06 62 GLU B C 1
ATOM 2831 O O . GLU B 1 62 ? 6.07 18.844 -3.047 1 96.06 62 GLU B O 1
ATOM 2836 N N . VAL B 1 63 ? 7.68 17.672 -1.919 1 96.44 63 VAL B N 1
ATOM 2837 C CA . VAL B 1 63 ? 6.773 17.031 -0.97 1 96.44 63 VAL B CA 1
ATOM 2838 C C . VAL B 1 63 ? 6.789 17.797 0.353 1 96.44 63 VAL B C 1
ATOM 2840 O O . VAL B 1 63 ? 7.84 18.25 0.801 1 96.44 63 VAL B O 1
ATOM 2843 N N . PHE B 1 64 ? 5.602 17.953 0.935 1 95.62 64 PHE B N 1
ATOM 2844 C CA . PHE B 1 64 ? 5.555 18.672 2.201 1 95.62 64 PHE B CA 1
ATOM 2845 C C . PHE B 1 64 ? 4.738 17.906 3.234 1 95.62 64 PHE B C 1
ATOM 2847 O O . PHE B 1 64 ? 3.951 17.031 2.879 1 95.62 64 PHE B O 1
ATOM 2854 N N . PHE B 1 65 ? 5.016 18.156 4.469 1 95.56 65 PHE B N 1
ATOM 2855 C CA . PHE B 1 65 ? 4.293 17.672 5.633 1 95.56 65 PHE B CA 1
ATOM 2856 C C . PHE B 1 65 ? 3.834 18.812 6.52 1 95.56 65 PHE B C 1
ATOM 2858 O O . PHE B 1 65 ? 4.598 19.75 6.773 1 95.56 65 PHE B O 1
ATOM 2865 N N . LEU B 1 66 ? 2.609 18.797 6.922 1 92.81 66 LEU B N 1
ATOM 2866 C CA . LEU B 1 66 ? 2.062 19.734 7.902 1 92.81 66 LEU B CA 1
ATOM 2867 C C . LEU B 1 66 ? 1.459 18.984 9.086 1 92.81 66 LEU B C 1
ATOM 2869 O O . LEU B 1 66 ? 0.617 18.094 8.906 1 92.81 66 LEU B O 1
ATOM 2873 N N . ALA B 1 67 ? 1.858 19.328 10.242 1 88.75 67 ALA B N 1
ATOM 2874 C CA . ALA B 1 67 ? 1.277 18.766 11.461 1 88.75 67 ALA B CA 1
ATOM 2875 C C . ALA B 1 67 ? -0.07 19.406 11.773 1 88.75 67 ALA B C 1
ATOM 2877 O O . ALA B 1 67 ? -0.421 20.438 11.203 1 88.75 67 ALA B O 1
ATOM 2878 N N . PRO B 1 68 ? -0.857 18.719 12.625 1 84.19 68 PRO B N 1
ATOM 2879 C CA . PRO B 1 68 ? -2.096 19.375 13.055 1 84.19 68 PRO B CA 1
ATOM 2880 C C . PRO B 1 68 ? -1.851 20.734 13.695 1 84.19 68 PRO B C 1
ATOM 2882 O O . PRO B 1 68 ? -0.834 20.938 14.367 1 84.19 68 PRO B O 1
ATOM 2885 N N . GLY B 1 69 ? -2.809 21.625 13.453 1 78.06 69 GLY B N 1
ATOM 2886 C CA . GLY B 1 69 ? -2.689 22.969 13.992 1 78.06 69 GLY B CA 1
ATOM 2887 C C . GLY B 1 69 ? -3.039 24.047 12.984 1 78.06 69 GLY B C 1
ATOM 2888 O O . GLY B 1 69 ? -3.592 23.75 11.922 1 78.06 69 GLY B O 1
ATOM 2889 N N . LYS B 1 70 ? -2.779 25.219 13.328 1 75.56 70 LYS B N 1
ATOM 2890 C CA . LYS B 1 70 ? -3.074 26.359 12.469 1 75.56 70 LYS B CA 1
ATOM 2891 C C . LYS B 1 70 ? -1.889 26.688 11.57 1 75.56 70 LYS B C 1
ATOM 2893 O O . LYS B 1 70 ? -0.746 26.734 12.031 1 75.56 70 LYS B O 1
ATOM 2898 N N . HIS B 1 71 ? -2.168 26.781 10.297 1 81.69 71 HIS B N 1
ATOM 2899 C CA . HIS B 1 71 ? -1.16 27.125 9.297 1 81.69 71 HIS B CA 1
ATOM 2900 C C . HIS B 1 71 ? -1.609 28.297 8.438 1 81.69 71 HIS B C 1
ATOM 2902 O O . HIS B 1 71 ? -2.791 28.406 8.102 1 81.69 71 HIS B O 1
ATOM 2908 N N . TYR B 1 72 ? -0.687 29.141 8.172 1 79 72 TYR B N 1
ATOM 2909 C CA . TYR B 1 72 ? -0.922 30.234 7.246 1 79 72 TYR B CA 1
ATOM 2910 C C . TYR B 1 72 ? -0.313 29.938 5.879 1 79 72 TYR B C 1
ATOM 2912 O O . TYR B 1 72 ? 0.911 29.875 5.738 1 79 72 TYR B O 1
ATOM 2920 N N . ILE B 1 73 ? -1.212 29.797 4.949 1 86.75 73 ILE B N 1
ATOM 2921 C CA . ILE B 1 73 ? -0.78 29.219 3.684 1 86.75 73 ILE B CA 1
ATOM 2922 C C . ILE B 1 73 ? -1.214 30.109 2.529 1 86.75 73 ILE B C 1
ATOM 2924 O O . ILE B 1 73 ? -2.283 30.734 2.582 1 86.75 73 ILE B O 1
ATOM 2928 N N . GLU B 1 74 ? -0.334 30.266 1.586 1 88.31 74 GLU B N 1
ATOM 2929 C CA . GLU B 1 74 ? -0.633 30.891 0.302 1 88.31 74 GLU B CA 1
ATOM 2930 C C . GLU B 1 74 ? -0.306 29.953 -0.859 1 88.31 74 GLU B C 1
ATOM 2932 O O . GLU B 1 74 ? 0.798 29.406 -0.935 1 88.31 74 GLU B O 1
ATOM 2937 N N . ASN B 1 75 ? -1.323 29.688 -1.705 1 92.62 75 ASN B N 1
ATOM 2938 C CA . ASN B 1 75 ? -1.133 28.891 -2.912 1 92.62 75 ASN B CA 1
ATOM 2939 C C . ASN B 1 75 ? -1.037 29.766 -4.156 1 92.62 75 ASN B C 1
ATOM 2941 O O . ASN B 1 75 ? -1.995 30.453 -4.508 1 92.62 75 ASN B O 1
ATOM 2945 N N . ILE B 1 76 ? 0.071 29.719 -4.832 1 94.25 76 ILE B N 1
ATOM 2946 C CA . ILE B 1 76 ? 0.381 30.641 -5.914 1 94.25 76 ILE B CA 1
ATOM 2947 C C . ILE B 1 76 ? 0.469 29.891 -7.234 1 94.25 76 ILE B C 1
ATOM 2949 O O . ILE B 1 76 ? 1.389 29.094 -7.441 1 94.25 76 ILE B O 1
ATOM 2953 N N . PRO B 1 77 ? -0.455 30.109 -8.188 1 95.88 77 PRO B N 1
ATOM 2954 C CA . PRO B 1 77 ? -0.349 29.484 -9.508 1 95.88 77 PRO B CA 1
ATOM 2955 C C . PRO B 1 77 ? 0.918 29.906 -10.258 1 95.88 77 PRO B C 1
ATOM 2957 O O . PRO B 1 77 ? 1.491 30.953 -9.977 1 95.88 77 PRO B O 1
ATOM 2960 N N . ALA B 1 78 ? 1.335 29.047 -11.109 1 95.44 78 ALA B N 1
ATOM 2961 C CA . ALA B 1 78 ? 2.475 29.359 -11.977 1 95.44 78 ALA B CA 1
ATOM 2962 C C . ALA B 1 78 ? 2.029 30.109 -13.219 1 95.44 78 ALA B C 1
ATOM 2964 O O . ALA B 1 78 ? 0.831 30.25 -13.484 1 95.44 78 ALA B O 1
ATOM 2965 N N . ALA B 1 79 ? 3.027 30.672 -13.852 1 92.88 79 ALA B N 1
ATOM 2966 C CA . ALA B 1 79 ? 2.75 31.391 -15.094 1 92.88 79 ALA B CA 1
ATOM 2967 C C . ALA B 1 79 ? 2.145 30.469 -16.141 1 92.88 79 ALA B C 1
ATOM 2969 O O . ALA B 1 79 ? 1.324 30.891 -16.953 1 92.88 79 ALA B O 1
ATOM 2970 N N . ASP B 1 80 ? 2.408 29.203 -16.016 1 92.88 80 ASP B N 1
ATOM 2971 C CA . ASP B 1 80 ? 2.043 28.266 -17.078 1 92.88 80 ASP B CA 1
ATOM 2972 C C . ASP B 1 80 ? 0.798 27.469 -16.688 1 92.88 80 ASP B C 1
ATOM 2974 O O . ASP B 1 80 ? 0.414 26.531 -17.391 1 92.88 80 ASP B O 1
ATOM 2978 N N . GLY B 1 81 ? 0.187 27.781 -15.578 1 94.69 81 GLY B N 1
ATOM 2979 C CA . GLY B 1 81 ? -0.991 27.016 -15.219 1 94.69 81 GLY B CA 1
ATOM 2980 C C . GLY B 1 81 ? -1.417 27.203 -13.773 1 94.69 81 GLY B C 1
ATOM 2981 O O . GLY B 1 81 ? -0.803 27.984 -13.047 1 94.69 81 GLY B O 1
ATOM 2982 N N . PRO B 1 82 ? -2.484 26.516 -13.398 1 96.69 82 PRO B N 1
ATOM 2983 C CA . PRO B 1 82 ? -3.023 26.672 -12.047 1 96.69 82 PRO B CA 1
ATOM 2984 C C . PRO B 1 82 ? -2.131 26.031 -10.984 1 96.69 82 PRO B C 1
ATOM 2986 O O . PRO B 1 82 ? -1.271 25.203 -11.305 1 96.69 82 PRO B O 1
ATOM 2989 N N . TYR B 1 83 ? -2.266 26.5 -9.773 1 96.19 83 TYR B N 1
ATOM 2990 C CA . TYR B 1 83 ? -1.701 25.766 -8.641 1 96.19 83 TYR B CA 1
ATOM 2991 C C . TYR B 1 83 ? -2.361 24.406 -8.492 1 96.19 83 TYR B C 1
ATOM 2993 O O . TYR B 1 83 ? -3.586 24.281 -8.594 1 96.19 83 TYR B O 1
ATOM 3001 N N . LYS B 1 84 ? -1.567 23.391 -8.367 1 97.19 84 LYS B N 1
ATOM 3002 C CA . LYS B 1 84 ? -2.072 22.031 -8.234 1 97.19 84 LYS B CA 1
ATOM 3003 C C . LYS B 1 84 ? -1.282 21.25 -7.195 1 97.19 84 LYS B C 1
ATOM 3005 O O . LYS B 1 84 ? -0.05 21.25 -7.211 1 97.19 84 LYS B O 1
ATOM 3010 N N . GLU B 1 85 ? -2.002 20.672 -6.266 1 96.38 85 GLU B N 1
ATOM 3011 C CA . GLU B 1 85 ? -1.35 19.797 -5.289 1 96.38 85 GLU B CA 1
ATOM 3012 C C . GLU B 1 85 ? -2.176 18.547 -5.023 1 96.38 85 GLU B C 1
ATOM 3014 O O . GLU B 1 85 ? -3.391 18.547 -5.234 1 96.38 85 GLU B O 1
ATOM 3019 N N . THR B 1 86 ? -1.593 17.453 -4.738 1 96.38 86 THR B N 1
ATOM 3020 C CA . THR B 1 86 ? -2.223 16.25 -4.211 1 96.38 86 THR B CA 1
ATOM 3021 C C . THR B 1 86 ? -1.961 16.109 -2.713 1 96.38 86 THR B C 1
ATOM 3023 O O . THR B 1 86 ? -0.819 16.234 -2.266 1 96.38 86 THR B O 1
ATOM 3026 N N . CYS B 1 87 ? -3.002 15.906 -1.919 1 95.56 87 CYS B N 1
ATOM 3027 C CA . CYS B 1 87 ? -2.883 15.898 -0.465 1 95.56 87 CYS B CA 1
ATOM 3028 C C . CYS B 1 87 ? -3.428 14.602 0.121 1 95.56 87 CYS B C 1
ATOM 3030 O O . CYS B 1 87 ? -4.43 14.07 -0.362 1 95.56 87 CYS B O 1
ATOM 3032 N N . LEU B 1 88 ? -2.801 14.109 1.065 1 95.5 88 LEU B N 1
ATOM 3033 C CA . LEU B 1 88 ? -3.223 12.969 1.875 1 95.5 88 LEU B CA 1
ATOM 3034 C C . LEU B 1 88 ? -3.271 13.344 3.354 1 95.5 88 LEU B C 1
ATOM 3036 O O . LEU B 1 88 ? -2.238 13.641 3.957 1 95.5 88 LEU B O 1
ATOM 3040 N N . ALA B 1 89 ? -4.445 13.359 3.953 1 95.06 89 ALA B N 1
ATOM 3041 C CA . ALA B 1 89 ? -4.633 13.672 5.367 1 95.06 89 ALA B CA 1
ATOM 3042 C C . ALA B 1 89 ? -4.82 12.406 6.191 1 95.06 89 ALA B C 1
ATOM 3044 O O . ALA B 1 89 ? -5.48 11.461 5.746 1 95.06 89 ALA B O 1
ATOM 3045 N N . PHE B 1 90 ? -4.258 12.328 7.383 1 93.81 90 PHE B N 1
ATOM 3046 C CA . PHE B 1 90 ? -4.332 11.148 8.242 1 93.81 90 PHE B CA 1
ATOM 3047 C C . PHE B 1 90 ? -4.145 11.539 9.703 1 93.81 90 PHE B C 1
ATOM 3049 O O . PHE B 1 90 ? -3.539 12.57 10.008 1 93.81 90 PHE B O 1
ATOM 3056 N N . ASP B 1 91 ? -4.613 10.758 10.602 1 89.81 91 ASP B N 1
ATOM 3057 C CA . ASP B 1 91 ? -4.434 11.047 12.023 1 89.81 91 ASP B CA 1
ATOM 3058 C C . ASP B 1 91 ? -3.18 10.375 12.562 1 89.81 91 ASP B C 1
ATOM 3060 O O . ASP B 1 91 ? -2.516 9.617 11.852 1 89.81 91 ASP B O 1
ATOM 3064 N N . ASN B 1 92 ? -2.844 10.711 13.766 1 87.12 92 ASN B N 1
ATOM 3065 C CA . ASN B 1 92 ? -1.623 10.203 14.391 1 87.12 92 ASN B CA 1
ATOM 3066 C C . ASN B 1 92 ? -1.663 8.688 14.562 1 87.12 92 ASN B C 1
ATOM 3068 O O . ASN B 1 92 ? -0.639 8.016 14.43 1 87.12 92 ASN B O 1
ATOM 3072 N N . ARG B 1 93 ? -2.801 8.172 14.875 1 83 93 ARG B N 1
ATOM 3073 C CA . ARG B 1 93 ? -2.938 6.734 15.102 1 83 93 ARG B CA 1
ATOM 3074 C C . ARG B 1 93 ? -2.668 5.953 13.812 1 83 93 ARG B C 1
ATOM 3076 O O . ARG B 1 93 ? -2.023 4.906 13.844 1 83 93 ARG B O 1
ATOM 3083 N N . MET B 1 94 ? -3.137 6.434 12.727 1 89.75 94 MET B N 1
ATOM 3084 C CA . MET B 1 94 ? -2.92 5.777 11.438 1 89.75 94 MET B CA 1
ATOM 3085 C C . MET B 1 94 ? -1.432 5.668 11.125 1 89.75 94 MET B C 1
ATOM 3087 O O . MET B 1 94 ? -0.965 4.625 10.664 1 89.75 94 MET B O 1
ATOM 3091 N N . MET B 1 95 ? -0.734 6.742 11.367 1 91.44 95 MET B N 1
ATOM 3092 C CA . MET B 1 95 ? 0.703 6.715 11.109 1 91.44 95 MET B CA 1
ATOM 3093 C C . MET B 1 95 ? 1.413 5.781 12.086 1 91.44 95 MET B C 1
ATOM 3095 O O . MET B 1 95 ? 2.336 5.062 11.703 1 91.44 95 MET B O 1
ATOM 3099 N N . ALA B 1 96 ? 0.992 5.84 13.305 1 82.5 96 ALA B N 1
ATOM 3100 C CA . ALA B 1 96 ? 1.567 4.922 14.289 1 82.5 96 ALA B CA 1
ATOM 3101 C C . ALA B 1 96 ? 1.395 3.473 13.844 1 82.5 96 ALA B C 1
ATOM 3103 O O . ALA B 1 96 ? 2.326 2.67 13.953 1 82.5 96 ALA B O 1
ATOM 3104 N N . ASP B 1 97 ? 0.231 3.125 13.383 1 81.62 97 ASP B N 1
ATOM 3105 C CA . ASP B 1 97 ? -0.049 1.779 12.891 1 81.62 97 ASP B CA 1
ATOM 3106 C C . ASP B 1 97 ? 0.806 1.451 11.672 1 81.62 97 ASP B C 1
ATOM 3108 O O . ASP B 1 97 ? 1.306 0.332 11.539 1 81.62 97 ASP B O 1
ATOM 3112 N N . ALA B 1 98 ? 0.909 2.43 10.766 1 89.12 98 ALA B N 1
ATOM 3113 C CA . ALA B 1 98 ? 1.73 2.256 9.57 1 89.12 98 ALA B CA 1
ATOM 3114 C C . ALA B 1 98 ? 3.18 1.95 9.945 1 89.12 98 ALA B C 1
ATOM 3116 O O . ALA B 1 98 ? 3.777 1.014 9.406 1 89.12 98 ALA B O 1
ATOM 3117 N N . LEU B 1 99 ? 3.707 2.717 10.883 1 84.56 99 LEU B N 1
ATOM 3118 C CA . LEU B 1 99 ? 5.094 2.537 11.297 1 84.56 99 LEU B CA 1
ATOM 3119 C C . LEU B 1 99 ? 5.27 1.22 12.039 1 84.56 99 LEU B C 1
ATOM 3121 O O . LEU B 1 99 ? 6.305 0.561 11.914 1 84.56 99 LEU B O 1
ATOM 3125 N N . SER B 1 100 ? 4.324 0.882 12.797 1 77 100 SER B N 1
ATOM 3126 C CA . SER B 1 100 ? 4.363 -0.388 13.516 1 77 100 SER B CA 1
ATOM 3127 C C . SER B 1 100 ? 4.43 -1.567 12.547 1 77 100 SER B C 1
ATOM 3129 O O . SER B 1 100 ? 5.078 -2.576 12.836 1 77 100 SER B O 1
ATOM 3131 N N . THR B 1 101 ? 3.672 -1.493 11.477 1 76.81 101 THR B N 1
ATOM 3132 C CA . THR B 1 101 ? 3.729 -2.525 10.445 1 76.81 101 THR B CA 1
ATOM 3133 C C . THR B 1 101 ? 5.16 -2.723 9.961 1 76.81 101 THR B C 1
ATOM 3135 O O . THR B 1 101 ? 5.633 -3.857 9.844 1 76.81 101 THR B O 1
ATOM 3138 N N . LEU B 1 102 ? 5.852 -1.653 9.68 1 79.44 102 LEU B N 1
ATOM 3139 C CA . LEU B 1 102 ? 7.211 -1.71 9.148 1 79.44 102 LEU B CA 1
ATOM 3140 C C . LEU B 1 102 ? 8.18 -2.266 10.188 1 79.44 102 LEU B C 1
ATOM 3142 O O . LEU B 1 102 ? 9.055 -3.062 9.859 1 79.44 102 LEU B O 1
ATOM 3146 N N . VAL B 1 103 ? 7.969 -1.885 11.398 1 70 103 VAL B N 1
ATOM 3147 C CA . VAL B 1 103 ? 8.898 -2.273 12.461 1 70 103 VAL B CA 1
ATOM 3148 C C . VAL B 1 103 ? 8.609 -3.709 12.898 1 70 103 VAL B C 1
ATOM 3150 O O . VAL B 1 103 ? 9.508 -4.551 12.898 1 70 103 VAL B O 1
ATOM 3153 N N . SER B 1 104 ? 7.434 -4.027 13.242 1 64.19 104 SER B N 1
ATOM 3154 C CA . SER B 1 104 ? 7.066 -5.293 13.859 1 64.19 104 SER B CA 1
ATOM 3155 C C . SER B 1 104 ? 7.055 -6.426 12.836 1 64.19 104 SER B C 1
ATOM 3157 O O . SER B 1 104 ? 7.48 -7.543 13.133 1 64.19 104 SER B O 1
ATOM 3159 N N . LEU B 1 105 ? 6.578 -6.129 11.711 1 57.5 105 LEU B N 1
ATOM 3160 C CA . LEU B 1 105 ? 6.387 -7.223 10.766 1 57.5 105 LEU B CA 1
ATOM 3161 C C . LEU B 1 105 ? 7.547 -7.305 9.781 1 57.5 105 LEU B C 1
ATOM 3163 O O . LEU B 1 105 ? 7.91 -8.391 9.328 1 57.5 105 LEU B O 1
ATOM 3167 N N . TYR B 1 106 ? 8.078 -6.078 9.57 1 65.38 106 TYR B N 1
ATOM 3168 C CA . TYR B 1 106 ? 9.117 -6.109 8.539 1 65.38 106 TYR B CA 1
ATOM 3169 C C . TYR B 1 106 ? 10.5 -5.949 9.156 1 65.38 106 TYR B C 1
ATOM 3171 O O . TYR B 1 106 ? 11.508 -5.996 8.453 1 65.38 106 TYR B O 1
ATOM 3179 N N . GLY B 1 107 ? 10.539 -5.77 10.422 1 64.25 107 GLY B N 1
ATOM 3180 C CA . GLY B 1 107 ? 11.789 -5.77 11.164 1 64.25 107 GLY B CA 1
ATOM 3181 C C . GLY B 1 107 ? 12.633 -4.539 10.906 1 64.25 107 GLY B C 1
ATOM 3182 O O . GLY B 1 107 ? 13.859 -4.57 11.078 1 64.25 107 GLY B O 1
ATOM 3183 N N . MET B 1 108 ? 12.031 -3.537 10.461 1 70.62 108 MET B N 1
ATOM 3184 C CA . MET B 1 108 ? 12.781 -2.314 10.195 1 70.62 108 MET B CA 1
ATOM 3185 C C . MET B 1 108 ? 13.109 -1.585 11.5 1 70.62 108 MET B C 1
ATOM 3187 O O . MET B 1 108 ? 12.289 -1.546 12.414 1 70.62 108 MET B O 1
ATOM 3191 N N . GLU B 1 109 ? 14.305 -1.058 11.586 1 66.88 109 GLU B N 1
ATOM 3192 C CA . GLU B 1 109 ? 14.703 -0.206 12.703 1 66.88 109 GLU B CA 1
ATOM 3193 C C . GLU B 1 109 ? 14.516 1.271 12.367 1 66.88 109 GLU B C 1
ATOM 3195 O O . GLU B 1 109 ? 15.188 1.799 11.469 1 66.88 109 GLU B O 1
ATOM 3200 N N . ILE B 1 110 ? 13.578 1.772 12.977 1 70.38 110 ILE B N 1
ATOM 3201 C CA . ILE B 1 110 ? 13.273 3.18 12.742 1 70.38 110 ILE B CA 1
ATOM 3202 C C . ILE B 1 110 ? 13.57 3.99 14.008 1 70.38 110 ILE B C 1
ATOM 3204 O O . ILE B 1 110 ? 13.008 3.725 15.07 1 70.38 110 ILE B O 1
ATOM 3208 N N . ARG B 1 111 ? 14.555 4.777 13.945 1 64.88 111 ARG B N 1
ATOM 3209 C CA . ARG B 1 111 ? 14.945 5.617 15.078 1 64.88 111 ARG B CA 1
ATOM 3210 C C . ARG B 1 111 ? 14.914 7.094 14.695 1 64.88 111 ARG B C 1
ATOM 3212 O O . ARG B 1 111 ? 14.922 7.438 13.516 1 64.88 111 ARG B O 1
ATOM 3219 N N . HIS B 1 112 ? 14.656 7.902 15.758 1 68.5 112 HIS B N 1
ATOM 3220 C CA . HIS B 1 112 ? 14.836 9.328 15.516 1 68.5 112 HIS B CA 1
ATOM 3221 C C . HIS B 1 112 ? 16.25 9.633 15.023 1 68.5 112 HIS B C 1
ATOM 3223 O O . HIS B 1 112 ? 17.219 9.086 15.547 1 68.5 112 HIS B O 1
ATOM 3229 N N . PRO B 1 113 ? 16.359 10.281 13.898 1 57.94 113 PRO B N 1
ATOM 3230 C CA . PRO B 1 113 ? 17.719 10.609 13.438 1 57.94 113 PRO B CA 1
ATOM 3231 C C . PRO B 1 113 ? 18.516 11.398 14.469 1 57.94 113 PRO B C 1
ATOM 3233 O O . PRO B 1 113 ? 17.953 12.219 15.195 1 57.94 113 PRO B O 1
ATOM 3236 N N . GLN B 1 114 ? 19.656 10.898 14.945 1 52.56 114 GLN B N 1
ATOM 3237 C CA . GLN B 1 114 ? 20.5 11.539 15.945 1 52.56 114 GLN B CA 1
ATOM 3238 C C . GLN B 1 114 ? 20.891 12.945 15.508 1 52.56 114 GLN B C 1
ATOM 3240 O O . GLN B 1 114 ? 21.094 13.828 16.344 1 52.56 114 GLN B O 1
ATOM 3245 N N . GLY B 1 115 ? 21.312 13.125 14.328 1 51.56 115 GLY B N 1
ATOM 3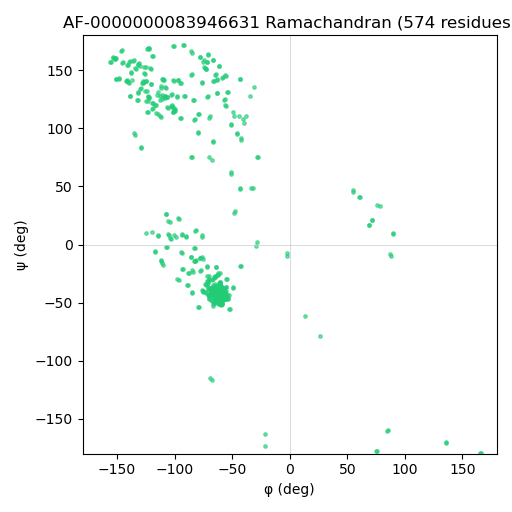246 C CA . GLY B 1 115 ? 21.953 14.398 14.047 1 51.56 115 GLY B CA 1
ATOM 3247 C C . GLY B 1 115 ? 21 15.578 14.094 1 51.56 115 GLY B C 1
ATOM 3248 O O . GLY B 1 115 ? 20.156 15.664 15 1 51.56 115 GLY B O 1
ATOM 3249 N N . GLY B 1 116 ? 20.703 16.391 12.961 1 49.94 116 GLY B N 1
ATOM 3250 C CA . GLY B 1 116 ? 20.094 17.688 12.805 1 49.94 116 GLY B CA 1
ATOM 3251 C C . GLY B 1 116 ? 18.594 17.688 13.109 1 49.94 116 GLY B C 1
ATOM 3252 O O . GLY B 1 116 ? 17.812 17.141 12.344 1 49.94 116 GLY B O 1
ATOM 3253 N N . ARG B 1 117 ? 18.375 17.641 14.32 1 48.22 117 ARG B N 1
ATOM 3254 C CA . ARG B 1 117 ? 16.984 17.703 14.719 1 48.22 117 ARG B CA 1
ATOM 3255 C C . ARG B 1 117 ? 16.25 18.812 13.969 1 48.22 117 ARG B C 1
ATOM 3257 O O . ARG B 1 117 ? 16.609 19.984 14.086 1 48.22 117 ARG B O 1
ATOM 3264 N N . PRO B 1 118 ? 15.562 18.453 12.859 1 52.41 118 PRO B N 1
ATOM 3265 C CA . PRO B 1 118 ? 14.758 19.594 12.422 1 52.41 118 PRO B CA 1
ATOM 3266 C C . PRO B 1 118 ? 14.062 20.312 13.586 1 52.41 118 PRO B C 1
ATOM 3268 O O . PRO B 1 118 ? 13.883 19.719 14.656 1 52.41 118 PRO B O 1
ATOM 3271 N N . ASP B 1 119 ? 14.008 21.531 13.5 1 53.41 119 ASP B N 1
ATOM 3272 C CA . ASP B 1 119 ? 13.32 22.344 14.5 1 53.41 119 ASP B CA 1
ATOM 3273 C C . ASP B 1 119 ? 12 21.703 14.906 1 53.41 119 ASP B C 1
ATOM 3275 O O . ASP B 1 119 ? 11.055 21.641 14.109 1 53.41 119 ASP B O 1
ATOM 3279 N N . PRO B 1 120 ? 12.062 20.859 15.977 1 50.56 120 PRO B N 1
ATOM 3280 C CA . PRO B 1 120 ? 10.844 20.188 16.453 1 50.56 120 PRO B CA 1
ATOM 3281 C C . PRO B 1 120 ? 9.633 21.125 16.469 1 50.56 120 PRO B C 1
ATOM 3283 O O . PRO B 1 120 ? 8.492 20.656 16.484 1 50.56 120 PRO B O 1
ATOM 3286 N N . THR B 1 121 ? 10.023 22.391 16.438 1 52.16 121 THR B N 1
ATOM 3287 C CA . THR B 1 121 ? 8.938 23.359 16.641 1 52.16 121 THR B CA 1
ATOM 3288 C C . THR B 1 121 ? 8.203 23.609 15.32 1 52.16 121 THR B C 1
ATOM 3290 O O . THR B 1 121 ? 7.078 24.109 15.32 1 52.16 121 THR B O 1
ATOM 3293 N N . LEU B 1 122 ? 8.914 23.141 14.305 1 59.97 122 LEU B N 1
ATOM 3294 C CA . LEU B 1 122 ? 8.242 23.422 13.047 1 59.97 122 LEU B CA 1
ATOM 3295 C C . LEU B 1 122 ? 7.188 22.375 12.734 1 59.97 122 LEU B C 1
ATOM 3297 O O . LEU B 1 122 ? 7.465 21.172 12.789 1 59.97 122 LEU B O 1
ATOM 3301 N N . ALA B 1 123 ? 6.074 22.844 12.539 1 75.44 123 ALA B N 1
ATOM 3302 C CA . ALA B 1 123 ? 4.922 21.984 12.25 1 75.44 123 ALA B CA 1
ATOM 3303 C C . ALA B 1 123 ? 4.891 21.594 10.773 1 75.44 123 ALA B C 1
ATOM 3305 O O . ALA B 1 123 ? 3.869 21.125 10.273 1 75.44 123 ALA B O 1
ATOM 3306 N N . HIS B 1 124 ? 6.098 21.906 10.055 1 83.5 124 HIS B N 1
ATOM 3307 C CA . HIS B 1 124 ? 6.121 21.594 8.633 1 83.5 124 HIS B CA 1
ATOM 3308 C C . HIS B 1 124 ? 7.512 21.141 8.188 1 83.5 124 HIS B C 1
ATOM 3310 O O . HIS B 1 124 ? 8.5 21.406 8.875 1 83.5 124 HIS B O 1
ATOM 3316 N N . VAL B 1 125 ? 7.652 20.438 7.152 1 88.5 125 VAL B N 1
ATOM 3317 C CA . VAL B 1 125 ? 8.891 20.125 6.449 1 88.5 125 VAL B CA 1
ATOM 3318 C C . VAL B 1 125 ? 8.602 19.906 4.965 1 88.5 125 VAL B C 1
ATOM 3320 O O . VAL B 1 125 ? 7.488 19.531 4.594 1 88.5 125 VAL B O 1
ATOM 3323 N N . SER B 1 126 ? 9.492 20.344 4.156 1 91.62 126 SER B N 1
ATOM 3324 C CA . SER B 1 126 ? 9.383 20.062 2.73 1 91.62 126 SER B CA 1
ATOM 3325 C C . SER B 1 126 ? 10.719 19.609 2.152 1 91.62 126 SER B C 1
ATOM 3327 O O . SER B 1 126 ? 11.781 19.891 2.715 1 91.62 126 SER B O 1
ATOM 3329 N N . THR B 1 127 ? 10.664 18.859 1.175 1 92.75 127 THR B N 1
ATOM 3330 C CA . THR B 1 127 ? 11.844 18.359 0.477 1 92.75 127 THR B CA 1
ATOM 3331 C C . THR B 1 127 ? 11.523 18.078 -0.988 1 92.75 127 THR B C 1
ATOM 3333 O O . THR B 1 127 ? 10.359 17.984 -1.368 1 92.75 127 THR B O 1
ATOM 3336 N N . ARG B 1 128 ? 12.547 18.047 -1.738 1 91.69 128 ARG B N 1
ATOM 3337 C CA . ARG B 1 128 ? 12.359 17.688 -3.143 1 91.69 128 ARG B CA 1
ATOM 3338 C C . ARG B 1 128 ? 11.836 16.266 -3.285 1 91.69 128 ARG B C 1
ATOM 3340 O O . ARG B 1 128 ? 12.266 15.367 -2.557 1 91.69 128 ARG B O 1
ATOM 3347 N N . VAL B 1 129 ? 10.992 16.172 -4.23 1 89.88 129 VAL B N 1
ATOM 3348 C CA . VAL B 1 129 ? 10.492 14.836 -4.539 1 89.88 129 VAL B CA 1
ATOM 3349 C C . VAL B 1 129 ? 11.625 13.977 -5.09 1 89.88 129 VAL B C 1
ATOM 3351 O O . VAL B 1 129 ? 12.516 14.477 -5.781 1 89.88 129 VAL B O 1
ATOM 3354 N N . TRP B 1 130 ? 11.656 12.812 -4.734 1 89.81 130 TRP B N 1
ATOM 3355 C CA . TRP B 1 130 ? 12.57 11.836 -5.305 1 89.81 130 TRP B CA 1
ATOM 3356 C C . TRP B 1 130 ? 11.805 10.688 -5.957 1 89.81 130 TRP B C 1
ATOM 3358 O O . TRP B 1 130 ? 10.586 10.594 -5.812 1 89.81 130 TRP B O 1
ATOM 3368 N N . PRO B 1 131 ? 12.367 9.945 -6.766 1 88.19 131 PRO B N 1
ATOM 3369 C CA . PRO B 1 131 ? 11.648 9 -7.633 1 88.19 131 PRO B CA 1
ATOM 3370 C C . PRO B 1 131 ? 10.648 8.141 -6.867 1 88.19 131 PRO B C 1
ATOM 3372 O O . PRO B 1 131 ? 9.516 7.957 -7.316 1 88.19 131 PRO B O 1
ATOM 3375 N N . GLU B 1 132 ? 10.922 7.719 -5.691 1 89.56 132 GLU B N 1
ATOM 3376 C CA . GLU B 1 132 ? 10.055 6.828 -4.926 1 89.56 132 GLU B CA 1
ATOM 3377 C C . GLU B 1 132 ? 8.789 7.539 -4.473 1 89.56 132 GLU B C 1
ATOM 3379 O O . GLU B 1 132 ? 7.691 6.984 -4.559 1 89.56 132 GLU B O 1
ATOM 3384 N N . THR B 1 133 ? 8.969 8.742 -4 1 92 133 THR B N 1
ATOM 3385 C CA . THR B 1 133 ? 7.781 9.453 -3.555 1 92 133 THR B CA 1
ATOM 3386 C C . THR B 1 133 ? 6.926 9.875 -4.746 1 92 133 THR B C 1
ATOM 3388 O O . THR B 1 133 ? 5.699 9.938 -4.645 1 92 133 THR B O 1
ATOM 3391 N N . GLN B 1 134 ? 7.621 10.141 -5.875 1 92.81 134 GLN B N 1
ATOM 3392 C CA . GLN B 1 134 ? 6.844 10.383 -7.082 1 92.81 134 GLN B CA 1
ATOM 3393 C C . GLN B 1 134 ? 5.996 9.172 -7.445 1 92.81 134 GLN B C 1
ATOM 3395 O O . GLN B 1 134 ? 4.816 9.305 -7.777 1 92.81 134 GLN B O 1
ATOM 3400 N N . LEU B 1 135 ? 6.625 8.039 -7.379 1 92.06 135 LEU B N 1
ATOM 3401 C CA . LEU B 1 135 ? 5.906 6.793 -7.637 1 92.06 135 LEU B CA 1
ATOM 3402 C C . LEU B 1 135 ? 4.73 6.637 -6.676 1 92.06 135 LEU B C 1
ATOM 3404 O O . LEU B 1 135 ? 3.646 6.219 -7.082 1 92.06 135 LEU B O 1
ATOM 3408 N N . PHE B 1 136 ? 4.945 6.973 -5.453 1 94.88 136 PHE B N 1
ATOM 3409 C CA . PHE B 1 136 ? 3.893 6.887 -4.449 1 94.88 136 PHE B CA 1
ATOM 3410 C C . PHE B 1 136 ? 2.701 7.75 -4.836 1 94.88 136 PHE B C 1
ATOM 3412 O O . PHE B 1 136 ? 1.565 7.27 -4.875 1 94.88 136 PHE B O 1
ATOM 3419 N N . PHE B 1 137 ? 2.955 8.953 -5.148 1 95.31 137 PHE B N 1
ATOM 3420 C CA . PHE B 1 137 ? 1.861 9.867 -5.461 1 95.31 137 PHE B CA 1
ATOM 3421 C C . PHE B 1 137 ? 1.184 9.469 -6.766 1 95.31 137 PHE B C 1
ATOM 3423 O O . PHE B 1 137 ? -0.035 9.602 -6.902 1 95.31 137 PHE B O 1
ATOM 3430 N N . ASP B 1 138 ? 1.973 9.031 -7.707 1 94.31 138 ASP B N 1
ATOM 3431 C CA . ASP B 1 138 ? 1.388 8.523 -8.945 1 94.31 138 ASP B CA 1
ATOM 3432 C C . ASP B 1 138 ? 0.468 7.336 -8.68 1 94.31 138 ASP B C 1
ATOM 3434 O O . ASP B 1 138 ? -0.551 7.168 -9.352 1 94.31 138 ASP B O 1
ATOM 3438 N N . SER B 1 139 ? 0.852 6.547 -7.727 1 93.69 139 SER B N 1
ATOM 3439 C CA . SER B 1 139 ? 0.078 5.355 -7.395 1 93.69 139 SER B CA 1
ATOM 3440 C C . SER B 1 139 ? -1.23 5.723 -6.703 1 93.69 139 SER B C 1
ATOM 3442 O O . SER B 1 139 ? -2.143 4.898 -6.613 1 93.69 139 SER B O 1
ATOM 3444 N N . LEU B 1 140 ? -1.33 6.918 -6.16 1 94.88 140 LEU B N 1
ATOM 3445 C CA . LEU B 1 140 ? -2.549 7.371 -5.5 1 94.88 140 LEU B CA 1
ATOM 3446 C C . LEU B 1 140 ? -3.559 7.887 -6.52 1 94.88 140 LEU B C 1
ATOM 3448 O O . LEU B 1 140 ? -4.738 8.055 -6.203 1 94.88 140 LEU B O 1
ATOM 3452 N N . ALA B 1 141 ? -3.115 8.133 -7.758 1 92.94 141 ALA B N 1
ATOM 3453 C CA . ALA B 1 141 ? -3.906 8.82 -8.773 1 92.94 141 ALA B CA 1
ATOM 3454 C C . ALA B 1 141 ? -5.238 8.117 -9.008 1 92.94 141 ALA B C 1
ATOM 3456 O O . ALA B 1 141 ? -6.285 8.758 -9.078 1 92.94 14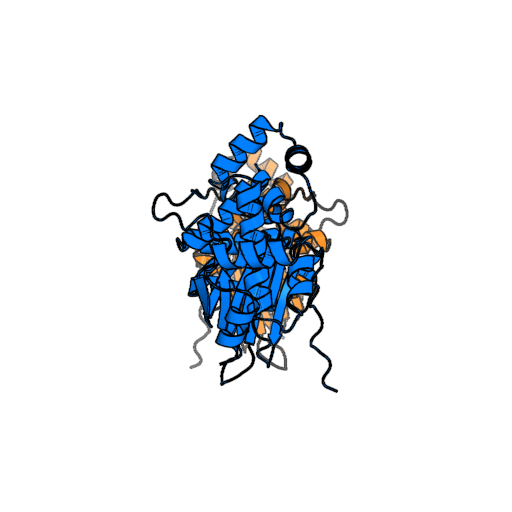1 ALA B O 1
ATOM 3457 N N . PRO B 1 142 ? -5.262 6.816 -9.062 1 92.25 142 PRO B N 1
ATOM 3458 C CA . PRO B 1 142 ? -6.527 6.133 -9.328 1 92.25 142 PRO B CA 1
ATOM 3459 C C . PRO B 1 142 ? -7.555 6.348 -8.219 1 92.25 142 PRO B C 1
ATOM 3461 O O . PRO B 1 142 ? -8.758 6.227 -8.453 1 92.25 142 PRO B O 1
ATOM 3464 N N . TYR B 1 143 ? -7.09 6.727 -7.074 1 92.69 143 TYR B N 1
ATOM 3465 C CA . TYR B 1 143 ? -7.973 6.855 -5.922 1 92.69 143 TYR B CA 1
ATOM 3466 C C . TYR B 1 143 ? -8.5 8.281 -5.789 1 92.69 143 TYR B C 1
ATOM 3468 O O . TYR B 1 143 ? -9.422 8.539 -5.02 1 92.69 143 TYR B O 1
ATOM 3476 N N . LEU B 1 144 ? -7.91 9.336 -6.328 1 90.12 144 LEU B N 1
ATOM 3477 C CA . LEU B 1 144 ? -8.203 10.75 -6.145 1 90.12 144 LEU B CA 1
ATOM 3478 C C . LEU B 1 144 ? -9.664 11.055 -6.449 1 90.12 144 LEU B C 1
ATOM 3480 O O . LEU B 1 144 ? -10.273 11.914 -5.816 1 90.12 144 LEU B O 1
ATOM 3484 N N . ASN B 1 145 ? -10.312 10.359 -7.305 1 84.12 145 ASN B N 1
ATOM 3485 C CA . ASN B 1 145 ? -11.695 10.664 -7.648 1 84.12 145 ASN B CA 1
ATOM 3486 C C . ASN B 1 145 ? -12.656 9.641 -7.062 1 84.12 145 ASN B C 1
ATOM 3488 O O . ASN B 1 145 ? -13.742 9.422 -7.605 1 84.12 145 ASN B O 1
ATOM 3492 N N . THR B 1 146 ? -12.148 9.102 -6.016 1 86.12 146 THR B N 1
ATOM 3493 C CA . THR B 1 146 ? -12.977 8.156 -5.273 1 86.12 146 THR B CA 1
ATOM 3494 C C . THR B 1 146 ? -12.875 8.414 -3.771 1 86.12 146 THR B C 1
ATOM 3496 O O . THR B 1 146 ? -11.984 9.133 -3.32 1 86.12 146 THR B O 1
ATOM 3499 N N . ASP B 1 147 ? -13.844 7.973 -3.029 1 85.88 147 ASP B N 1
ATOM 3500 C CA . ASP B 1 147 ? -13.781 8.047 -1.573 1 85.88 147 ASP B CA 1
ATOM 3501 C C . ASP B 1 147 ? -13.297 6.727 -0.976 1 85.88 147 ASP B C 1
ATOM 3503 O O . ASP B 1 147 ? -13.5 6.461 0.209 1 85.88 147 ASP B O 1
ATOM 3507 N N . TYR B 1 148 ? -12.648 6.031 -1.759 1 87.06 148 TYR B N 1
ATOM 3508 C CA . TYR B 1 148 ? -12.344 4.664 -1.358 1 87.06 148 TYR B CA 1
ATOM 3509 C C . TYR B 1 148 ? -11.367 4.645 -0.187 1 87.06 148 TYR B C 1
ATOM 3511 O O . TYR B 1 148 ? -11.562 3.9 0.779 1 87.06 148 TYR B O 1
ATOM 3519 N N . LEU B 1 149 ? -10.32 5.398 -0.286 1 87.94 149 LEU B N 1
ATOM 3520 C CA . LEU B 1 149 ? -9.328 5.402 0.782 1 87.94 149 LEU B CA 1
ATOM 3521 C C . LEU B 1 149 ? -9.938 5.898 2.088 1 87.94 149 LEU B C 1
ATOM 3523 O O . LEU B 1 149 ? -9.602 5.402 3.164 1 87.94 149 LEU B O 1
ATOM 3527 N N . SER B 1 150 ? -10.773 6.898 1.971 1 86.38 150 SER B N 1
ATOM 3528 C CA . SER B 1 150 ? -11.398 7.438 3.172 1 86.38 150 SER B CA 1
ATOM 3529 C C . SER B 1 150 ? -12.352 6.426 3.803 1 86.38 150 SER B C 1
ATOM 3531 O O . SER B 1 150 ? -12.523 6.406 5.023 1 86.38 150 SER B O 1
ATOM 3533 N N . LEU B 1 151 ? -12.938 5.574 2.979 1 88.56 151 LEU B N 1
ATOM 3534 C CA . LEU B 1 151 ? -13.922 4.598 3.445 1 88.56 151 LEU B CA 1
ATOM 3535 C C . LEU B 1 151 ? -13.227 3.33 3.939 1 88.56 151 LEU B C 1
ATOM 3537 O O . LEU B 1 151 ? -13.852 2.498 4.602 1 88.56 151 LEU B O 1
ATOM 3541 N N . HIS B 1 152 ? -11.984 3.215 3.697 1 88.38 152 HIS B N 1
ATOM 3542 C CA . HIS B 1 152 ? -11.219 2.035 4.09 1 88.38 152 HIS B CA 1
ATOM 3543 C C . HIS B 1 152 ? -9.953 2.426 4.855 1 88.38 152 HIS B C 1
ATOM 3545 O O . HIS B 1 152 ? -8.859 2.406 4.297 1 88.38 152 HIS B O 1
ATOM 3551 N N . PRO B 1 153 ? -10.102 2.652 6.098 1 87.44 153 PRO B N 1
ATOM 3552 C CA . PRO B 1 153 ? -8.984 3.139 6.902 1 87.44 153 PRO B CA 1
ATOM 3553 C C . PRO B 1 153 ? -7.801 2.172 6.914 1 87.44 153 PRO B C 1
ATOM 3555 O O . PRO B 1 153 ? -6.648 2.602 7.02 1 87.44 153 PRO B O 1
ATOM 3558 N N . GLN B 1 154 ? -8.062 0.883 6.828 1 87.25 154 GLN B N 1
ATOM 3559 C CA . GLN B 1 154 ? -6.973 -0.083 6.797 1 87.25 154 GLN B CA 1
ATOM 3560 C C . GLN B 1 154 ? -6.121 0.094 5.539 1 87.25 154 GLN B C 1
ATOM 3562 O O . GLN B 1 154 ? -4.898 -0.056 5.586 1 87.25 154 GLN B O 1
ATOM 3567 N N . LEU B 1 155 ? -6.801 0.36 4.441 1 90.88 155 LEU B N 1
ATOM 3568 C CA . LEU B 1 155 ? -6.07 0.632 3.207 1 90.88 155 LEU B CA 1
ATOM 3569 C C . LEU B 1 155 ? -5.25 1.91 3.332 1 90.88 155 LEU B C 1
ATOM 3571 O O . LEU B 1 155 ? -4.133 1.99 2.811 1 90.88 155 LEU B O 1
ATOM 3575 N N . MET B 1 156 ? -5.82 2.895 3.98 1 91.88 156 MET B N 1
ATOM 3576 C CA . MET B 1 156 ? -5.102 4.137 4.234 1 91.88 156 MET B CA 1
ATOM 3577 C C . MET B 1 156 ? -3.828 3.875 5.031 1 91.88 156 MET B C 1
ATOM 3579 O O . MET B 1 156 ? -2.771 4.43 4.723 1 91.88 156 MET B O 1
ATOM 3583 N N . ARG B 1 157 ? -3.926 3.059 6.012 1 90.94 157 ARG B N 1
ATOM 3584 C CA . ARG B 1 157 ? -2.768 2.699 6.824 1 90.94 157 ARG B CA 1
ATOM 3585 C C . ARG B 1 157 ? -1.688 2.037 5.973 1 90.94 157 ARG B C 1
ATOM 3587 O O . ARG B 1 157 ? -0.497 2.295 6.16 1 90.94 157 ARG B O 1
ATOM 3594 N N . LEU B 1 158 ? -2.115 1.183 5.109 1 92.81 158 LEU B N 1
ATOM 3595 C CA . LEU B 1 158 ? -1.168 0.501 4.234 1 92.81 158 LEU B CA 1
ATOM 3596 C C . LEU B 1 158 ? -0.471 1.494 3.311 1 92.81 158 LEU B C 1
ATOM 3598 O O . LEU B 1 158 ? 0.735 1.389 3.074 1 92.81 158 LEU B O 1
ATOM 3602 N N . LYS B 1 159 ? -1.233 2.457 2.705 1 95.12 159 LYS B N 1
ATOM 3603 C CA . LYS B 1 159 ? -0.639 3.486 1.855 1 95.12 159 LYS B CA 1
ATOM 3604 C C . LYS B 1 159 ? 0.344 4.348 2.643 1 95.12 159 LYS B C 1
ATOM 3606 O O . LYS B 1 159 ? 1.405 4.711 2.131 1 95.12 159 LYS B O 1
ATOM 3611 N N . LEU B 1 160 ? -0.031 4.664 3.887 1 94.75 160 LEU B N 1
ATOM 3612 C CA . LEU B 1 160 ? 0.863 5.445 4.734 1 94.75 160 LEU B CA 1
ATOM 3613 C C . LEU B 1 160 ? 2.139 4.664 5.043 1 94.75 160 LEU B C 1
ATOM 3615 O O . LEU B 1 160 ? 3.221 5.25 5.133 1 94.75 160 LEU B O 1
ATOM 3619 N N . ALA B 1 161 ? 2 3.361 5.258 1 92.56 161 ALA B N 1
ATOM 3620 C CA . ALA B 1 161 ? 3.174 2.523 5.488 1 92.56 161 ALA B CA 1
ATOM 3621 C C . ALA B 1 161 ? 4.109 2.547 4.285 1 92.56 161 ALA B C 1
ATOM 3623 O O . ALA B 1 161 ? 5.336 2.539 4.445 1 92.56 161 ALA B O 1
ATOM 3624 N N . GLU B 1 162 ? 3.531 2.533 3.072 1 94.94 162 GLU B N 1
ATOM 3625 C CA . GLU B 1 162 ? 4.332 2.652 1.857 1 94.94 162 GLU B CA 1
ATOM 3626 C C . GLU B 1 162 ? 5.137 3.947 1.852 1 94.94 162 GLU B C 1
ATOM 3628 O O . GLU B 1 162 ? 6.332 3.941 1.549 1 94.94 162 GLU B O 1
ATOM 3633 N N . PHE B 1 163 ? 4.457 5.023 2.164 1 96.44 163 PHE B N 1
ATOM 3634 C CA . PHE B 1 163 ? 5.109 6.324 2.195 1 96.44 163 PHE B CA 1
ATOM 3635 C C . PHE B 1 163 ? 6.227 6.344 3.234 1 96.44 163 PHE B C 1
ATOM 3637 O O . PHE B 1 163 ? 7.344 6.777 2.943 1 96.44 163 PHE B O 1
ATOM 3644 N N . ALA B 1 164 ? 5.895 5.922 4.461 1 92.75 164 ALA B N 1
ATOM 3645 C CA . ALA B 1 164 ? 6.875 5.891 5.543 1 92.75 164 ALA B CA 1
ATOM 3646 C C . ALA B 1 164 ? 8.086 5.047 5.156 1 92.75 164 ALA B C 1
ATOM 3648 O O . ALA B 1 164 ? 9.227 5.434 5.422 1 92.75 164 ALA B O 1
ATOM 3649 N N . TYR B 1 165 ? 7.844 3.877 4.539 1 92.62 165 TYR B N 1
ATOM 3650 C CA . TYR B 1 165 ? 8.922 3.008 4.078 1 92.62 165 TYR B CA 1
ATOM 3651 C C . TYR B 1 165 ? 9.867 3.758 3.145 1 92.62 165 TYR B C 1
ATOM 3653 O O . TYR B 1 165 ? 11.086 3.689 3.303 1 92.62 165 TYR B O 1
ATOM 3661 N N . MET B 1 166 ? 9.273 4.5 2.168 1 93.31 166 MET B N 1
ATOM 3662 C CA . MET B 1 166 ? 10.07 5.207 1.165 1 93.31 166 MET B CA 1
ATOM 3663 C C . MET B 1 166 ? 10.883 6.328 1.805 1 93.31 166 MET B C 1
ATOM 3665 O O . MET B 1 166 ? 12.023 6.57 1.415 1 93.31 166 MET B O 1
ATOM 3669 N N . VAL B 1 167 ? 10.344 6.988 2.787 1 92.75 167 VAL B N 1
ATOM 3670 C CA . VAL B 1 167 ? 11.016 8.062 3.504 1 92.75 167 VAL B CA 1
ATOM 3671 C C . VAL B 1 167 ? 12.203 7.504 4.277 1 92.75 167 VAL B C 1
ATOM 3673 O O . VAL B 1 167 ? 13.305 8.07 4.238 1 92.75 167 VAL B O 1
ATOM 3676 N N . ILE B 1 168 ? 11.984 6.406 4.93 1 86.19 168 ILE B N 1
ATOM 3677 C CA . ILE B 1 168 ? 12.984 5.809 5.809 1 86.19 168 ILE B CA 1
ATOM 3678 C C . ILE B 1 168 ? 14.133 5.242 4.973 1 86.19 168 ILE B C 1
ATOM 3680 O O . ILE B 1 168 ? 15.305 5.465 5.285 1 86.19 168 ILE B O 1
ATOM 3684 N N . VAL B 1 169 ? 13.781 4.523 3.934 1 86.56 169 VAL B N 1
ATOM 3685 C CA . VAL B 1 169 ? 14.789 3.898 3.084 1 86.56 169 VAL B CA 1
ATOM 3686 C C . VAL B 1 169 ? 15.625 4.977 2.398 1 86.56 169 VAL B C 1
ATOM 3688 O O . VAL B 1 169 ? 16.828 4.797 2.189 1 86.56 169 VAL B O 1
ATOM 3691 N N . HIS B 1 170 ? 15.008 6.113 2.021 1 90.19 170 HIS B N 1
ATOM 3692 C CA . HIS B 1 170 ? 15.688 7.219 1.357 1 90.19 170 HIS B CA 1
ATOM 3693 C C . HIS B 1 170 ? 16.484 8.055 2.355 1 90.19 170 HIS B C 1
ATOM 3695 O O . HIS B 1 170 ? 17.281 8.914 1.962 1 90.19 170 HIS B O 1
ATOM 3701 N N . LYS B 1 171 ? 16.25 7.812 3.607 1 86.81 171 LYS B N 1
ATOM 3702 C CA . LYS B 1 171 ? 16.922 8.531 4.695 1 86.81 171 LYS B CA 1
ATOM 3703 C C . LYS B 1 171 ? 16.625 10.023 4.633 1 86.81 171 LYS B C 1
ATOM 3705 O O . LYS B 1 171 ? 17.531 10.844 4.688 1 86.81 171 LYS B O 1
ATOM 3710 N N . GLU B 1 172 ? 15.391 10.32 4.34 1 88.38 172 GLU B N 1
ATOM 3711 C CA . GLU B 1 172 ? 14.953 11.711 4.453 1 88.38 172 GLU B CA 1
ATOM 3712 C C . GLU B 1 172 ? 14.641 12.078 5.898 1 88.38 172 GLU B C 1
ATOM 3714 O O . GLU B 1 172 ? 13.492 12 6.332 1 88.38 172 GLU B O 1
ATOM 3719 N N . TYR B 1 173 ? 15.484 12.633 6.57 1 83.88 173 TYR B N 1
ATOM 3720 C CA . TYR B 1 173 ? 15.453 12.742 8.023 1 83.88 173 TYR B CA 1
ATOM 3721 C C . TYR B 1 173 ? 14.406 13.766 8.461 1 83.88 173 TYR B C 1
ATOM 3723 O O . TYR B 1 173 ? 13.789 13.609 9.516 1 83.88 173 TYR B O 1
ATOM 3731 N N . GLY B 1 174 ? 14.211 14.781 7.715 1 87.06 174 GLY B N 1
ATOM 3732 C CA . GLY B 1 174 ? 13.18 15.75 8.062 1 87.06 174 GLY B CA 1
ATOM 3733 C C . GLY B 1 174 ? 11.789 15.141 8.102 1 87.06 174 GLY B C 1
ATOM 3734 O O . GLY B 1 174 ? 11.078 15.297 9.094 1 87.06 174 GLY B O 1
ATOM 3735 N N . LEU B 1 175 ? 11.477 14.484 7.082 1 91.25 175 LEU B N 1
ATOM 3736 C CA . LEU B 1 175 ? 10.172 13.836 7.008 1 91.25 175 LEU B CA 1
ATOM 3737 C C . LEU B 1 175 ? 10.07 12.703 8.023 1 91.25 175 LEU B C 1
ATOM 3739 O O . LEU B 1 175 ? 9.031 12.516 8.656 1 91.25 175 LEU B O 1
ATOM 3743 N N . GLN B 1 176 ? 11.133 11.906 8.125 1 87.94 176 GLN B N 1
ATOM 3744 C CA . GLN B 1 176 ? 11.141 10.805 9.086 1 87.94 176 GLN B CA 1
ATOM 3745 C C . GLN B 1 176 ? 10.852 11.312 10.5 1 87.94 176 GLN B C 1
ATOM 3747 O O . GLN B 1 176 ? 10.086 10.695 11.242 1 87.94 176 GLN B O 1
ATOM 3752 N N . HIS B 1 177 ? 11.445 12.383 10.836 1 85.81 177 HIS B N 1
ATOM 3753 C CA . HIS B 1 177 ? 11.227 12.977 12.148 1 85.81 177 HIS B CA 1
ATOM 3754 C C . HIS B 1 177 ? 9.766 13.344 12.359 1 85.81 177 HIS B C 1
ATOM 3756 O O . HIS B 1 177 ? 9.203 13.102 13.43 1 85.81 177 HIS B O 1
ATOM 3762 N N . LYS B 1 178 ? 9.203 13.945 11.398 1 89.62 178 LYS B N 1
ATOM 3763 C CA . LYS B 1 178 ? 7.809 14.367 11.5 1 89.62 178 LYS B CA 1
ATOM 3764 C C . LYS B 1 178 ? 6.875 13.164 11.625 1 89.62 178 LYS B C 1
ATOM 3766 O O . LYS B 1 178 ? 5.906 13.203 12.383 1 89.62 178 LYS B O 1
ATOM 3771 N N . LEU B 1 179 ? 7.18 12.102 10.875 1 88.94 179 LEU B N 1
ATOM 3772 C CA . LEU B 1 179 ? 6.363 10.891 10.945 1 88.94 179 LEU B CA 1
ATOM 3773 C C . LEU B 1 179 ? 6.457 10.258 12.336 1 88.94 179 LEU B C 1
ATOM 3775 O O . LEU B 1 179 ? 5.453 9.805 12.883 1 88.94 179 LEU B O 1
ATOM 3779 N N . LEU B 1 180 ? 7.605 10.273 12.875 1 82.38 180 LEU B N 1
ATOM 3780 C CA . LEU B 1 180 ? 7.809 9.703 14.203 1 82.38 180 LEU B CA 1
ATOM 3781 C C . LEU B 1 180 ? 7.145 10.57 15.266 1 82.38 180 LEU B C 1
ATOM 3783 O O . LEU B 1 180 ? 6.684 10.055 16.281 1 82.38 180 LEU B O 1
ATOM 3787 N N . GLN B 1 181 ? 7.082 11.812 15 1 83.69 181 GLN B N 1
ATOM 3788 C CA . GLN B 1 181 ? 6.434 12.727 15.938 1 83.69 181 GLN B CA 1
ATOM 3789 C C . GLN B 1 181 ? 4.941 12.422 16.062 1 83.69 181 GLN B C 1
ATOM 3791 O O . GLN B 1 181 ? 4.316 12.742 17.078 1 83.69 181 GLN B O 1
ATOM 3796 N N . CYS B 1 182 ? 4.359 11.891 15.039 1 83.5 182 CYS B N 1
ATOM 3797 C CA . CYS B 1 182 ? 2.967 11.461 15.133 1 83.5 182 CYS B CA 1
ATOM 3798 C C . CYS B 1 182 ? 2.773 10.484 16.297 1 83.5 182 CYS B C 1
ATOM 3800 O O . CYS B 1 182 ? 1.751 10.523 16.984 1 83.5 182 CYS B O 1
ATOM 3802 N N . ILE B 1 183 ? 3.775 9.648 16.5 1 74.19 183 ILE B N 1
ATOM 3803 C CA . ILE B 1 183 ? 3.727 8.68 17.578 1 74.19 183 ILE B CA 1
ATOM 3804 C C . ILE B 1 183 ? 3.863 9.391 18.922 1 74.19 183 ILE B C 1
ATOM 3806 O O . ILE B 1 183 ? 3.158 9.07 19.875 1 74.19 183 ILE B O 1
ATOM 3810 N N . ASP B 1 184 ? 4.809 10.32 18.922 1 74.06 184 ASP B N 1
ATOM 3811 C CA . ASP B 1 184 ? 5.027 11.094 20.141 1 74.06 184 ASP B CA 1
ATOM 3812 C C . ASP B 1 184 ? 3.75 11.805 20.578 1 74.06 184 ASP B C 1
ATOM 3814 O O . ASP B 1 184 ? 3.461 11.898 21.781 1 74.06 184 ASP B O 1
ATOM 3818 N N . ARG B 1 185 ? 3.037 12.266 19.688 1 77.25 185 ARG B N 1
ATOM 3819 C CA . ARG B 1 185 ? 1.82 13.023 19.953 1 77.25 185 ARG B CA 1
ATOM 3820 C C . ARG B 1 185 ? 0.72 12.117 20.5 1 77.25 185 ARG B C 1
ATOM 3822 O O . ARG B 1 185 ? -0.172 12.578 21.219 1 77.25 185 ARG B O 1
ATOM 3829 N N . LEU B 1 186 ? 0.765 10.883 20.156 1 70.12 186 LEU B N 1
ATOM 3830 C CA . LEU B 1 186 ? -0.188 9.914 20.688 1 70.12 186 LEU B CA 1
ATOM 3831 C C . LEU B 1 186 ? 0.111 9.609 22.156 1 70.12 186 LEU B C 1
ATOM 3833 O O . LEU B 1 186 ? -0.807 9.391 22.938 1 70.12 186 LEU B O 1
ATOM 3837 N N . SER B 1 187 ? 1.355 9.469 22.453 1 66.69 187 SER B N 1
ATOM 3838 C CA . SER B 1 187 ? 1.77 9.117 23.797 1 66.69 187 SER B CA 1
ATOM 3839 C C . SER B 1 187 ? 1.563 10.289 24.766 1 66.69 187 SER B C 1
ATOM 3841 O O . SER B 1 187 ? 1.295 10.086 25.953 1 66.69 187 SER B O 1
ATOM 3843 N N . ASP B 1 188 ? 1.771 11.453 24.344 1 69.5 188 ASP B N 1
ATOM 3844 C CA . ASP B 1 188 ? 1.557 12.641 25.156 1 69.5 188 ASP B CA 1
ATOM 3845 C C . ASP B 1 188 ? 0.813 13.719 24.375 1 69.5 188 ASP B C 1
ATOM 3847 O O . ASP B 1 188 ? 1.437 14.555 23.719 1 69.5 188 ASP B O 1
ATOM 3851 N N . PRO B 1 189 ? -0.44 13.617 24.625 1 74.25 189 PRO B N 1
ATOM 3852 C CA . PRO B 1 189 ? -1.229 14.555 23.828 1 74.25 189 PRO B CA 1
ATOM 3853 C C . PRO B 1 189 ? -1.157 15.984 24.344 1 74.25 189 PRO B C 1
ATOM 3855 O O . PRO B 1 189 ? -1.872 16.859 23.859 1 74.25 189 PRO B O 1
ATOM 3858 N N . PHE B 1 190 ? -0.273 16.141 25.344 1 83.06 190 PHE B N 1
ATOM 3859 C CA . PHE B 1 190 ? -0.194 17.438 26 1 83.06 190 PHE B CA 1
ATOM 3860 C C . PHE B 1 190 ? -0.008 18.562 24.984 1 83.06 190 PHE B C 1
ATOM 3862 O O . PHE B 1 190 ? -0.808 19.5 24.938 1 83.06 190 PHE B O 1
ATOM 3869 N N . GLU B 1 191 ? 0.99 18.469 24.172 1 74.75 191 GLU B N 1
ATOM 3870 C CA . GLU B 1 191 ? 1.307 19.516 23.203 1 74.75 191 GLU B CA 1
ATOM 3871 C C . GLU B 1 191 ? 0.148 19.734 22.234 1 74.75 191 GLU B C 1
ATOM 3873 O O . GLU B 1 191 ? -0.199 20.875 21.922 1 74.75 191 GLU B O 1
ATOM 3878 N N . SER B 1 192 ? -0.385 18.625 21.859 1 74 192 SER B N 1
ATOM 3879 C CA . SER B 1 192 ? -1.489 18.719 20.906 1 74 192 SER B CA 1
ATOM 3880 C C . SER B 1 192 ? -2.695 19.422 21.531 1 74 192 SER B C 1
ATOM 3882 O O . SER B 1 192 ? -3.348 20.234 20.875 1 74 192 SER B O 1
ATOM 3884 N N . ILE B 1 193 ? -2.963 19.062 22.672 1 79.44 193 ILE B N 1
ATOM 3885 C CA . ILE B 1 193 ? -4.094 19.672 23.359 1 79.44 193 ILE B CA 1
ATOM 3886 C C . ILE B 1 193 ? -3.871 21.188 23.484 1 79.44 193 ILE B C 1
ATOM 3888 O O . ILE B 1 193 ? -4.781 21.969 23.203 1 79.44 193 ILE B O 1
ATOM 3892 N N . ILE B 1 194 ? -2.66 21.562 23.844 1 81.94 194 ILE B N 1
ATOM 3893 C CA . ILE B 1 194 ? -2.355 22.969 24.047 1 81.94 194 ILE B CA 1
ATOM 3894 C C . ILE B 1 194 ? -2.465 23.719 22.719 1 81.94 194 ILE B C 1
ATOM 3896 O O . ILE B 1 194 ? -3.113 24.766 22.641 1 81.94 194 ILE B O 1
ATOM 3900 N N . ARG B 1 195 ? -1.858 23.203 21.719 1 74.81 195 ARG B N 1
ATOM 3901 C CA . ARG B 1 195 ? -1.855 23.859 20.406 1 74.81 195 ARG B CA 1
ATOM 3902 C C . ARG B 1 195 ? -3.273 24 19.875 1 74.81 195 ARG B C 1
ATOM 3904 O O . ARG B 1 195 ? -3.6 25 19.234 1 74.81 195 ARG B O 1
ATOM 3911 N N . ASN B 1 196 ? -4.121 23.031 20.203 1 72.12 196 ASN B N 1
ATOM 3912 C CA . ASN B 1 196 ? -5.496 23.062 19.719 1 72.12 196 ASN B CA 1
ATOM 3913 C C . ASN B 1 196 ? -6.379 23.953 20.594 1 72.12 196 ASN B C 1
ATOM 3915 O O . ASN B 1 196 ? -7.531 24.219 20.234 1 72.12 196 ASN B O 1
ATOM 3919 N N . SER B 1 197 ? -5.789 24.469 21.641 1 80.25 197 SER B N 1
ATOM 3920 C CA . SER B 1 197 ? -6.609 25.219 22.594 1 80.25 197 SER B CA 1
ATOM 3921 C C . SER B 1 197 ? -6.215 26.703 22.609 1 80.25 197 SER B C 1
ATOM 3923 O O . SER B 1 197 ? -6.723 27.469 23.438 1 80.25 197 SER B O 1
ATOM 3925 N N . VAL B 1 198 ? -5.379 27.125 21.734 1 84.69 198 VAL B N 1
ATOM 3926 C CA . VAL B 1 198 ? -4.816 28.469 21.734 1 84.69 198 VAL B CA 1
ATOM 3927 C C . VAL B 1 198 ? -5.934 29.5 21.609 1 84.69 198 VAL B C 1
ATOM 3929 O O . VAL B 1 198 ? -5.871 30.562 22.234 1 84.69 198 VAL B O 1
ATOM 3932 N N . PHE B 1 199 ? -6.961 29.188 20.859 1 81.75 199 PHE B N 1
ATOM 3933 C CA . PHE B 1 199 ? -7.988 30.188 20.578 1 81.75 199 PHE B CA 1
ATOM 3934 C C . PHE B 1 199 ? -9.25 29.891 21.391 1 81.75 199 PHE B C 1
ATOM 3936 O O . PHE B 1 199 ? -10.297 30.5 21.141 1 81.75 199 PHE B O 1
ATOM 3943 N N . GLU B 1 200 ? -9.062 28.969 22.25 1 81.06 200 GLU B N 1
ATOM 3944 C CA . GLU B 1 200 ? -10.148 28.75 23.203 1 81.06 200 GLU B CA 1
ATOM 3945 C C . GLU B 1 200 ? -10.039 29.703 24.391 1 81.06 200 GLU B C 1
ATOM 3947 O O . GLU B 1 200 ? -8.953 30.219 24.672 1 81.06 200 GLU B O 1
ATOM 3952 N N . ASN B 1 201 ? -11.203 30.078 24.906 1 85.81 201 ASN B N 1
ATOM 3953 C CA . ASN B 1 201 ? -11.227 30.938 26.094 1 85.81 201 ASN B CA 1
ATOM 3954 C C . ASN B 1 201 ? -11.133 30.125 27.375 1 85.81 201 ASN B C 1
ATOM 3956 O O . ASN B 1 201 ? -12.117 29.984 28.109 1 85.81 201 ASN B O 1
ATOM 3960 N N . LEU B 1 202 ? -9.906 29.641 27.656 1 90.38 202 LEU B N 1
ATOM 3961 C CA . LEU B 1 202 ? -9.695 28.797 28.812 1 90.38 202 LEU B CA 1
ATOM 3962 C C . LEU B 1 202 ? -8.672 29.422 29.766 1 90.38 202 LEU B C 1
ATOM 3964 O O . LEU B 1 202 ? -7.695 30.016 29.312 1 90.38 202 LEU B O 1
ATOM 3968 N N . THR B 1 203 ? -8.977 29.328 30.984 1 92.19 203 THR B N 1
ATOM 3969 C CA . THR B 1 203 ? -7.973 29.688 31.984 1 92.19 203 THR B CA 1
ATOM 3970 C C . THR B 1 203 ? -6.863 28.656 32.031 1 92.19 203 THR B C 1
ATOM 3972 O O . THR B 1 203 ? -7.004 27.562 31.484 1 92.19 203 THR B O 1
ATOM 3975 N N . ILE B 1 204 ? -5.773 29.031 32.625 1 92.75 204 ILE B N 1
ATOM 3976 C CA . ILE B 1 204 ? -4.656 28.109 32.75 1 92.75 204 ILE B CA 1
ATOM 3977 C C . ILE B 1 204 ? -5.094 26.891 33.562 1 92.75 204 ILE B C 1
ATOM 3979 O O . ILE B 1 204 ? -4.66 25.766 33.281 1 92.75 204 ILE B O 1
ATOM 3983 N N . GLU B 1 205 ? -5.961 27.125 34.5 1 93.44 205 GLU B N 1
ATOM 3984 C CA . GLU B 1 205 ? -6.5 26.031 35.312 1 93.44 205 GLU B CA 1
ATOM 3985 C C . GLU B 1 205 ? -7.332 25.078 34.469 1 93.44 205 GLU B C 1
ATOM 3987 O O . GLU B 1 205 ? -7.215 23.859 34.594 1 93.44 205 GLU B O 1
ATOM 3992 N N . GLU B 1 206 ? -8.148 25.625 33.656 1 93.75 206 GLU B N 1
ATOM 3993 C CA . GLU B 1 206 ? -8.977 24.828 32.781 1 93.75 206 GLU B CA 1
ATOM 3994 C C . GLU B 1 206 ? -8.125 24.047 31.781 1 93.75 206 GLU B C 1
ATOM 3996 O O . GLU B 1 206 ? -8.445 22.906 31.438 1 93.75 206 GLU B O 1
ATOM 4001 N N . LEU B 1 207 ? -7.094 24.672 31.328 1 92.88 207 LEU B N 1
ATOM 4002 C CA . LEU B 1 207 ? -6.18 24.016 30.391 1 92.88 207 LEU B CA 1
ATOM 4003 C C . LEU B 1 207 ? -5.465 22.844 31.062 1 92.88 207 LEU B C 1
ATOM 4005 O O . LEU B 1 207 ? -5.234 21.812 30.438 1 92.88 207 LEU B O 1
ATOM 4009 N N . ALA B 1 208 ? -5.074 23.031 32.281 1 93.44 208 ALA B N 1
ATOM 4010 C CA . ALA B 1 208 ? -4.453 21.953 33.031 1 93.44 208 ALA B CA 1
ATOM 4011 C C . ALA B 1 208 ? -5.387 20.766 33.156 1 93.44 208 ALA B C 1
ATOM 4013 O O . ALA B 1 208 ? -4.965 19.609 32.969 1 93.44 208 ALA B O 1
ATOM 4014 N N . LEU B 1 209 ? -6.645 21.047 33.406 1 92 209 LEU B N 1
ATOM 4015 C CA . LEU B 1 209 ? -7.648 20 33.5 1 92 209 LEU B CA 1
ATOM 4016 C C . LEU B 1 209 ? -7.812 19.281 32.188 1 92 209 LEU B C 1
ATOM 4018 O O . LEU B 1 209 ? -7.98 18.047 32.156 1 92 209 LEU B O 1
ATOM 4022 N N . LYS B 1 210 ? -7.766 20.047 31.141 1 90 210 LYS B N 1
ATOM 4023 C CA . LYS B 1 210 ? -7.934 19.484 29.797 1 90 210 LYS B CA 1
ATOM 4024 C C . LYS B 1 210 ? -6.816 18.516 29.469 1 90 210 LYS B C 1
ATOM 4026 O O . LYS B 1 210 ? -7.004 17.594 28.672 1 90 210 LYS B O 1
ATOM 4031 N N . THR B 1 211 ? -5.699 18.688 30.078 1 89.19 211 THR B N 1
ATOM 4032 C CA . THR B 1 211 ? -4.555 17.812 29.859 1 89.19 211 THR B CA 1
ATOM 4033 C C . THR B 1 211 ? -4.438 16.766 30.969 1 89.19 211 THR B C 1
ATOM 4035 O O . THR B 1 211 ? -3.439 16.047 31.047 1 89.19 211 THR B O 1
ATOM 4038 N N . ASN B 1 212 ? -5.41 16.734 31.812 1 89.56 212 ASN B N 1
ATOM 4039 C CA . ASN B 1 212 ? -5.488 15.805 32.938 1 89.56 212 ASN B CA 1
ATOM 4040 C C . ASN B 1 212 ? -4.258 15.898 33.812 1 89.56 212 ASN B C 1
ATOM 4042 O O . ASN B 1 212 ? -3.666 14.875 34.188 1 89.56 212 ASN B O 1
ATOM 4046 N N . LYS B 1 213 ? -3.928 17.094 34.094 1 90.81 213 LYS B N 1
ATOM 4047 C CA . LYS B 1 213 ? -2.76 17.344 34.938 1 90.81 213 LYS B CA 1
ATOM 4048 C C . LYS B 1 213 ? -3.08 18.328 36.031 1 90.81 213 LYS B C 1
ATOM 4050 O O . LYS B 1 213 ? -4.004 19.141 35.906 1 90.81 213 LYS B O 1
ATOM 4055 N N . SER B 1 214 ? -2.33 18.234 37.125 1 93.81 214 SER B N 1
ATOM 4056 C CA . SER B 1 214 ? -2.367 19.297 38.125 1 93.81 214 SER B CA 1
ATOM 4057 C C . SER B 1 214 ? -1.77 20.578 37.562 1 93.81 214 SER B C 1
ATOM 4059 O O . SER B 1 214 ? -1.043 20.562 36.562 1 93.81 214 SER B O 1
ATOM 4061 N N . LEU B 1 215 ? -2.166 21.719 38.219 1 93.88 215 LEU B N 1
ATOM 4062 C CA . LEU B 1 215 ? -1.656 23.016 37.75 1 93.88 215 LEU B CA 1
ATOM 4063 C C . LEU B 1 215 ? -0.132 23.047 37.812 1 93.88 215 LEU B C 1
ATOM 4065 O O . LEU B 1 215 ? 0.507 23.578 36.906 1 93.88 215 LEU B O 1
ATOM 4069 N N . THR B 1 216 ? 0.414 22.422 38.844 1 93.5 216 THR B N 1
ATOM 4070 C CA . THR B 1 216 ? 1.865 22.375 39 1 93.5 216 THR B CA 1
ATOM 4071 C C . THR B 1 216 ? 2.502 21.547 37.875 1 93.5 216 THR B C 1
ATOM 4073 O O . THR B 1 216 ? 3.443 22 37.219 1 93.5 216 THR B O 1
ATOM 4076 N N . SER B 1 217 ? 1.994 20.328 37.719 1 93.69 217 SER B N 1
ATOM 4077 C CA . SER B 1 217 ? 2.506 19.438 36.656 1 93.69 217 SER B CA 1
ATOM 4078 C C . SER B 1 217 ? 2.34 20.062 35.281 1 93.69 217 SER B C 1
ATOM 4080 O O . SER B 1 217 ? 3.213 19.922 34.438 1 93.69 217 SER B O 1
ATOM 4082 N N . PHE B 1 218 ? 1.235 20.703 35.094 1 94.56 218 PHE B N 1
ATOM 4083 C CA . PHE B 1 218 ? 0.956 21.391 33.844 1 94.56 218 PHE B CA 1
ATOM 4084 C C . PHE B 1 218 ? 2.006 22.453 33.562 1 94.56 218 PHE B C 1
ATOM 4086 O O . PHE B 1 218 ? 2.568 22.5 32.469 1 94.56 218 PHE B O 1
ATOM 4093 N N . LYS B 1 219 ? 2.248 23.297 34.469 1 93.62 219 LYS B N 1
ATOM 4094 C CA . LYS B 1 219 ? 3.207 24.375 34.281 1 93.62 219 LYS B CA 1
ATOM 4095 C C . LYS B 1 219 ? 4.609 23.844 34.031 1 93.62 219 LYS B C 1
ATOM 4097 O O . LYS B 1 219 ? 5.332 24.359 33.188 1 93.62 219 LYS B O 1
ATOM 4102 N N . ASN B 1 220 ? 4.941 22.781 34.75 1 92.25 220 ASN B N 1
ATOM 4103 C CA . ASN B 1 220 ? 6.242 22.156 34.531 1 92.25 220 ASN B CA 1
ATOM 4104 C C . ASN B 1 220 ? 6.363 21.562 33.125 1 92.25 220 ASN B C 1
ATOM 4106 O O . ASN B 1 220 ? 7.371 21.781 32.438 1 92.25 220 ASN B O 1
ATOM 4110 N N . ASP B 1 221 ? 5.324 20.844 32.75 1 89.19 221 ASP B N 1
ATOM 4111 C CA . ASP B 1 221 ? 5.316 20.25 31.406 1 89.19 221 ASP B CA 1
ATOM 4112 C C . ASP B 1 221 ? 5.312 21.312 30.328 1 89.19 221 ASP B C 1
ATOM 4114 O O . ASP B 1 221 ? 5.953 21.156 29.281 1 89.19 221 ASP B O 1
ATOM 4118 N N . PHE B 1 222 ? 4.566 22.344 30.547 1 90.56 222 PHE B N 1
ATOM 4119 C CA . PHE B 1 222 ? 4.488 23.438 29.578 1 90.56 222 PHE B CA 1
ATOM 4120 C C . PHE B 1 222 ? 5.863 24.062 29.359 1 90.56 222 PHE B C 1
ATOM 4122 O O . PHE B 1 222 ? 6.273 24.281 28.219 1 90.56 222 PHE B O 1
ATOM 4129 N N . GLN B 1 223 ? 6.555 24.297 30.453 1 89.56 223 GLN B N 1
ATOM 4130 C CA . GLN B 1 223 ? 7.895 24.859 30.359 1 89.56 223 GLN B CA 1
ATOM 4131 C C . GLN B 1 223 ? 8.844 23.922 29.625 1 89.56 223 GLN B C 1
ATOM 4133 O O . GLN B 1 223 ? 9.656 24.375 28.812 1 89.56 223 GLN B O 1
ATOM 4138 N N . ARG B 1 224 ? 8.727 22.734 29.938 1 80.69 224 ARG B N 1
ATOM 4139 C CA . ARG B 1 224 ? 9.578 21.734 29.328 1 80.69 224 ARG B CA 1
ATOM 4140 C C . ARG B 1 224 ? 9.32 21.641 27.812 1 80.69 224 ARG B C 1
ATOM 4142 O O . ARG B 1 224 ? 10.266 21.578 27.031 1 80.69 224 ARG B O 1
ATOM 4149 N N . VAL B 1 225 ? 8.062 21.719 27.5 1 76.94 225 VAL B N 1
ATOM 4150 C CA . VAL B 1 225 ? 7.652 21.453 26.125 1 76.94 225 VAL B CA 1
ATOM 4151 C C . VAL B 1 225 ? 7.781 22.719 25.281 1 76.94 225 VAL B C 1
ATOM 4153 O O . VAL B 1 225 ? 8.227 22.672 24.141 1 76.94 225 VAL B O 1
ATOM 4156 N N . PHE B 1 226 ? 7.414 23.875 25.797 1 78.44 226 PHE B N 1
ATOM 4157 C CA . PHE B 1 226 ? 7.293 25.094 24.984 1 78.44 226 PHE B CA 1
ATOM 4158 C C . PHE B 1 226 ? 8.367 26.109 25.375 1 78.44 226 PHE B C 1
ATOM 4160 O O . PHE B 1 226 ? 8.609 27.062 24.641 1 78.44 226 PHE B O 1
ATOM 4167 N N . GLY B 1 227 ? 8.992 25.875 26.5 1 81.56 227 GLY B N 1
ATOM 4168 C CA . GLY B 1 227 ? 10.062 26.766 26.938 1 81.56 227 GLY B CA 1
ATOM 4169 C C . GLY B 1 227 ? 9.578 28.141 27.344 1 81.56 227 GLY B C 1
ATOM 4170 O O . GLY B 1 227 ? 10.336 29.109 27.281 1 81.56 227 GLY B O 1
ATOM 4171 N N . ASP B 1 228 ? 8.305 28.406 27.609 1 84.44 228 ASP B N 1
ATOM 4172 C CA . ASP B 1 228 ? 7.672 29.672 27.969 1 84.44 228 ASP B CA 1
ATOM 4173 C C . ASP B 1 228 ? 6.516 29.453 28.953 1 84.44 228 ASP B C 1
ATOM 4175 O O . ASP B 1 228 ? 6.145 28.297 29.234 1 84.44 228 ASP B O 1
ATOM 4179 N N . THR B 1 229 ? 6.051 30.547 29.531 1 92.31 229 THR B N 1
ATOM 4180 C CA . THR B 1 229 ? 4.852 30.422 30.359 1 92.31 229 THR B CA 1
ATOM 4181 C C . THR B 1 229 ? 3.611 30.25 29.484 1 92.31 229 THR B C 1
ATOM 4183 O O . THR B 1 229 ? 3.574 30.734 28.359 1 92.31 229 THR B O 1
ATOM 4186 N N . PRO B 1 230 ? 2.639 29.609 30.047 1 92.56 230 PRO B N 1
ATOM 4187 C CA . PRO B 1 230 ? 1.428 29.375 29.25 1 92.56 230 PRO B CA 1
ATOM 4188 C C . PRO B 1 230 ? 0.823 30.656 28.703 1 92.56 230 PRO B C 1
ATOM 4190 O O . PRO B 1 230 ? 0.521 30.75 27.516 1 92.56 230 PRO B O 1
ATOM 4193 N N . HIS B 1 231 ? 0.74 31.594 29.5 1 90.69 231 HIS B N 1
ATOM 4194 C CA . HIS B 1 231 ? 0.114 32.844 29.094 1 90.69 231 HIS B CA 1
ATOM 4195 C C . HIS B 1 231 ? 0.918 33.531 28 1 90.69 231 HIS B C 1
ATOM 4197 O O . HIS B 1 231 ? 0.36 33.938 26.984 1 90.69 231 HIS B O 1
ATOM 4203 N N . ARG B 1 232 ? 2.145 33.656 28.219 1 90.5 232 ARG B N 1
ATOM 4204 C CA . ARG B 1 232 ? 3 34.312 27.25 1 90.5 232 ARG B CA 1
ATOM 4205 C C . ARG B 1 232 ? 2.99 33.594 25.906 1 90.5 232 ARG B C 1
ATOM 4207 O O . ARG B 1 232 ? 2.893 34.219 24.859 1 90.5 232 ARG B O 1
ATOM 4214 N N . TRP B 1 233 ? 3.137 32.281 26.031 1 89.56 233 TRP B N 1
ATOM 4215 C CA . TRP B 1 233 ? 3.172 31.484 24.828 1 89.56 233 TRP B CA 1
ATOM 4216 C C . TRP B 1 233 ? 1.858 31.609 24.047 1 89.56 233 TRP B C 1
ATOM 4218 O O . TRP B 1 233 ? 1.858 31.797 22.828 1 89.56 233 TRP B O 1
ATOM 4228 N N . ILE B 1 234 ? 0.759 31.5 24.734 1 89.12 234 ILE B N 1
ATOM 4229 C CA . ILE B 1 234 ? -0.563 31.547 24.125 1 89.12 234 ILE B CA 1
ATOM 4230 C C . ILE B 1 234 ? -0.785 32.906 23.469 1 89.12 234 ILE B C 1
ATOM 4232 O O . ILE B 1 234 ? -1.252 33 22.344 1 89.12 234 ILE B O 1
ATOM 4236 N N . VAL B 1 235 ? -0.458 33.938 24.172 1 90.62 235 VAL B N 1
ATOM 4237 C CA . VAL B 1 235 ? -0.607 35.281 23.656 1 90.62 235 VAL B CA 1
ATOM 4238 C C . VAL B 1 235 ? 0.241 35.469 22.391 1 90.62 235 VAL B C 1
ATOM 4240 O O . VAL B 1 235 ? -0.213 36.031 21.406 1 90.62 235 VAL B O 1
ATOM 4243 N N . LYS B 1 236 ? 1.468 34.969 22.484 1 85.62 236 LYS B N 1
ATOM 4244 C CA . LYS B 1 236 ? 2.357 35.031 21.328 1 85.62 236 LYS B CA 1
ATOM 4245 C C . LYS B 1 236 ? 1.751 34.344 20.125 1 85.62 236 LYS B C 1
ATOM 4247 O O . LYS B 1 236 ? 1.826 34.844 19 1 85.62 236 LYS B O 1
ATOM 4252 N N . GLN B 1 237 ? 1.173 33.188 20.375 1 83.75 237 GLN B N 1
ATOM 4253 C CA . GLN B 1 237 ? 0.53 32.438 19.297 1 83.75 237 GLN B CA 1
ATOM 4254 C C . GLN B 1 237 ? -0.638 33.219 18.719 1 83.75 237 GLN B C 1
ATOM 4256 O O . GLN B 1 237 ? -0.823 33.25 17.5 1 83.75 237 GLN B O 1
ATOM 4261 N N . ARG B 1 238 ? -1.377 33.844 19.547 1 86.06 238 ARG B N 1
ATOM 4262 C CA . ARG B 1 238 ? -2.527 34.625 19.109 1 86.06 238 ARG B CA 1
ATOM 4263 C C . ARG B 1 238 ? -2.084 35.844 18.328 1 86.06 238 ARG B C 1
ATOM 4265 O O . ARG B 1 238 ? -2.717 36.219 17.328 1 86.06 238 ARG B O 1
ATOM 4272 N N . LEU B 1 239 ? -1.018 36.469 18.781 1 87.12 239 LEU B N 1
ATOM 4273 C CA . LEU B 1 239 ? -0.478 37.625 18.078 1 87.12 239 LEU B CA 1
ATOM 4274 C C . LEU B 1 239 ? 0.031 37.219 16.688 1 87.12 239 LEU B C 1
ATOM 4276 O O . LEU B 1 239 ? -0.133 37.969 15.734 1 87.12 239 LEU B O 1
ATOM 4280 N N . LEU B 1 240 ? 0.66 36.125 16.672 1 80.56 240 LEU B N 1
ATOM 4281 C CA . LEU B 1 240 ? 1.147 35.625 15.383 1 80.56 240 LEU B CA 1
ATOM 4282 C C . LEU B 1 240 ? -0.005 35.406 14.406 1 80.56 240 LEU B C 1
ATOM 4284 O O . LEU B 1 240 ? 0.107 35.75 13.227 1 80.56 240 LEU B O 1
ATOM 4288 N N . HIS B 1 241 ? -1.051 34.875 14.938 1 79.88 241 HIS B N 1
ATOM 4289 C CA . HIS B 1 241 ? -2.25 34.688 14.125 1 79.88 241 HIS B CA 1
ATOM 4290 C C . HIS B 1 241 ? -2.807 36.062 13.68 1 79.88 241 HIS B C 1
ATOM 4292 O O . HIS B 1 241 ? -3.213 36.219 12.531 1 79.88 241 HIS B O 1
ATOM 4298 N N . ALA B 1 242 ? -2.811 36.938 14.547 1 85 242 ALA B N 1
ATOM 4299 C CA . ALA B 1 242 ? -3.299 38.281 14.25 1 85 242 ALA B CA 1
ATOM 4300 C C . ALA B 1 242 ? -2.461 38.938 13.164 1 85 242 ALA B C 1
ATOM 4302 O O . ALA B 1 242 ? -2.998 39.594 12.266 1 85 242 ALA B O 1
ATOM 4303 N N . ARG B 1 243 ? -1.176 38.75 13.297 1 80.94 243 ARG B N 1
ATOM 4304 C CA . ARG B 1 243 ? -0.283 39.312 12.289 1 80.94 243 ARG B CA 1
ATOM 4305 C C . ARG B 1 243 ? -0.638 38.812 10.898 1 80.94 243 ARG B C 1
ATOM 4307 O O . ARG B 1 243 ? -0.671 39.594 9.938 1 80.94 243 ARG B O 1
ATOM 4314 N N . LEU B 1 244 ? -0.884 37.656 10.852 1 71.94 244 LEU B N 1
ATOM 4315 C CA . LEU B 1 244 ? -1.227 37.031 9.578 1 71.94 244 LEU B CA 1
ATOM 4316 C C . LEU B 1 244 ? -2.525 37.625 9.023 1 71.94 244 LEU B C 1
ATOM 4318 O O . LEU B 1 244 ? -2.627 37.875 7.82 1 71.94 244 LEU B O 1
ATOM 4322 N N . LEU B 1 245 ? -3.496 37.688 9.891 1 77.06 245 LEU B N 1
ATOM 4323 C CA . LEU B 1 245 ? -4.777 38.219 9.469 1 77.06 245 LEU B CA 1
ATOM 4324 C C . LEU B 1 245 ? -4.617 39.688 9.008 1 77.06 245 LEU B C 1
ATOM 4326 O O . LEU B 1 245 ? -5.25 40.094 8.039 1 77.06 245 LEU B O 1
ATOM 4330 N N . VAL B 1 246 ? -3.723 40.344 9.648 1 83 246 VAL B N 1
ATOM 4331 C CA . VAL B 1 246 ? -3.473 41.75 9.336 1 83 246 VAL B CA 1
ATOM 4332 C C . VAL B 1 246 ? -2.891 41.875 7.93 1 83 246 VAL B C 1
ATOM 4334 O O . VAL B 1 246 ? -3.283 42.75 7.16 1 83 246 VAL B O 1
ATOM 4337 N N . VAL B 1 247 ? -2.033 40.938 7.613 1 73 247 VAL B N 1
ATOM 4338 C CA . VAL B 1 247 ? -1.294 41.031 6.359 1 73 247 VAL B CA 1
ATOM 4339 C C . VAL B 1 247 ? -2.094 40.375 5.23 1 73 247 VAL B C 1
ATOM 4341 O O . VAL B 1 247 ? -1.965 40.781 4.066 1 73 247 VAL B O 1
ATOM 4344 N N . SER B 1 248 ? -2.908 39.531 5.547 1 65.38 248 SER B N 1
ATOM 4345 C CA . SER B 1 248 ? -3.48 38.688 4.492 1 65.38 248 SER B CA 1
ATOM 4346 C C . SER B 1 248 ? -4.953 39 4.27 1 65.38 248 SER B C 1
ATOM 4348 O O . SER B 1 248 ? -5.551 38.562 3.287 1 65.38 248 SER B O 1
ATOM 4350 N N . THR B 1 249 ? -5.594 39.688 5.203 1 69 249 THR B N 1
ATOM 4351 C CA . THR B 1 249 ? -7.02 39.969 5.074 1 69 249 THR B CA 1
ATOM 4352 C C . THR B 1 249 ? -7.281 41.469 5.156 1 69 249 THR B C 1
ATOM 4354 O O . THR B 1 249 ? -6.375 42.25 5.461 1 69 249 THR B O 1
ATOM 4357 N N . ASN B 1 250 ? -8.531 41.844 4.793 1 76.88 250 ASN B N 1
ATOM 4358 C CA . ASN B 1 250 ? -8.953 43.219 4.922 1 76.88 250 ASN B CA 1
ATOM 4359 C C . ASN B 1 250 ? -9.883 43.438 6.113 1 76.88 250 ASN B C 1
ATOM 4361 O O . ASN B 1 250 ? -10.625 44.406 6.172 1 76.88 250 ASN B O 1
ATOM 4365 N N . LYS B 1 251 ? -9.812 42.469 7.012 1 82.88 251 LYS B N 1
ATOM 4366 C CA . LYS B 1 251 ? -10.664 42.594 8.195 1 82.88 251 LYS B CA 1
ATOM 4367 C C . LYS B 1 251 ? -10.273 43.781 9.039 1 82.88 251 LYS B C 1
ATOM 4369 O O . LYS B 1 251 ? -9.102 44.156 9.094 1 82.88 251 LYS B O 1
ATOM 4374 N N . ALA B 1 252 ? -11.312 44.406 9.656 1 92.5 252 ALA B N 1
ATOM 4375 C CA . ALA B 1 252 ? -11.016 45.5 10.578 1 92.5 252 ALA B CA 1
ATOM 4376 C C . ALA B 1 252 ? -10.086 45.031 11.703 1 92.5 252 ALA B C 1
ATOM 4378 O O . ALA B 1 252 ? -10.188 43.875 12.164 1 92.5 252 ALA B O 1
ATOM 4379 N N . ILE B 1 253 ? -9.219 45.875 12.117 1 93.5 253 ILE B N 1
ATOM 4380 C CA . ILE B 1 253 ? -8.242 45.562 13.141 1 93.5 253 ILE B CA 1
ATOM 4381 C C . ILE B 1 253 ? -8.953 45.094 14.414 1 93.5 253 ILE B C 1
ATOM 4383 O O . ILE B 1 253 ? -8.492 44.156 15.086 1 93.5 253 ILE B O 1
ATOM 4387 N N . SER B 1 254 ? -10.07 45.75 14.672 1 93.62 254 SER B N 1
ATOM 4388 C CA . SER B 1 254 ? -10.844 45.375 15.852 1 93.62 254 SER B CA 1
ATOM 4389 C C . SER B 1 254 ? -11.375 43.938 15.719 1 93.62 254 SER B C 1
ATOM 4391 O O . SER B 1 254 ? -11.375 43.188 16.688 1 93.62 254 SER B O 1
ATOM 4393 N N . GLN B 1 255 ? -11.828 43.562 14.57 1 91.31 255 GLN B N 1
ATOM 4394 C CA . GLN B 1 255 ? -12.328 42.219 14.312 1 91.31 255 GLN B CA 1
ATOM 4395 C C . GLN B 1 255 ? -11.227 41.188 14.453 1 91.31 255 GLN B C 1
ATOM 4397 O O . GLN B 1 255 ? -11.453 40.094 15 1 91.31 255 GLN B O 1
ATOM 4402 N N . ILE B 1 256 ? -10.07 41.562 13.969 1 90.12 256 ILE B N 1
ATOM 4403 C CA . ILE B 1 256 ? -8.914 40.688 14.07 1 90.12 256 ILE B CA 1
ATOM 4404 C C . ILE B 1 256 ? -8.562 40.438 15.539 1 90.12 256 ILE B C 1
ATOM 4406 O O . ILE B 1 256 ? -8.32 39.312 15.953 1 90.12 256 ILE B O 1
ATOM 4410 N N . GLY B 1 257 ? -8.562 41.531 16.266 1 93.12 257 GLY B N 1
ATOM 4411 C CA . GLY B 1 257 ? -8.305 41.406 17.703 1 93.12 257 GLY B CA 1
ATOM 4412 C C . GLY B 1 257 ? -9.266 40.469 18.391 1 93.12 257 GLY B C 1
ATOM 4413 O O . GLY B 1 257 ? -8.852 39.594 19.141 1 93.12 257 GLY B O 1
ATOM 4414 N N . TYR B 1 258 ? -10.523 40.594 18.062 1 89.94 258 TYR B N 1
ATOM 4415 C CA . TYR B 1 258 ? -11.562 39.781 18.672 1 89.94 258 TYR B CA 1
ATOM 4416 C C . TYR B 1 258 ? -11.406 38.312 18.281 1 89.94 258 TYR B C 1
ATOM 4418 O O . TYR B 1 258 ? -11.508 37.438 19.125 1 89.94 258 TYR B O 1
ATOM 4426 N N . GLU B 1 259 ? -11.133 38.094 17.062 1 84.25 259 GLU B N 1
ATOM 4427 C CA . GLU B 1 259 ? -10.977 36.719 16.547 1 84.25 259 GLU B CA 1
ATOM 4428 C C . GLU B 1 259 ? -9.773 36.031 17.172 1 84.25 259 GLU B C 1
ATOM 4430 O O . GLU B 1 259 ? -9.758 34.812 17.312 1 84.25 259 GLU B O 1
ATOM 4435 N N . CYS B 1 260 ? -8.828 36.875 17.531 1 88.81 260 CYS B N 1
ATOM 4436 C CA . CYS B 1 260 ? -7.617 36.344 18.141 1 88.81 260 CYS B CA 1
ATOM 4437 C C . CYS B 1 260 ? -7.703 36.344 19.656 1 88.81 260 CYS B C 1
ATOM 4439 O O . CYS B 1 260 ? -6.703 36.125 20.344 1 88.81 260 CYS B O 1
ATOM 4441 N N . ARG B 1 261 ? -8.828 36.625 20.188 1 89.94 261 ARG B N 1
ATOM 4442 C CA . ARG B 1 261 ? -9.18 36.438 21.594 1 89.94 261 ARG B CA 1
ATOM 4443 C C . ARG B 1 261 ? -8.57 37.562 22.438 1 89.94 261 ARG B C 1
ATOM 4445 O O . ARG B 1 261 ? -8.18 37.312 23.594 1 89.94 261 ARG B O 1
ATOM 4452 N N . PHE B 1 262 ? -8.484 38.719 21.875 1 92.25 262 PHE B N 1
ATOM 4453 C CA . PHE B 1 262 ? -8.172 39.906 22.656 1 92.25 262 PHE B CA 1
ATOM 4454 C C . PHE B 1 262 ? -9.438 40.719 22.953 1 92.25 262 PHE B C 1
ATOM 4456 O O . PHE B 1 262 ? -10.109 41.188 22.031 1 92.25 262 PHE B O 1
ATOM 4463 N N . ASP B 1 263 ? -9.75 40.781 24.234 1 87.69 263 ASP B N 1
ATOM 4464 C CA . ASP B 1 263 ? -10.992 41.438 24.625 1 87.69 263 ASP B CA 1
ATOM 4465 C C . ASP B 1 263 ? -10.844 42.969 24.578 1 87.69 263 ASP B C 1
ATOM 4467 O O . ASP B 1 263 ? -11.836 43.688 24.484 1 87.69 263 ASP B O 1
ATOM 4471 N N . ASN B 1 264 ? -9.688 43.406 24.656 1 92.19 264 ASN B N 1
ATOM 4472 C CA . ASN B 1 264 ? -9.383 44.812 24.656 1 92.19 264 ASN B CA 1
ATOM 4473 C C . ASN B 1 264 ? -8.5 45.188 23.469 1 92.19 264 ASN B C 1
ATOM 4475 O O . ASN B 1 264 ? -7.332 44.812 23.406 1 92.19 264 ASN B O 1
ATOM 4479 N N . ILE B 1 265 ? -9.078 46.062 22.609 1 92.75 265 ILE B N 1
ATOM 4480 C CA . ILE B 1 265 ? -8.406 46.406 21.359 1 92.75 265 ILE B CA 1
ATOM 4481 C C . ILE B 1 265 ? -7.148 47.219 21.656 1 92.75 265 ILE B C 1
ATOM 4483 O O . ILE B 1 265 ? -6.129 47.062 20.969 1 92.75 265 ILE B O 1
ATOM 4487 N N . SER B 1 266 ? -7.293 48.094 22.594 1 94.25 266 SER B N 1
ATOM 4488 C CA . SER B 1 266 ? -6.117 48.875 22.969 1 94.25 266 SER B CA 1
ATOM 4489 C C . SER B 1 266 ? -4.98 48 23.453 1 94.25 266 SER B C 1
ATOM 4491 O O . SER B 1 266 ? -3.818 48.219 23.094 1 94.25 266 SER B O 1
ATOM 4493 N N . HIS B 1 267 ? -5.348 47.062 24.25 1 94.88 267 HIS B N 1
ATOM 4494 C CA . HIS B 1 267 ? -4.367 46.094 24.75 1 94.88 267 HIS B CA 1
ATOM 4495 C C . HIS B 1 267 ? -3.783 45.25 23.625 1 94.88 267 HIS B C 1
ATOM 4497 O O . HIS B 1 267 ? -2.578 45 23.594 1 94.88 267 HIS B O 1
ATOM 4503 N N . PHE B 1 268 ? -4.602 44.875 22.703 1 96.06 268 PHE B N 1
ATOM 4504 C CA . PHE B 1 268 ? -4.176 44.125 21.531 1 96.06 268 PHE B CA 1
ATOM 4505 C C . PHE B 1 268 ? -3.139 44.906 20.734 1 96.06 268 PHE B C 1
ATOM 4507 O O . PHE B 1 268 ? -2.07 44.375 20.406 1 96.06 268 PHE B O 1
ATOM 4514 N N . ILE B 1 269 ? -3.416 46.094 20.453 1 95 269 ILE B N 1
ATOM 4515 C CA . ILE B 1 269 ? -2.547 46.938 19.641 1 95 269 ILE B CA 1
ATOM 4516 C C . ILE B 1 269 ? -1.201 47.125 20.344 1 95 269 ILE B C 1
ATOM 4518 O O . ILE B 1 269 ? -0.149 47.062 19.703 1 95 269 ILE B O 1
ATOM 4522 N N . LYS B 1 270 ? -1.309 47.281 21.625 1 95.75 270 LYS B N 1
ATOM 4523 C CA . LYS B 1 270 ? -0.093 47.469 22.406 1 95.75 270 LYS B CA 1
ATOM 4524 C C . LYS B 1 270 ? 0.777 46.219 22.375 1 95.75 270 LYS B C 1
ATOM 4526 O O . LYS B 1 270 ? 1.992 46.281 22.172 1 95.75 270 LYS B O 1
ATOM 4531 N N . LEU B 1 271 ? 0.217 45.062 22.625 1 95.06 271 LEU B N 1
ATOM 4532 C CA . LEU B 1 271 ? 0.94 43.812 22.625 1 95.06 271 LEU B CA 1
ATOM 4533 C C . LEU B 1 271 ? 1.511 43.5 21.234 1 95.06 271 LEU B C 1
ATOM 4535 O O . LEU B 1 271 ? 2.629 43 21.109 1 95.06 271 LEU B O 1
ATOM 4539 N N . PHE B 1 272 ? 0.741 43.781 20.188 1 95 272 PHE B N 1
ATOM 4540 C CA . PHE B 1 272 ? 1.157 43.594 18.812 1 95 272 PHE B CA 1
ATOM 4541 C C . PHE B 1 272 ? 2.393 44.438 18.5 1 95 272 PHE B C 1
ATOM 4543 O O . PHE B 1 272 ? 3.369 43.906 17.938 1 95 272 PHE B O 1
ATOM 4550 N N . LYS B 1 273 ? 2.336 45.625 18.922 1 95 273 LYS B N 1
ATOM 4551 C CA . LYS B 1 273 ? 3.465 46.5 18.688 1 95 273 LYS B CA 1
ATOM 4552 C C . LYS B 1 273 ? 4.703 46.031 19.438 1 95 273 LYS B C 1
ATOM 4554 O O . LYS B 1 273 ? 5.816 46.094 18.922 1 95 273 LYS B O 1
ATOM 4559 N N . ARG B 1 274 ? 4.496 45.656 20.625 1 93.81 274 ARG B N 1
ATOM 4560 C CA . ARG B 1 274 ? 5.605 45.156 21.422 1 93.81 274 ARG B CA 1
ATOM 4561 C C . ARG B 1 274 ? 6.25 43.938 20.781 1 93.81 274 ARG B C 1
ATOM 4563 O O . ARG B 1 274 ? 7.477 43.812 20.75 1 93.81 274 ARG B O 1
ATOM 4570 N N . GLU B 1 275 ? 5.414 43.094 20.297 1 89.56 275 GLU B N 1
ATOM 4571 C CA . GLU B 1 275 ? 5.883 41.844 19.75 1 89.56 275 GLU B CA 1
ATOM 4572 C C . GLU B 1 275 ? 6.527 42.031 18.391 1 89.56 275 GLU B C 1
ATOM 4574 O O . GLU B 1 275 ? 7.539 41.406 18.078 1 89.56 275 GLU B O 1
ATOM 4579 N N . PHE B 1 276 ? 5.953 42.938 17.469 1 86.81 276 PHE B N 1
ATOM 4580 C CA . PHE B 1 276 ? 6.367 42.969 16.078 1 86.81 276 PHE B CA 1
ATOM 4581 C C . PHE B 1 276 ? 6.992 44.312 15.742 1 86.81 276 PHE B C 1
ATOM 4583 O O . PHE B 1 276 ? 7.449 44.531 14.617 1 86.81 276 PHE B O 1
ATOM 4590 N N . GLY B 1 277 ? 6.961 45.219 16.656 1 90.25 277 GLY B N 1
ATOM 4591 C CA . GLY B 1 277 ? 7.633 46.5 16.5 1 90.25 277 GLY B CA 1
ATOM 4592 C C . GLY B 1 277 ? 6.773 47.562 15.812 1 90.25 277 GLY B C 1
ATOM 4593 O O . GLY B 1 277 ? 7.16 48.719 15.727 1 90.25 277 GLY B O 1
ATOM 4594 N N . LYS B 1 278 ? 5.629 47.125 15.273 1 91.94 278 LYS B N 1
ATOM 4595 C CA . LYS B 1 278 ? 4.707 48.031 14.594 1 91.94 278 LYS B CA 1
ATOM 4596 C C . LYS B 1 278 ? 3.258 47.719 14.953 1 91.94 278 LYS B C 1
ATOM 4598 O O . LYS B 1 278 ? 2.947 46.562 15.344 1 91.94 278 LYS B O 1
ATOM 4603 N N . THR B 1 279 ? 2.406 48.688 14.789 1 94.06 279 THR B N 1
ATOM 4604 C CA . THR B 1 279 ? 0.985 48.469 15.023 1 94.06 279 THR B CA 1
ATOM 4605 C C . THR B 1 279 ? 0.375 47.688 13.867 1 94.06 279 THR B C 1
ATOM 4607 O O . THR B 1 279 ? 0.942 47.625 12.773 1 94.06 279 THR B O 1
ATOM 4610 N N . PRO B 1 280 ? -0.734 47.031 14.141 1 92.88 280 PRO B N 1
ATOM 4611 C CA . PRO B 1 280 ? -1.392 46.312 13.055 1 92.88 280 PRO B CA 1
ATOM 4612 C C . PRO B 1 280 ? -1.667 47.156 11.828 1 92.88 280 PRO B C 1
ATOM 4614 O O . PRO B 1 280 ? -1.406 46.75 10.703 1 92.88 280 PRO B O 1
ATOM 4617 N N . LEU B 1 281 ? -2.125 48.312 11.992 1 91.5 281 LEU B N 1
ATOM 4618 C CA . LEU B 1 281 ? -2.451 49.219 10.891 1 91.5 281 LEU B CA 1
ATOM 4619 C C . LEU B 1 281 ? -1.198 49.594 10.109 1 91.5 281 LEU B C 1
ATOM 4621 O O . LEU B 1 281 ? -1.219 49.625 8.875 1 91.5 281 LEU B O 1
ATOM 4625 N N . SER B 1 282 ? -0.146 49.906 10.805 1 91.56 282 SER B N 1
ATOM 4626 C CA . SER B 1 282 ? 1.119 50.25 10.172 1 91.56 282 SER B CA 1
ATOM 4627 C C . SER B 1 282 ? 1.664 49.094 9.344 1 91.56 282 SER B C 1
ATOM 4629 O O . SER B 1 282 ? 2.148 49.312 8.227 1 91.56 282 SER B O 1
ATOM 4631 N N . LEU B 1 283 ? 1.594 47.969 9.945 1 87.5 283 LEU B N 1
ATOM 4632 C CA . LEU B 1 283 ? 2.078 46.781 9.234 1 87.5 283 LEU B CA 1
ATOM 4633 C C . LEU B 1 283 ? 1.282 46.562 7.957 1 87.5 283 LEU B C 1
ATOM 4635 O O . LEU B 1 283 ? 1.854 46.219 6.914 1 87.5 283 LEU B O 1
ATOM 4639 N N . ARG B 1 284 ? -0.014 46.594 8.023 1 85.69 284 ARG B N 1
ATOM 4640 C CA . ARG B 1 284 ? -0.891 46.438 6.871 1 85.69 284 ARG B CA 1
ATOM 4641 C C . ARG B 1 284 ? -0.582 47.438 5.781 1 85.69 284 ARG B C 1
ATOM 4643 O O . ARG B 1 284 ? -0.566 47.125 4.598 1 85.69 284 ARG B O 1
ATOM 4650 N N . GLN B 1 285 ? -0.358 48.656 6.113 1 84.44 285 GLN B N 1
ATOM 4651 C CA . GLN B 1 285 ? -0.059 49.719 5.164 1 84.44 285 GLN B CA 1
ATOM 4652 C C . GLN B 1 285 ? 1.272 49.469 4.461 1 84.44 285 GLN B C 1
ATOM 4654 O O . GLN B 1 285 ? 1.424 49.781 3.277 1 84.44 285 GLN B O 1
ATOM 4659 N N . GLU B 1 286 ? 2.139 48.906 5.168 1 77.62 286 GLU B N 1
ATOM 4660 C CA . GLU B 1 286 ? 3.439 48.594 4.59 1 77.62 286 GLU B CA 1
ATOM 4661 C C . GLU B 1 286 ? 3.324 47.469 3.568 1 77.62 286 GLU B C 1
ATOM 4663 O O . GLU B 1 286 ? 4.051 47.438 2.572 1 77.62 286 GLU B O 1
ATOM 4668 N N . GLN B 1 287 ? 2.521 46.531 3.854 1 65.12 287 GLN B N 1
ATOM 4669 C CA . GLN B 1 287 ? 2.355 45.375 2.955 1 65.12 287 GLN B CA 1
ATOM 4670 C C . GLN B 1 287 ? 1.599 45.781 1.692 1 65.12 287 GLN B C 1
ATOM 4672 O O . GLN B 1 287 ? 1.807 45.188 0.626 1 65.12 287 GLN B O 1
ATOM 4677 N N . ARG B 1 288 ? 0.646 46.719 1.767 1 59.56 288 ARG B N 1
ATOM 4678 C CA . ARG B 1 288 ? -0.102 47.219 0.611 1 59.56 288 ARG B CA 1
ATOM 4679 C C . ARG B 1 288 ? 0.744 48.156 -0.227 1 59.56 288 ARG B C 1
ATOM 4681 O O . ARG B 1 288 ? 0.455 48.375 -1.404 1 59.56 288 ARG B O 1
ATOM 4688 N N . ARG B 1 289 ? 1.877 48.625 0.207 1 55.16 289 ARG B N 1
ATOM 4689 C CA . ARG B 1 289 ? 2.768 49.438 -0.619 1 55.16 289 ARG B CA 1
ATOM 4690 C C . ARG B 1 289 ? 3.734 48.562 -1.404 1 55.16 289 ARG B C 1
ATOM 4692 O O . ARG B 1 289 ? 4.18 47.531 -0.908 1 55.16 289 ARG B O 1
#